Protein AF-0000000074437807 (afdb_homodimer)

pLDDT: mean 91.64, std 16.41, range [32.84, 98.94]

Sequence (456 aa):
MKKAIFLIICGLCFVECKEKPVKHLVYERSKKHDSIIDKYVINGAKRFNYKFQMKEWQDTLDEGLKVDSTIAYLWQQKAMPYFKARKYEVGMEYLDKAVYYNPSRWLSYRAFIKCIFAKRYRDAIIDFEKCIDVYGNGYEMDHTYQFYIAVSKLQLNKFEEAERILKEDIKLQKEKWKEAHLLDLFYLGISKYEQGKWKEAIIEFDNCLIQYPNFSDVQYYKSLCLSRMKKAIFLIICGLCFVECKEKPVKHLVYERSKKHDSIIDKYVINGAKRFNYKFQMKEWQDTLDEGLKVDSTIAYLWQQKAMPYFKARKYEVGMEYLDKAVYYNPSRWLSYRAFIKCIFAKRYRDAIIDFEKCIDVYGNGYEMDHTYQFYIAVSKLQLNKFEEAERILKEDIKLQKEKWKEAHLLDLFYLGISKYEQGKWKEAIIEFDNCLIQYPNFSDVQYYKSLCLSR

Radius of gyration: 32.04 Å; Cα contacts (8 Å, |Δi|>4): 568; chains: 2; bounding box: 60×148×103 Å

Organism: NCBI:txid1349785

Foldseek 3Di:
DPPPPPPPPPPPPPPPPCPVVVVVVVVVVVVVLVVLCCVQPVVFLVVDDCVVPVVRNLVSLVVSCVVPVLNLVSLQSNLVSCLVVLVNVVSVVSLVSSCVSPVLPRLLVSLVSCQPRVLVLVVSLVSLVVNCVPPNWDDDDPDISLQSNLSSCVSVVVLVVSLVSLVVRQVVCCVVPVGGDLVSLQVNLVSCLSVLVLVVSLVSLVVSCVVPVVPPVSVVSNVVSVVD/DPPPPPPPPPPPPPPPPVPVVVVVVVVVVVVVLVVLCCVQPVVFLVVDDCVVPVVRNLVSLVVSCVVPVLNLVSLQSNLVSCLVVLVNVVSVVSLVSSCVNPVLPRLLVSLVSCQPRVLVLVVSLVSLVVNCVPPNWDDDDPDISLLSNLSSCVSVVVLVVSLVSLVVRQVVCCVVPVGGDLVSLQVNLVSCLSVLVLVVSLVSLVVSCVVPVPPPVSVVSNVVSVVD

Nearest PDB structures (foldseek):
  2c0m-assembly4_F  TM=4.742E-01  e=1.357E-04  Homo sapiens
  6c9m-assembly2_C  TM=6.289E-01  e=1.860E-03  Homo sapiens
  1fch-assembly2_B  TM=5.311E-01  e=9.553E-04  Homo sapiens
  4kvm-assembly1_A  TM=6.798E-01  e=1.309E-02  Schizosaccharomyces pombe 972h-
  5dse-assembly1_A  TM=4.930E-01  e=4.381E-03  Homo sapiens

Solvent-accessible surface area (backbone atoms only — not comparable to full-atom values): 23864 Å² total; per-residue (Å²): 136,84,79,77,79,76,76,75,76,76,75,76,72,73,70,73,71,75,58,60,57,57,54,48,50,51,48,50,48,49,50,51,50,49,52,45,42,43,50,21,39,66,71,33,20,65,74,40,55,53,88,83,29,42,66,60,25,46,52,34,37,49,56,38,35,71,75,47,72,66,50,26,66,54,29,38,60,59,11,50,55,28,50,76,68,68,21,47,69,53,15,46,59,30,36,51,50,12,22,71,59,34,42,89,71,33,35,50,51,51,16,47,44,23,43,78,71,54,60,36,32,70,63,14,36,54,35,32,51,48,41,33,74,75,72,41,81,49,68,53,92,93,40,41,43,61,52,52,39,22,54,28,27,45,55,62,70,37,31,68,61,18,33,54,45,36,52,53,52,38,50,53,31,28,74,73,65,73,48,54,60,50,65,54,32,40,49,37,13,49,26,29,43,77,70,68,36,34,70,65,14,39,53,28,32,50,58,24,33,71,78,41,72,80,44,59,70,50,54,50,54,38,50,57,40,72,75,106,135,84,79,77,78,76,79,75,75,74,75,75,72,74,70,74,69,74,57,62,60,57,54,49,51,51,50,50,49,48,51,51,50,49,52,47,42,44,50,22,38,68,70,32,20,65,75,41,53,55,88,84,29,42,66,59,24,47,50,33,36,49,55,39,35,71,74,47,72,64,50,26,67,54,30,38,60,60,11,47,54,29,50,76,68,67,21,46,69,53,15,45,58,30,35,50,50,12,22,72,59,35,43,90,72,34,35,49,52,51,16,48,42,23,42,78,70,54,61,36,32,72,60,14,36,54,35,32,49,49,40,32,72,74,71,42,82,49,67,52,92,92,40,40,42,61,52,54,39,21,54,30,28,45,56,61,69,37,29,69,62,18,32,54,45,37,52,51,53,39,49,52,30,28,72,74,66,73,49,54,60,51,65,54,32,41,50,37,14,49,26,30,44,76,70,67,36,35,70,64,14,39,54,29,32,50,58,24,34,71,79,42,73,81,41,60,71,51,54,49,53,39,51,57,36,71,75,104

Secondary structure (DSSP, 8-state):
-------------------HHHHHHHHHHHHHHHHHHIIIIITTGGGS-TTT-HHHHHHHHHHHHHH-TT-HHHHHHHHHHHHHTT-HHHHHHHHHHHHHH-HHHHHHHHHHHHHHTS--HHHHHHHHHHHHHHH-S-EETTEEHHHHHHHHHHHTT-HHHHHHHHHHHHHHHHHHHSS--HHHHHHHHHHHHHTT-HHHHHHHHHHHHHH-TT-HHHHHHHHHHHT-/-----------------S-HHHHHHHHHHHHHHHHHHIIIIITTGGGS-TTT-HHHHHHHHHHHHHH-TT-HHHHHHHHHHHHHTT-HHHHHHHHHHHHHH-HHHHHHHHHHHHHHTS--HHHHHHHHHHHHHHH-S-EETTEEHHHHHHHHHHHTT-HHHHHHHHHHHHHHHHHHHSS--HHHHHHHHHHHHHTT-HHHHHHHHHHHHHH-TT-HHHHHHHHHHHT-

Structure (mmCIF, N/CA/C/O backbone):
data_AF-0000000074437807-model_v1
#
loop_
_entity.id
_entity.type
_entity.pdbx_description
1 polymer 'Tetratricopeptide repeat protein'
#
loop_
_atom_site.group_PDB
_atom_site.id
_atom_site.type_symbol
_atom_site.label_atom_id
_atom_site.label_alt_id
_atom_site.label_comp_id
_atom_site.label_asym_id
_atom_site.label_entity_id
_atom_site.label_seq_id
_atom_site.pdbx_PDB_ins_code
_atom_site.Cartn_x
_atom_site.Cartn_y
_atom_site.Cartn_z
_atom_site.occupancy
_atom_site.B_iso_or_equiv
_atom_site.auth_seq_id
_atom_site.auth_comp_id
_atom_site.auth_asym_id
_atom_site.auth_atom_id
_atom_site.pdbx_PDB_model_num
ATOM 1 N N . MET A 1 1 ? 18.312 54.094 75.938 1 32.84 1 MET A N 1
ATOM 2 C CA . MET A 1 1 ? 18.969 53 75.25 1 32.84 1 MET A CA 1
ATOM 3 C C . MET A 1 1 ? 18.359 52.781 73.875 1 32.84 1 MET A C 1
ATOM 5 O O . MET A 1 1 ? 17.156 52.5 73.75 1 32.84 1 MET A O 1
ATOM 9 N N . LYS A 1 2 ? 18.812 53.625 72.875 1 38.56 2 LYS A N 1
ATOM 10 C CA . LYS A 1 2 ? 18.516 53.781 71.5 1 38.56 2 LYS A CA 1
ATOM 11 C C . LYS A 1 2 ? 18.766 52.469 70.75 1 38.56 2 LYS A C 1
ATOM 13 O O . LYS A 1 2 ? 19.891 51.969 70.688 1 38.56 2 LYS A O 1
ATOM 18 N N . LYS A 1 3 ? 17.859 51.469 70.812 1 38.38 3 LYS A N 1
ATOM 19 C CA . LYS A 1 3 ? 17.938 50.219 70.062 1 38.38 3 LYS A CA 1
ATOM 20 C C . LYS A 1 3 ? 18.125 50.469 68.562 1 38.38 3 LYS A C 1
ATOM 22 O O . LYS A 1 3 ? 17.297 51.156 67.938 1 38.38 3 LYS A O 1
ATOM 27 N N . ALA A 1 4 ? 19.375 50.562 68.125 1 37.53 4 ALA A N 1
ATOM 28 C CA . ALA A 1 4 ? 19.812 50.594 66.688 1 37.53 4 ALA A CA 1
ATOM 29 C C . ALA A 1 4 ? 19.219 49.406 65.938 1 37.53 4 ALA A C 1
ATOM 31 O O . ALA A 1 4 ? 19.344 48.25 66.375 1 37.53 4 ALA A O 1
ATOM 32 N N . ILE A 1 5 ? 18.078 49.562 65.25 1 38.44 5 ILE A N 1
ATOM 33 C CA . ILE A 1 5 ? 17.453 48.688 64.312 1 38.44 5 ILE A CA 1
ATOM 34 C C . ILE A 1 5 ? 18.469 48.312 63.219 1 38.44 5 ILE A C 1
ATOM 36 O O . ILE A 1 5 ? 18.984 49.156 62.5 1 38.44 5 ILE A O 1
ATOM 40 N N . PHE A 1 6 ? 19.406 47.344 63.5 1 36.62 6 PHE A N 1
ATOM 41 C CA . PHE A 1 6 ? 20.281 46.781 62.469 1 36.62 6 PHE A CA 1
ATOM 42 C C . PHE A 1 6 ? 19.469 46.25 61.312 1 36.62 6 PHE A C 1
ATOM 44 O O . PHE A 1 6 ? 18.641 45.344 61.438 1 36.62 6 PHE A O 1
ATOM 51 N N . LEU A 1 7 ? 19.141 47.125 60.344 1 35.72 7 LEU A N 1
ATOM 52 C CA . LEU A 1 7 ? 18.609 46.75 59.062 1 35.72 7 LEU A CA 1
ATOM 53 C C . LEU A 1 7 ? 19.516 45.719 58.375 1 35.72 7 LEU A C 1
ATOM 55 O O . LEU A 1 7 ? 20.672 46.031 58.031 1 35.72 7 LEU A O 1
ATOM 59 N N . ILE A 1 8 ? 19.469 44.469 58.75 1 39.72 8 ILE A N 1
ATOM 60 C CA . ILE A 1 8 ? 20.109 43.406 58 1 39.72 8 ILE A CA 1
ATOM 61 C C . ILE A 1 8 ? 19.641 43.438 56.562 1 39.72 8 ILE A C 1
ATOM 63 O O . ILE A 1 8 ? 18.453 43.219 56.281 1 39.72 8 ILE A O 1
ATOM 67 N N . ILE A 1 9 ? 20.234 44.312 55.719 1 40.31 9 ILE A N 1
ATOM 68 C CA . ILE A 1 9 ? 20.109 44.219 54.281 1 40.31 9 ILE A CA 1
ATOM 69 C C . ILE A 1 9 ? 20.547 42.812 53.812 1 40.31 9 ILE A C 1
ATOM 71 O O . ILE A 1 9 ? 21.703 42.438 53.938 1 40.31 9 ILE A O 1
ATOM 75 N N . CYS A 1 10 ? 19.75 41.75 54.031 1 36.94 10 CYS A N 1
ATOM 76 C CA . CYS A 1 10 ? 19.969 40.5 53.344 1 36.94 10 CYS A CA 1
ATOM 77 C C . CYS A 1 10 ? 20.156 40.719 51.844 1 36.94 10 CYS A C 1
ATOM 79 O O . CYS A 1 10 ? 19.266 41.25 51.156 1 36.94 10 CYS A O 1
ATOM 81 N N . GLY A 1 11 ? 21.359 41.094 51.438 1 39.72 11 GLY A N 1
ATOM 82 C CA . GLY A 1 11 ? 21.734 41.031 50.031 1 39.72 11 GLY A CA 1
ATOM 83 C C . GLY A 1 11 ? 21.219 39.812 49.312 1 39.72 11 GLY A C 1
ATOM 84 O O . GLY A 1 11 ? 21.594 38.688 49.656 1 39.72 11 GLY A O 1
ATOM 85 N N . LEU A 1 12 ? 19.984 39.781 48.906 1 40.62 12 LEU A N 1
ATOM 86 C CA . LEU A 1 12 ? 19.484 38.812 47.906 1 40.62 12 LEU A CA 1
ATOM 87 C C . LEU A 1 12 ? 20.484 38.656 46.75 1 40.62 12 LEU A C 1
ATOM 89 O O . LEU A 1 12 ? 20.625 39.562 45.938 1 40.62 12 LEU A O 1
ATOM 93 N N . CYS A 1 13 ? 21.656 38.062 47.031 1 39.31 13 CYS A N 1
ATOM 94 C CA . CYS A 1 13 ? 22.438 37.594 45.875 1 39.31 13 CYS A CA 1
ATOM 95 C C . CYS A 1 13 ? 21.562 36.844 44.906 1 39.31 13 CYS A C 1
ATOM 97 O O . CYS A 1 13 ? 21.062 35.75 45.219 1 39.31 13 CYS A O 1
ATOM 99 N N . PHE A 1 14 ? 20.812 37.5 44.125 1 41.25 14 PHE A N 1
ATOM 100 C CA . PHE A 1 14 ? 20.344 36.844 42.906 1 41.25 14 PHE A CA 1
ATOM 101 C C . PHE A 1 14 ? 21.469 36.062 42.25 1 41.25 14 PHE A C 1
ATOM 103 O O . PHE A 1 14 ? 22.406 36.656 41.719 1 41.25 14 PHE A O 1
ATOM 110 N N . VAL A 1 15 ? 21.828 34.969 42.812 1 42.31 15 VAL A N 1
ATOM 111 C CA . VAL A 1 15 ? 22.531 34 41.938 1 42.31 15 VAL A CA 1
ATOM 112 C C . VAL A 1 15 ? 21.922 34.031 40.562 1 42.31 15 VAL A C 1
ATOM 114 O O . VAL A 1 15 ? 20.75 33.656 40.375 1 42.31 15 VAL A O 1
ATOM 117 N N . GLU A 1 16 ? 22.234 34.875 39.719 1 43.88 16 GLU A N 1
ATOM 118 C CA . GLU A 1 16 ? 22.062 34.594 38.312 1 43.88 16 GLU A CA 1
ATOM 119 C C . GLU A 1 16 ? 22.359 33.125 38 1 43.88 16 GLU A C 1
ATOM 121 O O . GLU A 1 16 ? 23.516 32.688 38 1 43.88 16 GLU A O 1
ATOM 126 N N . CYS A 1 17 ? 21.594 32.188 38.375 1 44.19 17 CYS A N 1
ATOM 127 C CA . CYS A 1 17 ? 21.578 30.859 37.781 1 44.19 17 CYS A CA 1
ATOM 128 C C . CYS A 1 17 ? 22.062 30.922 36.344 1 44.19 17 CYS A C 1
ATOM 130 O O . CYS A 1 17 ? 21.516 31.672 35.531 1 44.19 17 CYS A O 1
ATOM 132 N N . LYS A 1 18 ? 23.328 30.594 36 1 46.38 18 LYS A N 1
ATOM 133 C CA . LYS A 1 18 ? 24.047 30.359 34.75 1 46.38 18 LYS A CA 1
ATOM 134 C C . LYS A 1 18 ? 23.141 29.688 33.719 1 46.38 18 LYS A C 1
ATOM 136 O O . LYS A 1 18 ? 23.156 28.469 33.594 1 46.38 18 LYS A O 1
ATOM 141 N N . GLU A 1 19 ? 21.875 29.891 33.5 1 55.62 19 GLU A N 1
ATOM 142 C CA . GLU A 1 19 ? 21.047 29.594 32.344 1 55.62 19 GLU A CA 1
ATOM 143 C C . GLU A 1 19 ? 21.797 29.891 31.031 1 55.62 19 GLU A C 1
ATOM 145 O O . GLU A 1 19 ? 21.453 29.359 29.984 1 55.62 19 GLU A O 1
ATOM 150 N N . LYS A 1 20 ? 22.844 30.672 31.031 1 58.97 20 LYS A N 1
ATOM 151 C CA . LYS A 1 20 ? 23.609 31.094 29.859 1 58.97 20 LYS A CA 1
ATOM 152 C C . LYS A 1 20 ? 24.391 29.922 29.266 1 58.97 20 LYS A C 1
ATOM 154 O O . LYS A 1 20 ? 24.453 29.75 28.047 1 58.97 20 LYS A O 1
ATOM 159 N N . PRO A 1 21 ? 24.734 29 30.188 1 66.88 21 PRO A N 1
ATOM 160 C CA . PRO A 1 21 ? 25.547 27.938 29.594 1 66.88 21 PRO A CA 1
ATOM 161 C C . PRO A 1 21 ? 24.703 26.922 28.828 1 66.88 21 PRO A C 1
ATOM 163 O O . PRO A 1 21 ? 25.125 26.438 27.781 1 66.88 21 PRO A O 1
ATOM 166 N N . VAL A 1 22 ? 23.453 26.656 29.344 1 64.69 22 VAL A N 1
ATOM 167 C CA . VAL A 1 22 ? 22.609 25.672 28.688 1 64.69 22 VAL A CA 1
ATOM 168 C C . VAL A 1 22 ? 22.094 26.234 27.359 1 64.69 22 VAL A C 1
ATOM 170 O O . VAL A 1 22 ? 22.094 25.547 26.344 1 64.69 22 VAL A O 1
ATOM 173 N N . LYS A 1 23 ? 21.641 27.469 27.406 1 72.62 23 LYS A N 1
ATOM 174 C CA . LYS A 1 23 ? 21.172 28.125 26.188 1 72.62 23 LYS A CA 1
ATOM 175 C C . LYS A 1 23 ? 22.297 28.219 25.156 1 72.62 23 LYS A C 1
ATOM 177 O O . LYS A 1 23 ? 22.062 28.031 23.953 1 72.62 23 LYS A O 1
ATOM 182 N N . HIS A 1 24 ? 23.391 28.516 25.688 1 77.81 24 HIS A N 1
ATOM 183 C CA . HIS A 1 24 ? 24.531 28.609 24.797 1 77.81 24 HIS A CA 1
ATOM 184 C C . HIS A 1 24 ? 24.891 27.234 24.219 1 77.81 24 HIS A C 1
ATOM 186 O O . HIS A 1 24 ? 25.188 27.141 23.031 1 77.81 24 HIS A O 1
ATOM 192 N N . LEU A 1 25 ? 24.797 26.125 24.938 1 71.94 25 LEU A N 1
ATOM 193 C CA . LEU A 1 25 ? 25.062 24.766 24.469 1 71.94 25 LEU A CA 1
ATOM 194 C C . LEU A 1 25 ? 24 24.328 23.469 1 71.94 25 LEU A C 1
ATOM 196 O O . LEU A 1 25 ? 24.328 23.672 22.469 1 71.94 25 LEU A O 1
ATOM 200 N N . VAL A 1 26 ? 22.828 24.734 23.781 1 77.75 26 VAL A N 1
ATOM 201 C CA . VAL A 1 26 ? 21.734 24.422 22.859 1 77.75 26 VAL A CA 1
ATOM 202 C C . VAL A 1 26 ? 21.938 25.172 21.547 1 77.75 26 VAL A C 1
ATOM 204 O O . VAL A 1 26 ? 21.75 24.609 20.469 1 77.75 26 VAL A O 1
ATOM 207 N N . TYR A 1 27 ? 22.312 26.375 21.656 1 78.69 27 TYR A N 1
ATOM 208 C CA . TYR A 1 27 ? 22.547 27.188 20.484 1 78.69 27 TYR A CA 1
ATOM 209 C C . TYR A 1 27 ? 23.703 26.641 19.656 1 78.69 27 TYR A C 1
ATOM 211 O O . TYR A 1 27 ? 23.609 26.516 18.438 1 78.69 27 TYR A O 1
ATOM 219 N N . GLU A 1 28 ? 24.75 26.281 20.281 1 77.25 28 GLU A N 1
ATOM 220 C CA . GLU A 1 28 ? 25.906 25.719 19.578 1 77.25 28 GLU A CA 1
ATOM 221 C C . GLU A 1 28 ? 25.547 24.391 18.922 1 77.25 28 GLU A C 1
ATOM 223 O O . GLU A 1 28 ? 25.984 24.109 17.797 1 77.25 28 GLU A O 1
ATOM 228 N N . ARG A 1 29 ? 24.812 23.625 19.578 1 81.56 29 ARG A N 1
ATOM 229 C CA . ARG A 1 29 ? 24.359 22.359 19.016 1 81.56 29 ARG A CA 1
ATOM 230 C C . ARG A 1 29 ? 23.484 22.594 17.781 1 81.56 29 ARG A C 1
ATOM 232 O O . ARG A 1 29 ? 23.625 21.875 16.781 1 81.56 29 ARG A O 1
ATOM 239 N N . SER A 1 30 ? 22.703 23.531 17.953 1 84.31 30 SER A N 1
ATOM 240 C CA . SER A 1 30 ? 21.844 23.859 16.828 1 84.31 30 SER A CA 1
ATOM 241 C C . SER A 1 30 ? 22.641 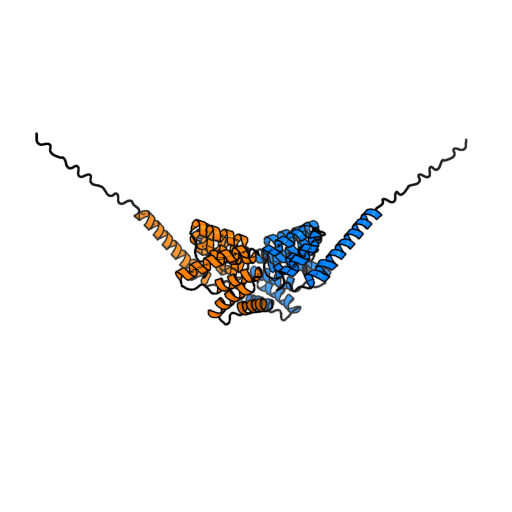24.344 15.625 1 84.31 30 SER A C 1
ATOM 243 O O . SER A 1 30 ? 22.359 23.969 14.484 1 84.31 30 SER A O 1
ATOM 245 N N . LYS A 1 31 ? 23.625 25.125 15.961 1 87 31 LYS A N 1
ATOM 246 C CA . LYS A 1 31 ? 24.484 25.625 14.883 1 87 31 LYS A CA 1
ATOM 247 C C . LYS A 1 31 ? 25.25 24.484 14.227 1 87 31 LYS A C 1
ATOM 249 O O . LYS A 1 31 ? 25.406 24.453 13 1 87 31 LYS A O 1
ATOM 254 N N . LYS A 1 32 ? 25.719 23.609 15.008 1 89.88 32 LYS A N 1
ATOM 255 C CA . LYS A 1 32 ? 26.422 22.438 14.492 1 89.88 32 LYS A CA 1
ATOM 256 C C . LYS A 1 32 ? 25.5 21.578 13.641 1 89.88 32 LYS A C 1
ATOM 258 O O . LYS A 1 32 ? 25.891 21.109 12.562 1 89.88 32 LYS A O 1
ATOM 263 N N . HIS A 1 33 ? 24.328 21.391 14.109 1 92.75 33 HIS A N 1
ATOM 264 C CA . HIS A 1 33 ? 23.344 20.641 13.344 1 92.75 33 HIS A CA 1
ATOM 265 C C . HIS A 1 33 ? 23.062 21.297 12 1 92.75 33 HIS A C 1
ATOM 267 O O . HIS A 1 33 ? 23.016 20.609 10.969 1 92.75 33 HIS A O 1
ATOM 273 N N . ASP A 1 34 ? 22.969 22.594 12.039 1 94.31 34 ASP A N 1
ATOM 274 C CA . ASP A 1 34 ? 22.688 23.344 10.82 1 94.31 34 ASP A CA 1
ATOM 275 C C . ASP A 1 34 ? 23.828 23.203 9.805 1 94.31 34 ASP A C 1
ATOM 277 O O . ASP A 1 34 ? 23.578 23.094 8.602 1 94.31 34 ASP A O 1
ATOM 281 N N . SER A 1 35 ? 24.969 23.234 10.32 1 96.5 35 SER A N 1
ATOM 282 C CA . SER A 1 35 ? 26.125 23.094 9.445 1 96.5 35 SER A CA 1
ATOM 283 C C . SER A 1 35 ? 26.172 21.703 8.797 1 96.5 35 SER A C 1
ATOM 285 O O . SER A 1 35 ? 26.516 21.578 7.625 1 96.5 35 SER A O 1
ATOM 287 N N . ILE A 1 36 ? 25.812 20.688 9.531 1 97.5 36 ILE A N 1
ATOM 288 C CA . ILE A 1 36 ? 25.797 19.328 9.031 1 97.5 36 ILE A CA 1
ATOM 289 C C . ILE A 1 36 ? 24.703 19.172 7.98 1 97.5 36 ILE A C 1
ATOM 291 O O . ILE A 1 36 ? 24.938 18.562 6.926 1 97.5 36 ILE A O 1
ATOM 295 N N . ILE A 1 37 ? 23.594 19.719 8.211 1 98.06 37 ILE A N 1
ATOM 296 C CA . ILE A 1 37 ? 22.469 19.672 7.273 1 98.06 37 ILE A CA 1
ATOM 297 C C . ILE A 1 37 ? 22.844 20.406 5.988 1 98.06 37 ILE A C 1
ATOM 299 O O . ILE A 1 37 ? 22.594 19.906 4.887 1 98.06 37 ILE A O 1
ATOM 303 N N . ASP A 1 38 ? 23.453 21.562 6.195 1 98.12 38 ASP A N 1
ATOM 304 C CA . ASP A 1 38 ? 23.859 22.344 5.031 1 98.12 38 ASP A CA 1
ATOM 305 C C . ASP A 1 38 ? 24.844 21.547 4.168 1 98.12 38 ASP A C 1
ATOM 307 O O . ASP A 1 38 ? 24.688 21.484 2.947 1 98.12 38 ASP A O 1
ATOM 311 N N . LYS A 1 39 ? 25.719 20.906 4.781 1 98.31 39 LYS A N 1
ATOM 312 C CA . LYS A 1 39 ? 26.797 20.203 4.078 1 98.31 39 LYS A CA 1
ATOM 313 C C . LYS A 1 39 ? 26.281 18.922 3.439 1 98.31 39 LYS A C 1
ATOM 315 O O . LYS A 1 39 ? 26.547 18.656 2.264 1 98.31 39 LYS A O 1
ATOM 320 N N . TYR A 1 40 ? 25.531 18.156 4.109 1 98.62 40 TYR A N 1
ATOM 321 C CA . TYR A 1 40 ? 25.266 16.797 3.662 1 98.62 40 TYR A CA 1
ATOM 322 C C . TYR A 1 40 ? 23.891 16.688 3.029 1 98.62 40 TYR A C 1
ATOM 324 O O . TYR A 1 40 ? 23.609 15.742 2.283 1 98.62 40 TYR A O 1
ATOM 332 N N . VAL A 1 41 ? 22.938 17.609 3.328 1 98.5 41 VAL A N 1
ATOM 333 C CA . VAL A 1 41 ? 21.609 17.547 2.715 1 98.5 41 VAL A CA 1
ATOM 334 C C . VAL A 1 41 ? 21.516 18.578 1.593 1 98.5 41 VAL A C 1
ATOM 336 O O . VAL A 1 41 ? 21.453 18.219 0.415 1 98.5 41 VAL A O 1
ATOM 339 N N . ILE A 1 42 ? 21.656 19.906 1.925 1 98.25 42 ILE A N 1
ATOM 340 C CA . ILE A 1 42 ? 21.391 21 0.996 1 98.25 42 ILE A CA 1
ATOM 341 C C . ILE A 1 42 ? 22.469 21.016 -0.096 1 98.25 42 ILE A C 1
ATOM 343 O O . ILE A 1 42 ? 22.141 21.047 -1.286 1 98.25 42 ILE A O 1
ATOM 347 N N . ASN A 1 43 ? 23.719 20.922 0.331 1 98.19 43 ASN A N 1
ATOM 348 C CA . ASN A 1 43 ? 24.812 20.938 -0.622 1 98.19 43 ASN A CA 1
ATOM 349 C C . ASN A 1 43 ? 25.375 19.547 -0.855 1 98.19 43 ASN A C 1
ATOM 351 O O . ASN A 1 43 ? 26.484 19.391 -1.385 1 98.19 43 ASN A O 1
ATOM 355 N N . GLY A 1 44 ? 24.688 18.5 -0.46 1 98.31 44 GLY A N 1
ATOM 356 C CA . GLY A 1 44 ? 25.109 17.109 -0.601 1 98.31 44 GLY A CA 1
ATOM 357 C C . GLY A 1 44 ? 24.094 16.25 -1.317 1 98.31 44 GLY A C 1
ATOM 358 O O . GLY A 1 44 ? 24.031 16.234 -2.549 1 98.31 44 GLY A O 1
ATOM 359 N N . ALA A 1 45 ? 23.234 15.594 -0.523 1 98.62 45 ALA A N 1
ATOM 360 C CA . ALA A 1 45 ? 22.281 14.633 -1.057 1 98.62 45 ALA A CA 1
ATOM 361 C C . ALA A 1 45 ? 21.375 15.273 -2.105 1 98.62 45 ALA A C 1
ATOM 363 O O . ALA A 1 45 ? 21.094 14.672 -3.143 1 98.62 45 ALA A O 1
ATOM 364 N N . LYS A 1 4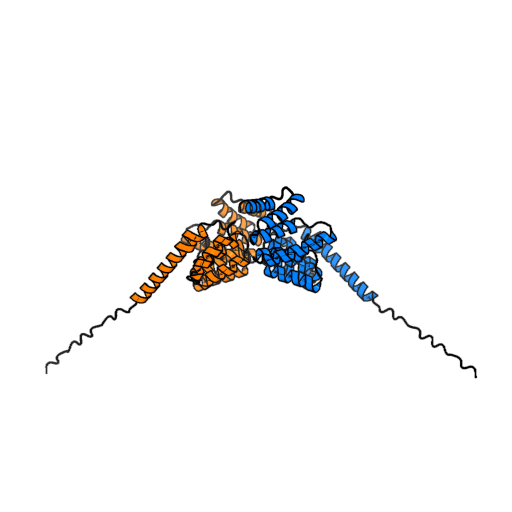6 ? 20.938 16.5 -1.902 1 98 46 LYS A N 1
ATOM 365 C CA . LYS A 1 46 ? 19.969 17.156 -2.768 1 98 46 LYS A CA 1
ATOM 366 C C . LYS A 1 46 ? 20.594 17.516 -4.117 1 98 46 LYS A C 1
ATOM 368 O O . LYS A 1 46 ? 19.875 17.938 -5.039 1 98 46 LYS A O 1
ATOM 373 N N . ARG A 1 47 ? 21.828 17.344 -4.293 1 97.81 47 ARG A N 1
ATOM 374 C CA . ARG A 1 47 ? 22.484 17.547 -5.582 1 97.81 47 ARG A CA 1
ATOM 375 C C . ARG A 1 47 ? 22.312 16.344 -6.484 1 97.81 47 ARG A C 1
ATOM 377 O O . ARG A 1 47 ? 22.594 16.406 -7.684 1 97.81 47 ARG A O 1
ATOM 384 N N . PHE A 1 48 ? 21.844 15.219 -5.91 1 97.06 48 PHE A N 1
ATOM 385 C CA . PHE A 1 48 ? 21.594 13.992 -6.664 1 97.06 48 PHE A CA 1
ATOM 386 C C . PHE A 1 48 ? 20.109 13.789 -6.898 1 97.06 48 PHE A C 1
ATOM 388 O O . PHE A 1 48 ? 19.281 14.242 -6.102 1 97.06 48 PHE A O 1
ATOM 395 N N . ASN A 1 49 ? 19.812 13.203 -8.055 1 95.44 49 ASN A N 1
ATOM 396 C CA . ASN A 1 49 ? 18.453 12.758 -8.297 1 95.44 49 ASN A CA 1
ATOM 397 C C . ASN A 1 49 ? 18.188 11.391 -7.68 1 95.44 49 ASN A C 1
ATOM 399 O O . ASN A 1 49 ? 18.719 10.383 -8.141 1 95.44 49 ASN A O 1
ATOM 403 N N . TYR A 1 50 ? 17.344 11.328 -6.691 1 94.5 50 TYR A N 1
ATOM 404 C CA . TYR A 1 50 ? 17.203 10.102 -5.914 1 94.5 50 TYR A CA 1
ATOM 405 C C . TYR A 1 50 ? 16.531 9.016 -6.742 1 94.5 50 TYR A C 1
ATOM 407 O O . TYR A 1 50 ? 16.531 7.844 -6.355 1 94.5 50 TYR A O 1
ATOM 415 N N . LYS A 1 51 ? 15.953 9.305 -7.91 1 91.5 51 LYS A N 1
ATOM 416 C CA . LYS A 1 51 ? 15.32 8.297 -8.766 1 91.5 51 LYS A CA 1
ATOM 417 C C . LYS A 1 51 ? 16.375 7.445 -9.469 1 91.5 51 LYS A C 1
ATOM 419 O O . LYS A 1 51 ? 16.188 6.234 -9.633 1 91.5 51 LYS A O 1
ATOM 424 N N . PHE A 1 52 ? 17.516 8.094 -9.828 1 90.5 52 PHE A N 1
ATOM 425 C CA . PHE A 1 52 ? 18.469 7.309 -10.586 1 90.5 52 PHE A CA 1
ATOM 426 C C . PHE A 1 52 ? 19.844 7.352 -9.922 1 90.5 52 PHE A C 1
ATOM 428 O O . PHE A 1 52 ? 20.781 6.68 -10.367 1 90.5 52 PHE A O 1
ATOM 435 N N . GLN A 1 53 ? 19.922 8.172 -8.867 1 94.44 53 GLN A N 1
ATOM 436 C CA . GLN A 1 53 ? 21.156 8.242 -8.086 1 94.44 53 GLN A CA 1
ATOM 437 C C . GLN A 1 53 ? 20.875 8.008 -6.605 1 94.44 53 GLN A C 1
ATOM 439 O O . GLN A 1 53 ? 21.359 8.766 -5.754 1 94.44 53 GLN A O 1
ATOM 444 N N . MET A 1 54 ? 20.141 6.965 -6.363 1 96.19 54 MET A N 1
ATOM 445 C CA . MET A 1 54 ? 19.734 6.609 -5.008 1 96.19 54 MET A CA 1
ATOM 446 C C . MET A 1 54 ? 20.953 6.312 -4.137 1 96.19 54 MET A C 1
ATOM 448 O O . MET A 1 54 ? 21.016 6.746 -2.986 1 96.19 54 MET A O 1
ATOM 452 N N . LYS A 1 55 ? 21.875 5.621 -4.66 1 95.38 55 LYS A N 1
ATOM 453 C CA . LYS A 1 55 ? 23.062 5.246 -3.889 1 95.38 55 LYS A CA 1
ATOM 454 C C . LYS A 1 55 ? 23.828 6.484 -3.434 1 95.38 55 LYS A C 1
ATOM 456 O O . LYS A 1 55 ? 24.25 6.574 -2.273 1 95.38 55 LYS A O 1
ATOM 461 N N . GLU A 1 56 ? 24 7.406 -4.344 1 96.75 56 GLU A N 1
ATOM 462 C CA . GLU A 1 56 ? 24.734 8.633 -4.027 1 96.75 56 GLU A CA 1
ATOM 463 C C . GLU A 1 56 ? 23.984 9.461 -2.979 1 96.75 56 GLU A C 1
ATOM 465 O O . GLU A 1 56 ? 24.609 9.992 -2.055 1 96.75 56 GLU A O 1
ATOM 470 N N . TRP A 1 57 ? 22.672 9.531 -3.145 1 98.44 57 TRP A N 1
ATOM 471 C CA . TRP A 1 57 ? 21.828 10.219 -2.178 1 98.44 57 TRP A CA 1
ATOM 472 C C . TRP A 1 57 ? 22 9.633 -0.782 1 98.44 57 TRP A C 1
ATOM 474 O O . TRP A 1 57 ? 22.297 10.359 0.171 1 98.44 57 TRP A O 1
ATOM 484 N N . GLN A 1 58 ? 21.938 8.344 -0.704 1 98.62 58 GLN A N 1
ATOM 485 C CA . GLN A 1 58 ? 21.984 7.641 0.575 1 98.62 58 GLN A CA 1
ATOM 486 C C . GLN A 1 58 ? 23.391 7.699 1.182 1 98.62 58 GLN A C 1
ATOM 488 O O . GLN A 1 58 ? 23.531 7.922 2.385 1 98.62 58 GLN A O 1
ATOM 493 N N . ASP A 1 59 ? 24.391 7.531 0.386 1 98.44 59 ASP A N 1
ATOM 494 C CA . ASP A 1 59 ? 25.766 7.547 0.869 1 98.44 59 ASP A CA 1
ATOM 495 C C . ASP A 1 59 ? 26.125 8.906 1.474 1 98.44 59 ASP A C 1
ATOM 497 O O . ASP A 1 59 ? 26.812 8.977 2.492 1 98.44 59 ASP A O 1
ATOM 501 N N . THR A 1 60 ? 25.672 9.922 0.778 1 98.81 60 THR A N 1
ATOM 502 C CA . THR A 1 60 ? 25.938 11.273 1.265 1 98.81 60 THR A CA 1
ATOM 503 C C . THR A 1 60 ? 25.312 11.484 2.641 1 98.81 60 THR A C 1
ATOM 505 O O . THR A 1 60 ? 25.953 12.031 3.541 1 98.81 60 THR A O 1
ATOM 508 N N . LEU A 1 61 ? 24.125 11.039 2.811 1 98.88 61 LEU A N 1
ATOM 509 C CA . LEU A 1 61 ? 23.453 11.18 4.09 1 98.88 61 LEU A CA 1
ATOM 510 C C . LEU A 1 61 ? 24.109 10.312 5.156 1 98.88 61 LEU A C 1
ATOM 512 O O . LEU A 1 61 ? 24.188 10.703 6.324 1 98.88 61 LEU A O 1
ATOM 516 N N . ASP A 1 62 ? 24.609 9.148 4.766 1 98.81 62 ASP A N 1
ATOM 517 C CA . ASP A 1 62 ? 25.344 8.289 5.699 1 98.81 62 ASP A CA 1
ATOM 518 C C . ASP A 1 62 ? 26.578 8.992 6.238 1 98.81 62 ASP A C 1
ATOM 520 O O . ASP A 1 62 ? 26.922 8.836 7.41 1 98.81 62 ASP A O 1
ATOM 524 N N . GLU A 1 63 ? 27.234 9.734 5.402 1 98.75 63 GLU A N 1
ATOM 525 C CA . GLU A 1 63 ? 28.391 10.5 5.848 1 98.75 63 GLU A CA 1
ATOM 526 C C . GLU A 1 63 ? 28 11.516 6.918 1 98.75 63 GLU A C 1
ATOM 528 O O . GLU A 1 63 ? 28.734 11.703 7.898 1 98.75 63 GLU A O 1
ATOM 533 N N . GLY A 1 64 ? 26.875 12.18 6.68 1 98.69 64 GLY A N 1
ATOM 534 C CA . GLY A 1 64 ? 26.391 13.109 7.691 1 98.69 64 GLY A CA 1
ATOM 535 C C . GLY A 1 64 ? 26.047 12.43 9 1 98.69 64 GLY A C 1
ATOM 536 O O . GLY A 1 64 ? 26.328 12.961 10.078 1 98.69 64 GLY A O 1
ATOM 537 N N . LEU A 1 65 ? 25.484 11.258 8.914 1 98.75 65 LEU A N 1
ATOM 538 C CA . LEU A 1 65 ? 25.047 10.516 10.094 1 98.75 65 LEU A CA 1
ATOM 539 C C . LEU A 1 65 ? 26.25 9.961 10.859 1 98.75 65 LEU A C 1
ATOM 541 O O . LEU A 1 65 ? 26.156 9.695 12.062 1 98.75 65 LEU A O 1
ATOM 545 N N . LYS A 1 66 ? 27.344 9.773 10.203 1 98.56 66 LYS A N 1
ATOM 546 C CA . LYS A 1 66 ? 28.562 9.375 10.883 1 98.56 66 LYS A CA 1
ATOM 547 C C . LYS A 1 66 ? 29.078 10.484 11.797 1 98.56 66 LYS A C 1
ATOM 549 O O . LYS A 1 66 ? 29.672 10.219 12.844 1 98.56 66 LYS A O 1
ATOM 554 N N . VAL A 1 67 ? 28.844 11.703 11.328 1 98.19 67 VAL A N 1
ATOM 555 C CA . VAL A 1 67 ? 29.266 12.859 12.117 1 98.19 67 VAL A CA 1
ATOM 556 C C . VAL A 1 67 ? 28.344 13.008 13.336 1 98.19 67 VAL A C 1
ATOM 558 O O . VAL A 1 67 ? 28.828 13.164 14.461 1 98.19 67 VAL A O 1
ATOM 561 N N . ASP A 1 68 ? 27.031 12.945 13.156 1 98.12 68 ASP A N 1
ATOM 562 C CA . ASP A 1 68 ? 26.047 13.008 14.234 1 98.12 68 ASP A CA 1
ATOM 563 C C . ASP A 1 68 ? 24.797 12.211 13.875 1 98.12 68 ASP A C 1
ATOM 565 O O . ASP A 1 68 ? 23.953 12.68 13.117 1 98.12 68 ASP A O 1
ATOM 569 N N . SER A 1 69 ? 24.594 11.086 14.438 1 98.12 69 SER A N 1
ATOM 570 C CA . SER A 1 69 ? 23.531 10.156 14.086 1 98.12 69 SER A CA 1
ATOM 571 C C . SER A 1 69 ? 22.203 10.578 14.719 1 98.12 69 SER A C 1
ATOM 573 O O . SER A 1 69 ? 21.156 9.992 14.422 1 98.12 69 SER A O 1
ATOM 575 N N . THR A 1 70 ? 22.219 11.641 15.5 1 97.94 70 THR A N 1
ATOM 576 C CA . THR A 1 70 ? 21.016 12 16.234 1 97.94 70 THR A CA 1
ATOM 577 C C . THR A 1 70 ? 20.219 13.047 15.469 1 97.94 70 THR A C 1
ATOM 579 O O . THR A 1 70 ? 19.156 13.484 15.93 1 97.94 70 THR A O 1
ATOM 582 N N . ILE A 1 71 ? 20.734 13.5 14.312 1 98.25 71 ILE A N 1
ATOM 583 C CA . ILE A 1 71 ? 20.016 14.492 13.516 1 98.25 71 ILE A CA 1
ATOM 584 C C . ILE A 1 71 ? 18.859 13.836 12.789 1 98.25 71 ILE A C 1
ATOM 586 O O . ILE A 1 71 ? 19.031 13.25 11.719 1 98.25 71 ILE A O 1
ATOM 590 N N . ALA A 1 72 ? 17.656 13.984 13.289 1 98.56 72 ALA A N 1
ATOM 591 C CA . ALA A 1 72 ? 16.438 13.32 12.812 1 98.56 72 ALA A CA 1
ATOM 592 C C . ALA A 1 72 ? 16.172 13.641 11.344 1 98.56 72 ALA A C 1
ATOM 594 O O . ALA A 1 72 ? 15.719 12.789 10.586 1 98.56 72 ALA A O 1
ATOM 595 N N . TYR A 1 73 ? 16.484 14.844 11 1 98.69 73 TYR A N 1
ATOM 596 C CA . TYR A 1 73 ? 16.203 15.289 9.648 1 98.69 73 TYR A CA 1
ATOM 597 C C . TYR A 1 73 ? 16.969 14.461 8.617 1 98.69 73 TYR A C 1
ATOM 599 O O . TYR A 1 73 ? 16.453 14.172 7.535 1 98.69 73 TYR A O 1
ATOM 607 N N . LEU A 1 74 ? 18.141 14.047 8.914 1 98.88 74 LEU A N 1
ATOM 608 C CA . LEU A 1 74 ? 18.922 13.211 8 1 98.88 74 LEU A CA 1
ATOM 609 C C . LEU A 1 74 ? 18.25 11.852 7.805 1 98.88 74 LEU A C 1
ATOM 611 O O . LEU A 1 74 ? 18.203 11.336 6.688 1 98.88 74 LEU A O 1
ATOM 615 N N . TRP A 1 75 ? 17.719 11.297 8.859 1 98.88 75 TRP A N 1
ATOM 616 C CA . TRP A 1 75 ? 17 10.023 8.781 1 98.88 75 TRP A CA 1
ATOM 617 C C . TRP A 1 75 ? 15.742 10.156 7.934 1 98.88 75 TRP A C 1
ATOM 619 O O . TRP A 1 75 ? 15.438 9.281 7.121 1 98.88 75 TRP A O 1
ATOM 629 N N . GLN A 1 76 ? 15.062 11.266 8.188 1 98.88 76 GLN A N 1
ATOM 630 C CA . GLN A 1 76 ? 13.875 11.508 7.379 1 98.88 76 GLN A CA 1
ATOM 631 C C . GLN A 1 76 ? 14.234 11.672 5.906 1 98.88 76 GLN A C 1
ATOM 633 O O . GLN A 1 76 ? 13.508 11.188 5.031 1 98.88 76 GLN A O 1
ATOM 638 N N . GLN A 1 77 ? 15.359 12.328 5.617 1 98.88 77 GLN A N 1
ATOM 639 C CA . GLN A 1 77 ? 15.797 12.508 4.234 1 98.88 77 GLN A CA 1
ATOM 640 C C . GLN A 1 77 ? 16.188 11.172 3.602 1 98.88 77 GLN A C 1
ATOM 642 O O . GLN A 1 77 ? 16.031 10.984 2.395 1 98.88 77 GLN A O 1
ATOM 647 N N . LYS A 1 78 ? 16.641 10.219 4.387 1 98.88 78 LYS A N 1
ATOM 648 C CA . LYS A 1 78 ? 16.922 8.875 3.887 1 98.88 78 LYS A CA 1
ATOM 649 C C . LYS A 1 78 ? 15.633 8.141 3.543 1 98.88 78 LYS A C 1
ATOM 651 O O . LYS A 1 78 ? 15.586 7.375 2.576 1 98.88 78 LYS A O 1
ATOM 656 N N . ALA A 1 79 ? 14.617 8.398 4.277 1 98.88 79 ALA A N 1
ATOM 657 C CA . ALA A 1 79 ? 13.344 7.688 4.137 1 98.88 79 ALA A CA 1
ATOM 658 C C . ALA A 1 79 ? 12.594 8.156 2.898 1 98.88 79 ALA A C 1
ATOM 660 O O . ALA A 1 79 ? 12.008 7.344 2.178 1 98.88 79 ALA A O 1
ATOM 661 N N . MET A 1 80 ? 12.664 9.422 2.588 1 98.56 80 MET A N 1
ATOM 662 C CA . MET A 1 80 ? 11.781 10.102 1.641 1 98.56 80 MET A CA 1
ATOM 663 C C . MET A 1 80 ? 11.898 9.477 0.253 1 98.56 80 MET A C 1
ATOM 665 O O . MET A 1 80 ? 10.891 9.109 -0.354 1 98.56 80 MET A O 1
ATOM 669 N N . PRO A 1 81 ? 13.086 9.203 -0.237 1 98.5 81 PRO A N 1
ATOM 670 C CA . PRO A 1 81 ? 13.164 8.633 -1.583 1 98.5 81 PRO A CA 1
ATOM 671 C C . PRO A 1 81 ? 12.539 7.238 -1.67 1 98.5 81 PRO A C 1
ATOM 673 O O . PRO A 1 81 ? 12 6.863 -2.715 1 98.5 81 PRO A O 1
ATOM 676 N N . TYR A 1 82 ? 12.617 6.531 -0.607 1 98.62 82 TYR A N 1
ATOM 677 C CA . TYR A 1 82 ? 12.055 5.184 -0.616 1 98.62 82 TYR A CA 1
ATOM 678 C C . TYR A 1 82 ? 10.531 5.227 -0.639 1 98.62 82 TYR A C 1
ATOM 680 O O . TYR A 1 82 ? 9.891 4.359 -1.239 1 98.62 82 TYR A O 1
ATOM 688 N N . PHE A 1 83 ? 9.93 6.223 0.026 1 98.44 83 PHE A N 1
ATOM 689 C CA . PHE A 1 83 ? 8.484 6.387 -0.065 1 98.44 83 PHE A CA 1
ATOM 690 C C . PHE A 1 83 ? 8.07 6.754 -1.484 1 98.44 83 PHE A C 1
ATOM 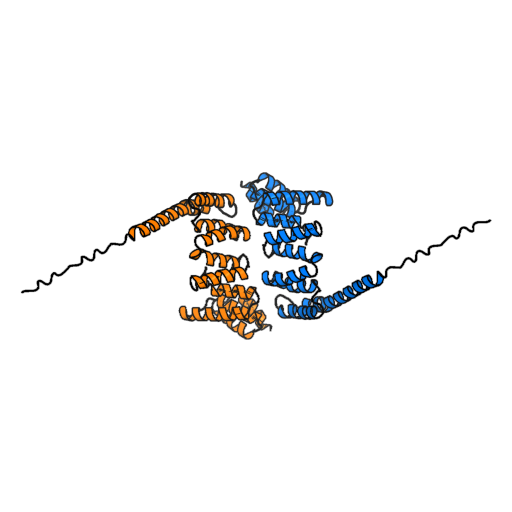692 O O . PHE A 1 83 ? 7.059 6.258 -1.989 1 98.44 83 PHE A O 1
ATOM 699 N N . LYS A 1 84 ? 8.891 7.582 -2.137 1 97.12 84 LYS A N 1
ATOM 700 C CA . LYS A 1 84 ? 8.617 7.957 -3.521 1 97.12 84 LYS A CA 1
ATOM 701 C C . LYS A 1 84 ? 8.727 6.754 -4.453 1 97.12 84 LYS A C 1
ATOM 703 O O . LYS A 1 84 ? 8.031 6.676 -5.465 1 97.12 84 LYS A O 1
ATOM 708 N N . ALA A 1 85 ? 9.523 5.844 -4.098 1 96.06 85 ALA A N 1
ATOM 709 C CA . ALA A 1 85 ? 9.719 4.629 -4.883 1 96.06 85 ALA A CA 1
ATOM 710 C C . ALA A 1 85 ? 8.75 3.531 -4.438 1 96.06 85 ALA A C 1
ATOM 712 O O . ALA A 1 85 ? 8.852 2.389 -4.891 1 96.06 85 ALA A O 1
ATOM 713 N N . ARG A 1 86 ? 7.918 3.738 -3.494 1 96.81 86 ARG A N 1
ATOM 714 C CA . ARG A 1 86 ? 6.895 2.84 -2.969 1 96.81 86 ARG A CA 1
ATOM 715 C C . ARG A 1 86 ? 7.523 1.674 -2.215 1 96.81 86 ARG A C 1
ATOM 717 O O . ARG A 1 86 ? 6.93 0.599 -2.115 1 96.81 86 ARG A O 1
ATOM 724 N N . LYS A 1 87 ? 8.766 1.894 -1.771 1 98 87 LYS A N 1
ATOM 725 C CA . LYS A 1 87 ? 9.43 0.958 -0.871 1 98 87 LYS A CA 1
ATOM 726 C C . LYS A 1 87 ? 9.172 1.318 0.589 1 98 87 LYS A C 1
ATOM 728 O O . LYS A 1 87 ? 10.094 1.668 1.322 1 98 87 LYS A O 1
ATOM 733 N N . TYR A 1 88 ? 7.98 1.081 1.029 1 98.56 88 TYR A N 1
ATOM 734 C CA . TYR A 1 88 ? 7.492 1.612 2.297 1 98.56 88 TYR A CA 1
ATOM 735 C C . TYR A 1 88 ? 8.203 0.959 3.475 1 98.56 88 TYR A C 1
ATOM 737 O O . TYR A 1 88 ? 8.555 1.633 4.445 1 98.56 88 TYR A O 1
ATOM 745 N N . GLU A 1 89 ? 8.484 -0.337 3.377 1 98.69 89 GLU A N 1
ATOM 746 C CA . GLU A 1 89 ? 9.109 -1.029 4.5 1 98.69 89 GLU A CA 1
ATOM 747 C C . GLU A 1 89 ? 10.531 -0.526 4.738 1 98.69 89 GLU A C 1
ATOM 749 O O . GLU A 1 89 ? 10.945 -0.332 5.883 1 98.69 89 GLU A O 1
ATOM 754 N N . VAL A 1 90 ? 11.234 -0.251 3.684 1 98.75 90 VAL A N 1
ATOM 755 C CA . VAL A 1 90 ? 12.594 0.268 3.809 1 98.75 90 VAL A CA 1
ATOM 756 C C . VAL A 1 90 ? 12.555 1.688 4.367 1 98.75 90 VAL A C 1
ATOM 758 O O . VAL A 1 90 ? 13.273 2.008 5.316 1 98.75 90 VAL A O 1
ATOM 761 N N . GLY A 1 91 ? 11.68 2.49 3.768 1 98.81 91 GLY A N 1
ATOM 762 C CA . GLY A 1 91 ? 11.555 3.867 4.219 1 98.81 91 GLY A CA 1
ATOM 763 C C . GLY A 1 91 ? 11.164 3.98 5.684 1 98.81 91 GLY A C 1
ATOM 764 O O . GLY A 1 91 ? 11.656 4.863 6.395 1 98.81 91 GLY A O 1
ATOM 765 N N . MET A 1 92 ? 10.312 3.078 6.113 1 98.88 92 MET A N 1
ATOM 766 C CA . MET A 1 92 ? 9.789 3.148 7.473 1 98.88 92 MET A CA 1
ATOM 767 C C . MET A 1 92 ? 10.906 2.943 8.492 1 98.88 92 MET A C 1
ATOM 769 O O . MET A 1 92 ? 10.891 3.547 9.57 1 98.88 92 MET A O 1
ATOM 773 N N . GLU A 1 93 ? 11.883 2.127 8.172 1 98.69 93 GLU A N 1
ATOM 774 C CA . GLU A 1 93 ? 13.008 1.898 9.086 1 98.69 93 GLU A CA 1
ATOM 775 C C . GLU A 1 93 ? 13.766 3.193 9.359 1 98.69 93 GLU A C 1
ATOM 777 O O . GLU A 1 93 ? 14.148 3.463 10.508 1 98.69 93 GLU A O 1
ATOM 782 N N . TYR A 1 94 ? 13.953 3.951 8.312 1 98.88 94 TYR A N 1
ATOM 783 C CA . TYR A 1 94 ? 14.641 5.23 8.469 1 98.88 94 TYR A CA 1
ATOM 784 C C . TYR A 1 94 ? 13.742 6.246 9.172 1 98.88 94 TYR A C 1
ATOM 786 O O . TYR A 1 94 ? 14.195 6.988 10.039 1 98.88 94 TYR A O 1
ATOM 794 N N . LEU A 1 95 ? 12.469 6.246 8.852 1 98.94 95 LEU A N 1
ATOM 795 C CA . LEU A 1 95 ? 11.555 7.199 9.469 1 98.94 95 LEU A CA 1
ATOM 796 C C . LEU A 1 95 ? 11.383 6.902 10.953 1 98.94 95 LEU A C 1
ATOM 798 O O . LEU A 1 95 ? 11.242 7.82 11.766 1 98.94 95 LEU A O 1
ATOM 802 N N . ASP A 1 96 ? 11.414 5.641 11.328 1 98.94 96 ASP A N 1
ATOM 803 C CA . ASP A 1 96 ? 11.352 5.262 12.734 1 98.94 96 ASP A CA 1
ATOM 804 C C . ASP A 1 96 ? 12.508 5.879 13.523 1 98.94 96 ASP A C 1
ATOM 806 O O . ASP A 1 96 ? 12.336 6.297 14.664 1 98.94 96 ASP A O 1
ATOM 810 N N . LYS A 1 97 ? 13.648 5.926 12.891 1 98.88 97 LYS A N 1
ATOM 811 C CA . LYS A 1 97 ? 14.797 6.562 13.531 1 98.88 97 LYS A CA 1
ATOM 812 C C . LYS A 1 97 ? 14.578 8.062 13.688 1 98.88 97 LYS A C 1
ATOM 814 O O . LYS A 1 97 ? 14.93 8.648 14.711 1 98.88 97 LYS A O 1
ATOM 819 N N . ALA A 1 98 ? 14.016 8.664 12.625 1 98.88 98 ALA A N 1
ATOM 820 C CA . ALA A 1 98 ? 13.703 10.086 12.719 1 98.88 98 ALA A CA 1
ATOM 821 C C . ALA A 1 98 ? 12.758 10.359 13.891 1 98.88 98 ALA A C 1
ATOM 823 O O . ALA A 1 98 ? 12.969 11.305 14.656 1 98.88 98 ALA A O 1
ATOM 824 N N . VAL A 1 99 ? 11.766 9.523 14.047 1 98.88 99 VAL A N 1
ATOM 825 C CA . VAL A 1 99 ? 10.805 9.68 15.133 1 98.88 99 VAL A CA 1
ATOM 826 C C . VAL A 1 99 ? 11.492 9.469 16.469 1 98.88 99 VAL A C 1
ATOM 828 O O . VAL A 1 99 ? 11.227 10.188 17.438 1 98.88 99 VAL A O 1
ATOM 831 N N . TYR A 1 100 ? 12.359 8.492 16.547 1 98.81 100 TYR A N 1
ATOM 832 C CA . TYR A 1 100 ? 13.078 8.203 17.781 1 98.81 100 TYR A CA 1
ATOM 833 C C . TYR A 1 100 ? 13.836 9.43 18.266 1 98.81 100 TYR A C 1
ATOM 835 O O . TYR A 1 100 ? 13.789 9.758 19.453 1 98.81 100 TYR A O 1
ATOM 843 N N . TYR A 1 101 ? 14.445 10.172 17.391 1 98.62 101 TYR A N 1
ATOM 844 C CA . TYR A 1 101 ? 15.312 11.281 17.781 1 98.62 101 TYR A CA 1
ATOM 845 C C . TYR A 1 101 ? 14.516 12.578 17.922 1 98.62 101 TYR A C 1
ATOM 847 O O . TYR A 1 101 ? 14.914 13.477 18.656 1 98.62 101 TYR A O 1
ATOM 855 N N . ASN A 1 102 ? 13.43 12.672 17.234 1 98.31 102 ASN A N 1
ATOM 856 C CA . ASN A 1 102 ? 12.586 13.867 17.312 1 98.31 102 ASN A CA 1
ATOM 857 C C . ASN A 1 102 ? 11.117 13.531 17.094 1 98.31 102 ASN A C 1
ATOM 859 O O . ASN A 1 102 ? 10.539 13.867 16.062 1 98.31 102 ASN A O 1
ATOM 863 N N . PRO A 1 103 ? 10.5 12.922 18.047 1 98.31 103 PRO A N 1
ATOM 864 C CA . PRO A 1 103 ? 9.109 12.492 17.891 1 98.31 103 PRO A CA 1
ATOM 865 C C . PRO A 1 103 ? 8.141 13.656 17.703 1 98.31 103 PRO A C 1
ATOM 867 O O . PRO A 1 103 ? 7.141 13.531 17 1 98.31 103 PRO A O 1
ATOM 870 N N . SER A 1 104 ? 8.398 14.789 18.266 1 97.38 104 SER A N 1
ATOM 871 C CA . SER A 1 104 ? 7.496 15.93 18.141 1 97.38 104 SER A CA 1
ATOM 872 C C . SER A 1 104 ? 7.34 16.375 16.703 1 97.38 104 SER A C 1
ATOM 874 O O . SER A 1 104 ? 6.254 16.766 16.281 1 97.38 104 SER A O 1
ATOM 876 N N . ARG A 1 105 ? 8.391 16.172 15.945 1 97.56 105 ARG A N 1
ATOM 877 C CA . ARG A 1 105 ? 8.344 16.625 14.562 1 97.56 105 ARG A CA 1
ATOM 878 C C . ARG A 1 105 ? 7.898 15.508 13.633 1 97.56 105 ARG A C 1
ATOM 880 O O . ARG A 1 105 ? 7.168 15.742 12.664 1 97.56 105 ARG A O 1
ATOM 887 N N . TRP A 1 106 ? 8.289 14.281 13.914 1 98.75 106 TRP A N 1
ATOM 888 C CA . TRP A 1 106 ? 8.25 13.305 12.828 1 98.75 106 TRP A CA 1
ATOM 889 C C . TRP A 1 106 ? 7.191 12.242 13.102 1 98.75 106 TRP A C 1
ATOM 891 O O . TRP A 1 106 ? 6.867 11.438 12.219 1 98.75 106 TRP A O 1
ATOM 901 N N . LEU A 1 107 ? 6.609 12.203 14.297 1 98.88 107 LEU A N 1
ATOM 902 C CA . LEU A 1 107 ? 5.594 11.203 14.602 1 98.88 107 LEU A CA 1
ATOM 903 C C . LEU A 1 107 ? 4.355 11.406 13.734 1 98.88 107 LEU A C 1
ATOM 905 O O . LEU A 1 107 ? 3.814 10.445 13.18 1 98.88 107 LEU A O 1
ATOM 909 N N . SER A 1 108 ? 3.918 12.656 13.602 1 98.81 108 SER A N 1
ATOM 910 C CA . SER A 1 108 ? 2.752 12.93 12.773 1 98.81 108 SER A CA 1
ATOM 911 C C . SER A 1 108 ? 3.047 12.656 11.297 1 98.81 108 SER A C 1
ATOM 913 O O . SER A 1 108 ? 2.166 12.219 10.555 1 98.81 108 SER A O 1
ATOM 915 N N . TYR A 1 109 ? 4.27 12.914 10.914 1 98.88 109 TYR A N 1
ATOM 916 C CA . TYR A 1 109 ? 4.652 12.633 9.539 1 98.88 109 TYR A CA 1
ATOM 917 C C . TYR A 1 109 ? 4.637 11.133 9.266 1 98.88 109 TYR A C 1
ATOM 919 O O . TYR A 1 109 ? 4.191 10.695 8.195 1 98.88 109 TYR A O 1
ATOM 927 N N . ARG A 1 110 ? 5.109 10.336 10.219 1 98.94 110 ARG A N 1
ATOM 928 C CA . ARG A 1 110 ? 5.043 8.883 10.062 1 98.94 110 ARG A CA 1
ATOM 929 C C . ARG A 1 110 ? 3.596 8.414 9.969 1 98.94 110 ARG A C 1
ATOM 931 O O . ARG A 1 110 ? 3.273 7.535 9.164 1 98.94 110 ARG A O 1
ATOM 938 N N . ALA A 1 111 ? 2.773 9.016 10.766 1 98.94 111 ALA A N 1
ATOM 939 C CA . ALA A 1 111 ? 1.352 8.68 10.727 1 98.94 111 ALA A CA 1
ATOM 940 C C . ALA A 1 111 ? 0.753 8.992 9.359 1 98.94 111 ALA A C 1
ATOM 942 O O . ALA A 1 111 ? -0.003 8.188 8.805 1 98.94 111 ALA A O 1
ATOM 943 N N . PHE A 1 112 ? 1.181 10.133 8.852 1 98.88 112 PHE A N 1
ATOM 944 C CA . PHE A 1 112 ? 0.728 10.586 7.543 1 98.88 112 PHE A CA 1
ATOM 945 C C . PHE A 1 112 ? 1.161 9.602 6.457 1 98.88 112 PHE A C 1
ATOM 947 O O . PHE A 1 112 ? 0.355 9.211 5.609 1 98.88 112 PHE A O 1
ATOM 954 N N . ILE A 1 113 ? 2.373 9.141 6.48 1 98.88 113 ILE A N 1
ATOM 955 C CA . ILE A 1 113 ? 2.896 8.188 5.504 1 98.88 113 ILE A CA 1
ATOM 956 C C . ILE A 1 113 ? 2.143 6.867 5.613 1 98.88 113 ILE A C 1
ATOM 958 O O . ILE A 1 113 ? 1.797 6.254 4.602 1 98.88 113 ILE A O 1
ATOM 962 N N . LYS A 1 114 ? 1.888 6.402 6.832 1 98.81 114 LYS A N 1
ATOM 963 C CA . LYS A 1 114 ? 1.152 5.164 7.059 1 98.81 114 LYS A CA 1
ATOM 964 C C . LYS A 1 114 ? -0.262 5.25 6.492 1 98.81 114 LYS A C 1
ATOM 966 O O . LYS A 1 114 ? -0.768 4.285 5.918 1 98.81 114 LYS A O 1
ATOM 971 N N . CYS A 1 115 ? -0.857 6.391 6.609 1 98.69 115 CYS A N 1
ATOM 972 C CA . CYS A 1 115 ? -2.246 6.586 6.207 1 98.69 115 CYS A CA 1
ATOM 973 C C . CYS A 1 115 ? -2.363 6.715 4.691 1 98.69 115 CYS A C 1
ATOM 975 O O . CYS A 1 115 ? -3.07 5.938 4.051 1 98.69 115 CYS A O 1
ATOM 977 N N . ILE A 1 116 ? -1.609 7.633 4.113 1 97.88 116 ILE A N 1
ATOM 978 C CA . ILE A 1 116 ? -1.86 8.078 2.748 1 97.88 116 ILE A CA 1
ATOM 979 C C . ILE A 1 116 ? -1.118 7.18 1.765 1 97.88 116 ILE A C 1
ATOM 981 O O . ILE A 1 116 ? -1.623 6.887 0.678 1 97.88 116 ILE A O 1
ATOM 985 N N . PHE A 1 117 ? 0.051 6.648 2.156 1 97.44 117 PHE A N 1
ATOM 986 C CA . PHE A 1 117 ? 0.889 5.977 1.171 1 97.44 117 PHE A CA 1
ATOM 987 C C . PHE A 1 117 ? 0.972 4.484 1.461 1 97.44 117 PHE A C 1
ATOM 989 O O . PHE A 1 117 ? 0.673 3.658 0.593 1 97.44 117 PHE A O 1
ATOM 996 N N . ALA A 1 118 ? 1.22 4.141 2.693 1 97.5 118 ALA A N 1
ATOM 997 C CA . ALA A 1 118 ? 1.44 2.738 3.035 1 97.5 118 ALA A CA 1
ATOM 998 C C . ALA A 1 118 ? 0.118 2.02 3.289 1 97.5 118 ALA A C 1
ATOM 1000 O O . ALA A 1 118 ? 0.072 0.789 3.338 1 97.5 118 ALA A O 1
ATOM 1001 N N . LYS A 1 119 ? -0.976 2.701 3.48 1 97.88 119 LYS A N 1
ATOM 1002 C CA . LYS A 1 119 ? -2.311 2.172 3.742 1 97.88 119 LYS A CA 1
ATOM 1003 C C . LYS A 1 119 ? -2.305 1.235 4.949 1 97.88 119 LYS A C 1
ATOM 1005 O O . LYS A 1 119 ? -2.871 0.142 4.895 1 97.88 119 LYS A O 1
ATOM 1010 N N . ARG A 1 120 ? -1.528 1.618 5.898 1 98.19 120 ARG A N 1
ATOM 1011 C CA . ARG A 1 120 ? -1.524 0.996 7.219 1 98.19 120 ARG A CA 1
ATOM 1012 C C . ARG A 1 120 ? -2.342 1.814 8.211 1 98.19 120 ARG A C 1
ATOM 1014 O O . ARG A 1 120 ? -1.781 2.533 9.039 1 98.19 120 ARG A O 1
ATOM 1021 N N . TYR A 1 121 ? -3.598 1.666 8.172 1 98.88 121 TYR A N 1
ATOM 1022 C CA . TYR A 1 121 ? -4.543 2.592 8.789 1 98.88 121 TYR A CA 1
ATOM 1023 C C . TYR A 1 121 ? -4.578 2.41 10.297 1 98.88 121 TYR A C 1
ATOM 1025 O O . TYR A 1 121 ? -4.66 3.389 11.047 1 98.88 121 TYR A O 1
ATOM 1033 N N . ARG A 1 122 ? -4.547 1.21 10.75 1 98.81 122 ARG A N 1
ATOM 1034 C CA . ARG A 1 122 ? -4.547 0.983 12.195 1 98.81 122 ARG A CA 1
ATOM 1035 C C . ARG A 1 122 ? -3.32 1.61 12.844 1 98.81 122 ARG A C 1
ATOM 1037 O O . ARG A 1 122 ? -3.434 2.283 13.875 1 98.81 122 ARG A O 1
ATOM 1044 N N . ASP A 1 123 ? -2.174 1.424 12.188 1 98.81 123 ASP A N 1
ATOM 1045 C CA . ASP A 1 123 ? -0.935 2 12.703 1 98.81 123 ASP A CA 1
ATOM 1046 C C . ASP A 1 123 ? -0.964 3.525 12.617 1 98.81 123 ASP A C 1
ATOM 1048 O O . ASP A 1 123 ? -0.42 4.207 13.492 1 98.81 123 ASP A O 1
ATOM 1052 N N . ALA A 1 124 ? -1.557 4.047 11.539 1 98.94 124 ALA A N 1
ATOM 1053 C CA . ALA A 1 124 ? -1.693 5.492 11.391 1 98.94 124 ALA A CA 1
ATOM 1054 C C . ALA A 1 124 ? -2.514 6.082 12.539 1 98.94 124 ALA A C 1
ATOM 1056 O O . ALA A 1 124 ? -2.129 7.098 13.125 1 98.94 124 ALA A O 1
ATOM 1057 N N . ILE A 1 125 ? -3.59 5.406 12.875 1 98.94 125 ILE A N 1
ATOM 1058 C CA . ILE A 1 125 ? -4.461 5.867 13.945 1 98.94 125 ILE A CA 1
ATOM 1059 C C . ILE A 1 125 ? -3.689 5.891 15.266 1 98.94 125 ILE A C 1
ATOM 1061 O O . ILE A 1 125 ? -3.746 6.875 16 1 98.94 125 ILE A O 1
ATOM 1065 N N . ILE A 1 126 ? -2.924 4.844 15.516 1 98.94 126 ILE A N 1
ATOM 1066 C CA . ILE A 1 126 ? -2.146 4.75 16.75 1 98.94 126 ILE A CA 1
ATOM 1067 C C . ILE A 1 126 ? -1.181 5.934 16.844 1 98.94 126 ILE A C 1
ATOM 1069 O O . ILE A 1 126 ? -1.084 6.586 17.875 1 98.94 126 ILE A O 1
ATOM 1073 N N . ASP A 1 127 ? -0.478 6.254 15.727 1 98.94 127 ASP A N 1
ATOM 1074 C CA . ASP A 1 127 ? 0.49 7.344 15.711 1 98.94 127 ASP A CA 1
ATOM 1075 C C . ASP A 1 127 ? -0.2 8.695 15.898 1 98.94 127 ASP A C 1
ATOM 1077 O O . ASP A 1 127 ? 0.262 9.531 16.672 1 98.94 127 ASP A O 1
ATOM 1081 N N . PHE A 1 128 ? -1.329 8.938 15.203 1 98.88 128 PHE A N 1
ATOM 1082 C CA . PHE A 1 128 ? -2.025 10.211 15.32 1 98.88 128 PHE A CA 1
ATOM 1083 C C . PHE A 1 128 ? -2.609 10.391 16.719 1 98.88 128 PHE A C 1
ATOM 1085 O O . PHE A 1 128 ? -2.588 11.492 17.266 1 98.88 128 PHE A O 1
ATOM 1092 N N . GLU A 1 129 ? -3.166 9.336 17.234 1 98.88 129 GLU A N 1
ATOM 1093 C CA . GLU A 1 129 ? -3.693 9.414 18.594 1 98.88 129 GLU A CA 1
ATOM 1094 C C . GLU A 1 129 ? -2.586 9.719 19.594 1 98.88 129 GLU A C 1
ATOM 1096 O O . GLU A 1 129 ? -2.791 10.484 20.531 1 98.88 129 GLU A O 1
ATOM 1101 N N . LYS A 1 130 ? -1.455 9.133 19.422 1 98.81 130 LYS A N 1
ATOM 1102 C CA . LYS A 1 130 ? -0.315 9.438 20.281 1 98.81 130 LYS A CA 1
ATOM 1103 C C . LYS A 1 130 ? 0.087 10.906 20.156 1 98.81 130 LYS A C 1
ATOM 1105 O O . LYS A 1 130 ? 0.407 11.562 21.141 1 98.81 130 LYS A O 1
ATOM 1110 N N . CYS A 1 131 ? 0.096 11.445 18.922 1 98.75 131 CYS A N 1
ATOM 1111 C CA . CYS A 1 131 ? 0.374 12.859 18.703 1 98.75 131 CYS A CA 1
ATOM 1112 C C . CYS A 1 131 ? -0.59 13.734 19.5 1 98.75 131 CYS A C 1
ATOM 1114 O O . CYS A 1 131 ? -0.168 14.664 20.188 1 98.75 131 CYS A O 1
ATOM 1116 N N . ILE A 1 132 ? -1.834 13.375 19.406 1 98.19 132 ILE A N 1
ATOM 1117 C CA . ILE A 1 132 ? -2.869 14.156 20.078 1 98.19 132 ILE A CA 1
ATOM 1118 C C . ILE A 1 132 ? -2.682 14.086 21.594 1 98.19 132 ILE A C 1
ATOM 1120 O O . ILE A 1 132 ? -2.781 15.102 22.281 1 98.19 132 ILE A O 1
ATOM 1124 N N . ASP A 1 133 ? -2.373 12.953 22.078 1 98.31 133 ASP A N 1
ATOM 1125 C CA . ASP A 1 133 ? -2.227 12.727 23.516 1 98.31 133 ASP A CA 1
ATOM 1126 C C . ASP A 1 133 ? -1.046 13.516 24.078 1 98.31 133 ASP A C 1
ATOM 1128 O O . ASP A 1 133 ? -1.128 14.07 25.188 1 98.31 133 ASP A O 1
ATOM 1132 N N . VAL A 1 134 ? -0.013 13.578 23.328 1 98.06 134 VAL A N 1
ATOM 1133 C CA . VAL A 1 134 ? 1.235 14.133 23.844 1 98.06 134 VAL A CA 1
ATOM 1134 C C . VAL A 1 134 ? 1.322 15.617 23.516 1 98.06 134 VAL A C 1
ATOM 1136 O O . VAL A 1 134 ? 1.79 16.422 24.328 1 98.06 134 VAL A O 1
ATOM 1139 N N . TYR A 1 135 ? 0.848 15.992 22.328 1 96.94 135 TYR A N 1
ATOM 1140 C CA . TYR A 1 135 ? 1.138 17.344 21.844 1 96.94 135 TYR A CA 1
ATOM 1141 C C . TYR A 1 135 ? -0.149 18.125 21.594 1 96.94 135 TYR A C 1
ATOM 1143 O O . TYR A 1 135 ? -0.109 19.312 21.281 1 96.94 135 TYR A O 1
ATOM 1151 N N . GLY A 1 136 ? -1.299 17.484 21.734 1 95.5 136 GLY A N 1
ATOM 1152 C CA . GLY A 1 136 ? -2.559 18.094 21.359 1 95.5 136 GLY A CA 1
ATOM 1153 C C . GLY A 1 136 ? -2.863 17.953 19.875 1 95.5 136 GLY A C 1
ATOM 1154 O O . GLY A 1 136 ? -2 17.547 19.094 1 95.5 136 GLY A O 1
ATOM 1155 N N . ASN A 1 137 ? -4.059 18.25 19.516 1 92.62 137 ASN A N 1
ATOM 1156 C CA . ASN A 1 137 ? -4.438 18.141 18.109 1 92.62 137 ASN A CA 1
ATOM 1157 C C . ASN A 1 137 ? -3.637 19.109 17.25 1 92.62 137 ASN A C 1
ATOM 1159 O O . ASN A 1 137 ? -3.25 20.188 17.703 1 92.62 137 ASN A O 1
ATOM 1163 N N . GLY A 1 138 ? -3.326 18.656 16.109 1 95.25 138 GLY A N 1
ATOM 1164 C CA . GLY A 1 138 ? -2.535 19.453 15.188 1 95.25 138 GLY A CA 1
ATOM 1165 C C . GLY A 1 138 ? -2.766 19.094 13.734 1 95.25 138 GLY A C 1
ATOM 1166 O O . GLY A 1 138 ? -3.814 18.547 13.391 1 95.25 138 GLY A O 1
ATOM 1167 N N . TYR A 1 139 ? -1.85 19.625 12.898 1 96.75 139 TYR A N 1
ATOM 1168 C CA . TYR A 1 139 ? -1.958 19.438 11.453 1 96.75 139 TYR A CA 1
ATOM 1169 C C . TYR A 1 139 ? -0.746 18.703 10.906 1 96.75 139 TYR A C 1
ATOM 1171 O O . TYR A 1 139 ? 0.364 18.844 11.422 1 96.75 139 TYR A O 1
ATOM 1179 N N . GLU A 1 140 ? -0.898 17.922 10.023 1 97.75 140 GLU A N 1
ATOM 1180 C CA . GLU A 1 140 ? 0.122 17.422 9.102 1 97.75 140 GLU A CA 1
ATOM 1181 C C . GLU A 1 140 ? -0.248 17.734 7.652 1 97.75 140 GLU A C 1
ATOM 1183 O O . GLU A 1 140 ? -1.359 17.422 7.211 1 97.75 140 GLU A O 1
ATOM 1188 N N . MET A 1 141 ? 0.677 18.328 6.945 1 95.56 141 MET A N 1
ATOM 1189 C CA . MET A 1 141 ? 0.354 18.844 5.617 1 95.56 141 MET A CA 1
ATOM 1190 C C . MET A 1 141 ? -0.857 19.781 5.68 1 95.56 141 MET A C 1
ATOM 1192 O O . MET A 1 141 ? -0.868 20.734 6.445 1 95.56 141 MET A O 1
ATOM 1196 N N . ASP A 1 142 ? -1.966 19.438 5.105 1 93.81 142 ASP A N 1
ATOM 1197 C CA . ASP A 1 142 ? -3.059 20.406 4.992 1 93.81 142 ASP A CA 1
ATOM 1198 C C . ASP A 1 142 ? -4.285 19.938 5.773 1 93.81 142 ASP A C 1
ATOM 1200 O O . ASP A 1 142 ? -5.363 20.516 5.656 1 93.81 142 ASP A O 1
ATOM 1204 N N . HIS A 1 143 ? -4.117 18.969 6.633 1 97.44 143 HIS A N 1
ATOM 1205 C CA . HIS A 1 143 ? -5.293 18.453 7.332 1 97.44 143 HIS A CA 1
ATOM 1206 C C . HIS A 1 143 ? -4.977 18.156 8.797 1 97.44 143 HIS A C 1
ATOM 1208 O O . HIS A 1 143 ? -3.811 17.969 9.156 1 97.44 143 HIS A O 1
ATOM 1214 N N . THR A 1 144 ? -5.973 18.109 9.578 1 97.81 144 THR A N 1
ATOM 1215 C CA . THR A 1 144 ? -5.828 17.828 11.008 1 97.81 144 THR A CA 1
ATOM 1216 C C . THR A 1 144 ? -5.523 16.359 11.242 1 97.81 144 THR A C 1
ATOM 1218 O O . THR A 1 144 ? -5.809 15.516 10.383 1 97.81 144 THR A O 1
ATOM 1221 N N . TYR A 1 145 ? -4.945 16.062 12.422 1 98.69 145 TYR A N 1
ATOM 1222 C CA . TYR A 1 145 ? -4.773 14.68 12.836 1 98.69 145 TYR A CA 1
ATOM 1223 C C . TYR A 1 145 ? -6.109 13.938 12.844 1 98.69 145 TYR A C 1
ATOM 1225 O O . TYR A 1 145 ? -6.188 12.781 12.438 1 98.69 145 TYR A O 1
ATOM 1233 N N . GLN A 1 146 ? -7.137 14.648 13.25 1 98.44 146 GLN A N 1
ATOM 1234 C CA . GLN A 1 146 ? -8.477 14.062 13.32 1 98.44 146 GLN A CA 1
ATOM 1235 C C . GLN A 1 146 ? -8.984 13.695 11.93 1 98.44 146 GLN A C 1
ATOM 1237 O O . GLN A 1 146 ? -9.633 12.672 11.75 1 98.44 146 GLN A O 1
ATOM 1242 N N . PHE A 1 147 ? -8.695 14.531 10.953 1 98.69 147 PHE A N 1
ATOM 1243 C CA . PHE A 1 147 ? -9.07 14.227 9.578 1 98.69 147 PHE A CA 1
ATOM 1244 C C . PHE A 1 147 ? -8.469 12.898 9.133 1 98.69 147 PHE A C 1
ATOM 1246 O O . PHE A 1 147 ? -9.172 12.039 8.609 1 98.69 147 PHE A O 1
ATOM 1253 N N . TYR A 1 148 ? -7.203 12.695 9.375 1 98.88 148 TYR A N 1
ATOM 1254 C CA . TYR A 1 148 ? -6.52 11.484 8.953 1 98.88 148 TYR A CA 1
ATOM 1255 C C . TYR A 1 148 ? -7.047 10.266 9.711 1 98.88 148 TYR A C 1
ATOM 1257 O O . TYR A 1 148 ? -7.145 9.172 9.148 1 98.88 148 TYR A O 1
ATOM 1265 N N . ILE A 1 149 ? -7.34 10.461 10.969 1 98.94 149 ILE A N 1
ATOM 1266 C CA . ILE A 1 149 ? -7.938 9.383 11.742 1 98.94 149 ILE A CA 1
ATOM 1267 C C . ILE A 1 149 ? -9.273 8.984 11.133 1 98.94 149 ILE A C 1
ATOM 1269 O O . ILE A 1 149 ? -9.562 7.797 10.969 1 98.94 149 ILE A O 1
ATOM 1273 N N . ALA A 1 150 ? -10.062 9.969 10.758 1 98.94 150 ALA A N 1
ATOM 1274 C CA . ALA A 1 150 ? -11.367 9.688 10.141 1 98.94 150 ALA A CA 1
ATOM 1275 C C . ALA A 1 150 ? -11.203 8.953 8.82 1 98.94 150 ALA A C 1
ATOM 1277 O O . ALA A 1 150 ? -11.922 7.992 8.539 1 98.94 150 ALA A O 1
ATOM 1278 N N . VAL A 1 151 ? -10.289 9.391 7.977 1 98.88 151 VAL A N 1
ATOM 1279 C CA . VAL A 1 151 ? -10.016 8.734 6.703 1 98.88 151 VAL A CA 1
ATOM 1280 C C . VAL A 1 151 ? -9.594 7.285 6.945 1 98.88 151 VAL A C 1
ATOM 1282 O O . VAL A 1 151 ? -10.047 6.375 6.25 1 98.88 151 VAL A O 1
ATOM 1285 N N . SER A 1 152 ? -8.727 7.098 7.938 1 98.94 152 SER A N 1
ATOM 1286 C CA . SER A 1 152 ? -8.297 5.75 8.297 1 98.94 152 SER A CA 1
ATOM 1287 C C . SER A 1 152 ? -9.477 4.891 8.742 1 98.94 152 SER A C 1
ATOM 1289 O O . SER A 1 152 ? -9.586 3.729 8.352 1 98.94 152 SER A O 1
ATOM 1291 N N . LYS A 1 153 ? -10.352 5.504 9.562 1 98.94 153 LYS A N 1
ATOM 1292 C CA . LYS A 1 153 ? -11.539 4.781 10.023 1 98.94 153 LYS A CA 1
ATOM 1293 C C . LYS A 1 153 ? -12.445 4.41 8.859 1 98.94 153 LYS A C 1
ATOM 1295 O O . LYS A 1 153 ? -13.023 3.32 8.836 1 98.94 153 LYS A O 1
ATOM 1300 N N . LEU A 1 154 ? -12.602 5.285 7.887 1 98.81 154 LEU A N 1
ATOM 1301 C CA . LEU A 1 154 ? -13.367 4.977 6.688 1 98.81 154 LEU A CA 1
ATOM 1302 C C . LEU A 1 154 ? -12.797 3.754 5.973 1 98.81 154 LEU A C 1
ATOM 1304 O O . LEU A 1 154 ? -13.547 2.861 5.57 1 98.81 154 LEU A O 1
ATOM 1308 N N . GLN A 1 155 ? -11.445 3.709 5.867 1 98.69 155 GLN A N 1
ATOM 1309 C CA . GLN A 1 155 ? -10.766 2.631 5.156 1 98.69 155 GLN A CA 1
ATOM 1310 C C . GLN A 1 155 ? -10.859 1.317 5.926 1 98.69 155 GLN A C 1
ATOM 1312 O O . GLN A 1 155 ? -10.656 0.242 5.359 1 98.69 155 GLN A O 1
ATOM 1317 N N . LEU A 1 156 ? -11.234 1.423 7.195 1 98.75 156 LEU A N 1
ATOM 1318 C CA . LEU A 1 156 ? -11.422 0.249 8.039 1 98.75 156 LEU A CA 1
ATOM 1319 C C . LEU A 1 156 ? -12.906 -0.076 8.195 1 98.75 156 LEU A C 1
ATOM 1321 O O . LEU A 1 156 ? -13.273 -0.906 9.031 1 98.75 156 LEU A O 1
ATOM 1325 N N . ASN A 1 157 ? -13.758 0.58 7.48 1 98.31 157 ASN A N 1
ATOM 1326 C CA . ASN A 1 157 ? -15.203 0.396 7.449 1 98.31 157 ASN A CA 1
ATOM 1327 C C . ASN A 1 157 ? -15.852 0.806 8.773 1 98.31 157 ASN A C 1
ATOM 1329 O O . ASN A 1 157 ? -16.891 0.268 9.148 1 98.31 157 ASN A O 1
ATOM 1333 N N . LYS A 1 158 ? -15.203 1.61 9.539 1 98.75 158 LYS A N 1
ATOM 1334 C CA . LYS A 1 158 ? -15.773 2.223 10.734 1 98.75 158 LYS A CA 1
ATOM 1335 C C . LYS A 1 158 ? -16.438 3.559 10.398 1 98.75 158 LYS A C 1
ATOM 1337 O O . LYS A 1 158 ? -16 4.605 10.891 1 98.75 158 LYS A O 1
ATOM 1342 N N . PHE A 1 159 ? -17.531 3.529 9.727 1 98.75 159 PHE A N 1
ATOM 1343 C CA . PHE A 1 159 ? -18.125 4.664 9.031 1 98.75 159 PHE A CA 1
ATOM 1344 C C . PHE A 1 159 ? -18.766 5.621 10.023 1 98.75 159 PHE A C 1
ATOM 1346 O O . PHE A 1 159 ? -18.641 6.84 9.891 1 98.75 159 PHE A O 1
ATOM 1353 N N . GLU A 1 160 ? -19.406 5.094 11.023 1 98.81 160 GLU A N 1
ATOM 1354 C CA . GLU A 1 160 ? -20.078 5.941 12.008 1 98.81 160 GLU A CA 1
ATOM 1355 C C . GLU A 1 160 ? -19.062 6.742 12.82 1 98.81 160 GLU A C 1
ATOM 1357 O O . GLU A 1 160 ? -19.281 7.918 13.117 1 98.81 160 GLU A O 1
ATOM 1362 N N . GLU A 1 161 ? -18.016 6.055 13.18 1 98.88 161 GLU A N 1
ATOM 1363 C CA . GLU A 1 161 ? -16.969 6.742 13.914 1 98.88 161 GLU A CA 1
ATOM 1364 C C . GLU A 1 161 ? -16.328 7.844 13.07 1 98.88 161 GLU A C 1
ATOM 1366 O O . GLU A 1 161 ? -16.078 8.945 13.562 1 98.88 161 GLU A O 1
ATOM 1371 N N . ALA A 1 162 ? -16.078 7.523 11.797 1 98.94 162 ALA A N 1
ATOM 1372 C CA . ALA A 1 162 ? -15.523 8.516 10.883 1 98.94 162 ALA A CA 1
ATOM 1373 C C . ALA A 1 162 ? -16.438 9.727 10.75 1 98.94 162 ALA A C 1
ATOM 1375 O O . ALA A 1 162 ? -15.977 10.867 10.789 1 98.94 162 ALA A O 1
ATOM 1376 N N . GLU A 1 163 ? -17.719 9.445 10.641 1 98.94 163 GLU A N 1
ATOM 1377 C CA . GLU A 1 163 ? -18.703 10.523 10.523 1 98.94 163 GLU A CA 1
ATOM 1378 C C . GLU A 1 163 ? -18.641 11.445 11.742 1 98.94 163 GLU A C 1
ATOM 1380 O O . GLU A 1 163 ? -18.625 12.672 11.594 1 98.94 163 GLU A O 1
ATOM 1385 N N . ARG A 1 164 ? -18.625 10.852 12.891 1 98.81 164 ARG A N 1
ATOM 1386 C CA . ARG A 1 164 ? -18.594 11.633 14.125 1 98.81 164 ARG A CA 1
ATOM 1387 C C . ARG A 1 164 ? -17.359 12.516 14.195 1 98.81 164 ARG A C 1
ATOM 1389 O O . ARG A 1 164 ? -17.438 13.695 14.531 1 98.81 164 ARG A O 1
ATOM 1396 N N . ILE A 1 165 ? -16.266 11.977 13.836 1 98.81 165 ILE A N 1
ATOM 1397 C CA . ILE A 1 165 ? -14.992 12.695 13.906 1 98.81 165 ILE A CA 1
ATOM 1398 C C . ILE A 1 165 ? -15 13.844 12.898 1 98.81 165 ILE A C 1
ATOM 1400 O O . ILE A 1 165 ? -14.602 14.969 13.227 1 98.81 165 ILE A O 1
ATOM 1404 N N . LEU A 1 166 ? -15.477 13.586 11.656 1 98.81 166 LEU A N 1
ATOM 1405 C CA . LEU A 1 166 ? -15.477 14.594 10.594 1 98.81 166 LEU A CA 1
ATOM 1406 C C . LEU A 1 166 ? -16.438 15.734 10.93 1 98.81 166 LEU A C 1
ATOM 1408 O O . LEU A 1 166 ? -16.125 16.906 10.672 1 98.81 166 LEU A O 1
ATOM 1412 N N . LYS A 1 167 ? -17.531 15.367 11.539 1 98.69 167 LYS A N 1
ATOM 1413 C CA . LYS A 1 167 ? -18.484 16.391 11.945 1 98.69 167 LYS A CA 1
ATOM 1414 C C . LYS A 1 167 ? -17.859 17.359 12.953 1 98.69 167 LYS A C 1
ATOM 1416 O O . LYS A 1 167 ? -18 18.578 12.82 1 98.69 167 LYS A O 1
ATOM 1421 N N . GLU A 1 168 ? -17.234 16.781 13.891 1 98.38 168 GLU A N 1
ATOM 1422 C CA . GLU A 1 168 ? -16.578 17.625 14.898 1 98.38 168 GLU A CA 1
ATOM 1423 C C . GLU A 1 168 ? -15.461 18.453 14.289 1 98.38 168 GLU A C 1
ATOM 1425 O O . GLU A 1 168 ? -15.312 19.641 14.609 1 98.38 168 GLU A O 1
ATOM 1430 N N . ASP A 1 169 ? -14.656 17.875 13.445 1 97.69 169 ASP A N 1
ATOM 1431 C CA . ASP A 1 169 ? -13.547 18.578 12.805 1 97.69 169 ASP A CA 1
ATOM 1432 C C . ASP A 1 169 ? -14.055 19.734 11.945 1 97.69 169 ASP A C 1
ATOM 1434 O O . ASP A 1 169 ? -13.469 20.812 11.961 1 97.69 169 ASP A O 1
ATOM 1438 N N . ILE A 1 170 ? -15.125 19.484 11.219 1 97.81 170 ILE A N 1
ATOM 1439 C CA . ILE A 1 170 ? -15.742 20.5 10.359 1 97.81 170 ILE A CA 1
ATOM 1440 C C . ILE A 1 170 ? -16.281 21.641 11.211 1 97.81 170 ILE A C 1
ATOM 1442 O O . ILE A 1 170 ? -16.094 22.812 10.883 1 97.81 170 ILE A O 1
ATOM 1446 N N . LYS A 1 171 ? -16.906 21.297 12.305 1 97.75 171 LYS A N 1
ATOM 1447 C CA . LYS A 1 171 ? -17.422 22.312 13.227 1 97.75 171 LYS A CA 1
ATOM 1448 C C . LYS A 1 171 ? -16.312 23.219 13.727 1 97.75 171 LYS A C 1
ATOM 1450 O O . LYS A 1 171 ? -16.453 24.438 13.719 1 97.75 171 LYS A O 1
ATOM 1455 N N . LEU A 1 172 ? -15.273 22.625 14.141 1 96.56 172 LEU A N 1
ATOM 1456 C CA . LEU A 1 172 ? -14.141 23.375 14.664 1 96.56 172 LEU A CA 1
ATOM 1457 C C . LEU A 1 172 ? -13.539 24.281 13.586 1 96.56 172 LEU A C 1
ATOM 1459 O O . LEU A 1 172 ? -13.164 25.422 13.859 1 96.56 172 LEU A O 1
ATOM 1463 N N . GLN A 1 173 ? -13.469 23.766 12.398 1 95.69 173 GLN A N 1
ATOM 1464 C CA . GLN A 1 173 ? -12.945 24.562 11.281 1 95.69 173 GLN A CA 1
ATOM 1465 C C . GLN A 1 173 ? -13.852 25.75 10.992 1 95.69 173 GLN A C 1
ATOM 1467 O O . GLN A 1 173 ? -13.359 26.859 10.773 1 95.69 173 GLN A O 1
ATOM 1472 N N . LYS A 1 174 ? -15.062 25.516 11.031 1 95.75 174 LYS A N 1
ATOM 1473 C CA . LYS A 1 174 ? -16.016 26.578 10.75 1 95.75 174 LYS A CA 1
ATOM 1474 C C . LYS A 1 174 ? -15.969 27.656 11.836 1 95.75 174 LYS A C 1
ATOM 1476 O O . LYS A 1 174 ? -16.125 28.844 11.547 1 95.75 174 LYS A O 1
ATOM 1481 N N . GLU A 1 175 ? -15.852 27.219 13.008 1 96.31 175 GLU A N 1
ATOM 1482 C CA . GLU A 1 175 ? -15.734 28.156 14.117 1 96.31 175 GLU A CA 1
ATOM 1483 C C . GLU A 1 175 ? -14.484 29.031 13.969 1 96.31 175 GLU A C 1
ATOM 1485 O O . GLU A 1 175 ? -14.516 30.219 14.273 1 96.31 175 GLU A O 1
ATOM 1490 N N . LYS A 1 176 ? -13.492 28.438 13.477 1 93.56 176 LYS A N 1
ATOM 1491 C CA . LYS A 1 176 ? -12.211 29.125 13.391 1 93.56 176 LYS A CA 1
ATOM 1492 C C . LYS A 1 176 ? -12.086 29.891 12.078 1 93.56 176 LYS A C 1
ATOM 1494 O O . LYS A 1 176 ? -11.594 31.031 12.062 1 93.56 176 LYS A O 1
ATOM 1499 N N . TRP A 1 177 ? -12.531 29.328 10.984 1 92.88 177 TRP A N 1
ATOM 1500 C CA . TRP A 1 177 ? -12.234 29.891 9.672 1 92.88 177 TRP A CA 1
ATOM 1501 C C . TRP A 1 177 ? -13.516 30.172 8.898 1 92.88 177 TRP A C 1
ATOM 1503 O O . TRP A 1 177 ? -13.469 30.547 7.723 1 92.88 177 TRP A O 1
ATOM 1513 N N . LYS A 1 178 ? -14.688 29.859 9.383 1 93.12 178 LYS A N 1
ATOM 1514 C CA . LYS A 1 178 ? -16.016 30.094 8.805 1 93.12 178 LYS A CA 1
ATOM 1515 C C . LYS A 1 178 ? -16.328 29.078 7.715 1 93.12 178 LYS A C 1
ATOM 1517 O O . LYS A 1 178 ? -17.453 29.016 7.223 1 93.12 178 LYS A O 1
ATOM 1522 N N . GLU A 1 179 ? -15.25 28.328 7.34 1 93.12 179 GLU A N 1
ATOM 1523 C CA . GLU A 1 179 ? -15.43 27.312 6.312 1 93.12 179 GLU A CA 1
ATOM 1524 C C . GLU A 1 179 ? -14.625 26.047 6.633 1 93.12 179 GLU A C 1
ATOM 1526 O O . GLU A 1 179 ? -13.594 26.125 7.305 1 93.12 179 GLU A O 1
ATOM 1531 N N . ALA A 1 180 ? -15.164 24.953 6.148 1 94.62 180 ALA A N 1
ATOM 1532 C CA . ALA A 1 180 ? -14.422 23.703 6.293 1 94.62 180 ALA A CA 1
ATOM 1533 C C . ALA A 1 180 ? -13.711 23.328 4.996 1 94.62 180 ALA A C 1
ATOM 1535 O O . ALA A 1 180 ? -14.156 23.703 3.906 1 94.62 180 ALA A O 1
ATOM 1536 N N . HIS A 1 181 ? -12.57 22.656 5.121 1 95.44 181 HIS A N 1
ATOM 1537 C CA . HIS A 1 181 ? -11.852 22.188 3.943 1 95.44 181 HIS A CA 1
ATOM 1538 C C . HIS A 1 181 ? -12.703 21.234 3.115 1 95.44 181 HIS A C 1
ATOM 1540 O O . HIS A 1 181 ? -13.414 20.391 3.67 1 95.44 181 HIS A O 1
ATOM 1546 N N . LEU A 1 182 ? -12.633 21.359 1.825 1 96.25 182 LEU A N 1
ATOM 1547 C CA . LEU A 1 182 ? -13.516 20.625 0.919 1 96.25 182 LEU A CA 1
ATOM 1548 C C . LEU A 1 182 ? -13.352 19.125 1.112 1 96.25 182 LEU A C 1
ATOM 1550 O O . LEU A 1 182 ? -14.328 18.375 0.988 1 96.25 182 LEU A O 1
ATOM 1554 N N . LEU A 1 183 ? -12.164 18.703 1.416 1 97.62 183 LEU A N 1
ATOM 1555 C CA . LEU A 1 183 ? -11.945 17.266 1.563 1 97.62 183 LEU A CA 1
ATOM 1556 C C . LEU A 1 183 ? -12.641 16.734 2.811 1 97.62 183 LEU A C 1
ATOM 1558 O O . LEU A 1 183 ? -13.062 15.578 2.844 1 97.62 183 LEU A O 1
ATOM 1562 N N . ASP A 1 184 ? -12.719 17.562 3.838 1 98.06 184 ASP A N 1
ATOM 1563 C CA . ASP A 1 184 ? -13.5 17.172 5 1 98.06 184 ASP A CA 1
ATOM 1564 C C . ASP A 1 184 ? -14.969 16.938 4.625 1 98.06 184 ASP A C 1
ATOM 1566 O O . ASP A 1 184 ? -15.578 15.961 5.055 1 98.06 184 ASP A O 1
ATOM 1570 N N . LEU A 1 185 ? -15.453 17.859 3.859 1 98 185 LEU A N 1
ATOM 1571 C CA . LEU A 1 185 ? -16.828 17.734 3.404 1 98 185 LEU A CA 1
ATOM 1572 C C . LEU A 1 185 ? -17.016 16.5 2.531 1 98 185 LEU A C 1
ATOM 1574 O O . LEU A 1 185 ? -17.984 15.758 2.689 1 98 185 LEU A O 1
ATOM 1578 N N . PHE A 1 186 ? -16.094 16.297 1.626 1 98.69 186 PHE A N 1
ATOM 1579 C CA . PHE A 1 186 ? -16.125 15.148 0.729 1 98.69 186 PHE A CA 1
ATOM 1580 C C . PHE A 1 186 ? -16.156 13.852 1.521 1 98.69 186 PHE A C 1
ATOM 1582 O O . PHE A 1 186 ? -17.031 13.008 1.304 1 98.69 186 PHE A O 1
ATOM 1589 N N . TYR A 1 187 ? -15.281 13.727 2.471 1 98.75 187 TYR A N 1
ATOM 1590 C CA . TYR A 1 187 ? -15.18 12.461 3.197 1 98.75 187 TYR A CA 1
ATOM 1591 C C . TYR A 1 187 ? -16.328 12.312 4.188 1 98.75 187 TYR A C 1
ATOM 1593 O O . TYR A 1 187 ? -16.719 11.195 4.523 1 98.75 187 TYR A O 1
ATOM 1601 N N . LEU A 1 188 ? -16.844 13.422 4.688 1 98.81 188 LEU A N 1
ATOM 1602 C CA . LEU A 1 188 ? -18.094 13.32 5.438 1 98.81 188 LEU A CA 1
ATOM 1603 C C . LEU A 1 188 ? -19.203 12.742 4.574 1 98.81 188 LEU A C 1
ATOM 1605 O O . LEU A 1 188 ? -19.953 11.867 5.016 1 98.81 188 LEU A O 1
ATOM 1609 N N . GLY A 1 189 ? -19.297 13.227 3.354 1 98.75 189 GLY A N 1
ATOM 1610 C CA . GLY A 1 189 ? -20.234 12.641 2.404 1 98.75 189 GLY A CA 1
ATOM 1611 C C . GLY A 1 189 ? -20.016 11.156 2.186 1 98.75 189 GLY A C 1
ATOM 1612 O O . GLY A 1 189 ? -20.969 10.375 2.172 1 98.75 189 GLY A O 1
ATOM 1613 N N . ILE A 1 190 ? -18.781 10.75 1.993 1 98.44 190 ILE A N 1
ATOM 1614 C CA . ILE A 1 190 ? -18.438 9.352 1.789 1 98.44 190 ILE A CA 1
ATOM 1615 C C . ILE A 1 190 ? -18.875 8.523 2.996 1 98.44 190 ILE A C 1
ATOM 1617 O O . ILE A 1 190 ? -19.391 7.418 2.844 1 98.44 190 ILE A O 1
ATOM 1621 N N . SER A 1 191 ? -18.578 9.055 4.215 1 98.69 191 SER A N 1
ATOM 1622 C CA . SER A 1 191 ? -18.969 8.328 5.418 1 98.69 191 SER A CA 1
ATOM 1623 C C . SER A 1 191 ? -20.469 8.078 5.441 1 98.69 191 SER A C 1
ATOM 1625 O O . SER A 1 191 ? -20.922 6.984 5.805 1 98.69 191 SER A O 1
ATOM 1627 N N . LYS A 1 192 ? -21.25 9.031 5.059 1 98.69 192 LYS A N 1
ATOM 1628 C CA . LYS A 1 192 ? -22.703 8.898 5 1 98.69 192 LYS A CA 1
ATOM 1629 C C . LYS A 1 192 ? -23.125 7.973 3.867 1 98.69 192 LYS A C 1
ATOM 1631 O O . LYS A 1 192 ? -24 7.133 4.043 1 98.69 192 LYS A O 1
ATOM 1636 N N . TYR A 1 193 ? -22.5 8.109 2.75 1 97.94 193 TYR A N 1
ATOM 1637 C CA . TYR A 1 193 ? -22.734 7.254 1.595 1 97.94 193 TYR A CA 1
ATOM 1638 C C . TYR A 1 193 ? -22.562 5.785 1.961 1 97.94 193 TYR A C 1
ATOM 1640 O O . TYR A 1 193 ? -23.422 4.957 1.657 1 97.94 193 TYR A O 1
ATOM 1648 N N . GLU A 1 194 ? -21.469 5.48 2.684 1 97 194 GLU A N 1
ATOM 1649 C CA . GLU A 1 194 ? -21.156 4.102 3.047 1 97 194 GLU A CA 1
ATOM 1650 C C . GLU A 1 194 ? -22.188 3.537 4.016 1 97 194 GLU A C 1
ATOM 1652 O O . GLU A 1 194 ? -22.328 2.318 4.152 1 97 194 GLU A O 1
ATOM 1657 N N . GLN A 1 195 ? -22.938 4.387 4.637 1 97.44 195 GLN A N 1
ATOM 1658 C CA . GLN A 1 195 ? -23.953 3.982 5.602 1 97.44 195 GLN A CA 1
ATOM 1659 C C . GLN A 1 195 ? -25.344 3.932 4.957 1 97.44 195 GLN A C 1
ATOM 1661 O O . GLN A 1 195 ? -26.328 3.66 5.629 1 97.44 195 GLN A O 1
ATOM 1666 N N . GLY A 1 196 ? -25.406 4.316 3.688 1 95.75 196 GLY A N 1
ATOM 1667 C CA . GLY A 1 196 ? -26.688 4.293 2.977 1 95.75 196 GLY A CA 1
ATOM 1668 C C . GLY A 1 196 ? -27.531 5.531 3.217 1 95.75 196 GLY A C 1
ATOM 1669 O O . GLY A 1 196 ? -28.734 5.527 2.961 1 95.75 196 GLY A O 1
ATOM 1670 N N . LYS A 1 197 ? -26.906 6.496 3.809 1 97.75 197 LYS A N 1
ATOM 1671 C CA . LYS A 1 197 ? -27.578 7.773 4.02 1 97.75 197 LYS A CA 1
ATOM 1672 C C . LYS A 1 197 ? -27.469 8.664 2.785 1 97.75 197 LYS A C 1
ATOM 1674 O O . LYS A 1 197 ? -26.875 9.742 2.844 1 97.75 197 LYS A O 1
ATOM 1679 N N . TRP A 1 198 ? -28.172 8.367 1.731 1 97.44 198 TRP A N 1
ATOM 1680 C CA . TRP A 1 198 ? -27.984 8.93 0.398 1 97.44 198 TRP A CA 1
ATOM 1681 C C . TRP A 1 198 ? -28.312 10.414 0.376 1 97.44 198 TRP A C 1
ATOM 1683 O O . TRP A 1 198 ? -27.531 11.227 -0.125 1 97.44 198 TRP A O 1
ATOM 1693 N N . LYS A 1 199 ? -29.391 10.773 0.921 1 98.12 199 LYS A N 1
ATOM 1694 C CA . LYS A 1 199 ? -29.812 12.172 0.89 1 98.12 199 LYS A CA 1
ATOM 1695 C C . LYS A 1 199 ? -28.859 13.055 1.692 1 98.12 199 LYS A C 1
ATOM 1697 O O . LYS A 1 199 ? -28.531 14.156 1.262 1 98.12 199 LYS A O 1
ATOM 1702 N N . GLU A 1 200 ? -28.484 12.516 2.832 1 98.5 200 GLU A N 1
ATOM 1703 C CA . GLU A 1 200 ? -27.562 13.273 3.662 1 98.5 200 GLU A CA 1
ATOM 1704 C C . GLU A 1 200 ? -26.203 13.406 2.984 1 98.5 200 GLU A C 1
ATOM 1706 O O . GLU A 1 200 ? -25.547 14.445 3.09 1 98.5 200 GLU A O 1
ATOM 1711 N N . ALA A 1 201 ? -25.75 12.352 2.33 1 98.69 201 ALA A N 1
ATOM 1712 C CA . ALA A 1 201 ? -24.484 12.375 1.605 1 98.69 201 ALA A CA 1
ATOM 1713 C C . ALA A 1 201 ? -24.5 13.43 0.5 1 98.69 201 ALA A C 1
ATOM 1715 O O . ALA A 1 201 ? -23.531 14.172 0.33 1 98.69 201 ALA A O 1
ATOM 1716 N N . ILE A 1 202 ? -25.656 13.508 -0.205 1 98.56 202 ILE A N 1
ATOM 1717 C CA . ILE A 1 202 ? -25.797 14.445 -1.31 1 98.56 202 ILE A CA 1
ATOM 1718 C C . ILE A 1 202 ? -25.641 15.875 -0.795 1 98.56 202 ILE A C 1
ATOM 1720 O O . ILE A 1 202 ? -25.016 16.719 -1.455 1 98.56 202 ILE A O 1
ATOM 1724 N N . ILE A 1 203 ? -26.156 16.141 0.393 1 98 203 ILE A N 1
ATOM 1725 C CA . ILE A 1 203 ? -26.047 17.469 0.978 1 98 203 ILE A CA 1
ATOM 1726 C C . ILE A 1 203 ? -24.562 17.844 1.152 1 98 203 ILE A C 1
ATOM 1728 O O . ILE A 1 203 ? -24.141 18.938 0.789 1 98 203 ILE A O 1
ATOM 1732 N N . GLU A 1 204 ? -23.766 16.938 1.683 1 98.25 204 GLU A N 1
ATOM 1733 C CA . GLU A 1 204 ? -22.328 17.188 1.884 1 98.25 204 GLU A CA 1
ATOM 1734 C C . GLU A 1 204 ? -21.609 17.328 0.55 1 98.25 204 GLU A C 1
ATOM 1736 O O . GLU A 1 204 ? -20.719 18.172 0.408 1 98.25 204 GLU A O 1
ATOM 1741 N N . PHE A 1 205 ? -21.953 16.5 -0.429 1 98.56 205 PHE A N 1
ATOM 1742 C CA . PHE A 1 205 ? -21.344 16.562 -1.752 1 98.56 205 PHE A CA 1
ATOM 1743 C C . PHE A 1 205 ? -21.656 17.906 -2.422 1 98.56 205 PHE A C 1
ATOM 1745 O O . PHE A 1 205 ? -20.781 18.516 -3.047 1 98.56 205 PHE A O 1
ATOM 1752 N N . ASP A 1 206 ? -22.891 18.328 -2.225 1 97.88 206 ASP A N 1
ATOM 1753 C CA . ASP A 1 206 ? -23.266 19.625 -2.773 1 97.88 206 ASP A CA 1
ATOM 1754 C C . ASP A 1 206 ? -22.453 20.75 -2.131 1 97.88 206 ASP A C 1
ATOM 1756 O O . ASP A 1 206 ? -22 21.656 -2.82 1 97.88 206 ASP A O 1
ATOM 1760 N N . ASN A 1 207 ? -22.297 20.688 -0.829 1 96.38 207 ASN A N 1
ATOM 1761 C CA . ASN A 1 207 ? -21.484 21.688 -0.138 1 96.38 207 ASN A CA 1
ATOM 1762 C C . ASN A 1 207 ? -20.047 21.688 -0.661 1 96.38 207 ASN A C 1
ATOM 1764 O O . ASN A 1 207 ? -19.453 22.75 -0.807 1 96.38 207 ASN A O 1
ATOM 1768 N N . CYS A 1 208 ? -19.5 20.516 -0.897 1 97.19 208 CYS A N 1
ATOM 1769 C CA . CYS A 1 208 ? -18.156 20.375 -1.446 1 97.19 208 CYS A CA 1
ATOM 1770 C C . CYS A 1 208 ? -18.078 21 -2.834 1 97.19 208 CYS A C 1
ATOM 1772 O O . CYS A 1 208 ? -17.109 21.719 -3.137 1 97.19 208 CYS A O 1
ATOM 1774 N N . LEU A 1 209 ? -19.094 20.797 -3.678 1 97.38 209 LEU A N 1
ATOM 1775 C CA . LEU A 1 209 ? -19.109 21.25 -5.066 1 97.38 209 LEU A CA 1
ATOM 1776 C C . LEU A 1 209 ? -19.297 22.766 -5.145 1 97.38 209 LEU A C 1
ATOM 1778 O O . LEU A 1 209 ? -18.969 23.375 -6.16 1 97.38 209 LEU A O 1
ATOM 1782 N N . ILE A 1 210 ? -19.844 23.344 -4.109 1 96 210 ILE A N 1
ATOM 1783 C CA . ILE A 1 210 ? -19.906 24.797 -4.035 1 96 210 ILE A CA 1
ATOM 1784 C C . ILE A 1 210 ? -18.5 25.375 -4.023 1 96 210 ILE A C 1
ATOM 1786 O O . ILE A 1 210 ? -18.219 26.375 -4.699 1 96 210 ILE A O 1
ATOM 1790 N N . GLN A 1 211 ? -17.641 24.703 -3.281 1 95.12 211 GLN A N 1
ATOM 1791 C CA . GLN A 1 211 ? -16.266 25.156 -3.16 1 95.12 211 GLN A CA 1
ATOM 1792 C C . GLN A 1 211 ? -15.445 24.781 -4.398 1 95.12 211 GLN A C 1
ATOM 1794 O O . GLN A 1 211 ? -14.578 25.547 -4.828 1 95.12 211 GLN A O 1
ATOM 1799 N N . TYR A 1 212 ? -15.703 23.594 -4.941 1 96.44 212 TYR A N 1
ATOM 1800 C CA . TYR A 1 212 ? -14.969 23.109 -6.102 1 96.44 212 TYR A CA 1
ATOM 1801 C C . TYR A 1 212 ? -15.898 22.359 -7.059 1 96.44 212 TYR A C 1
ATOM 1803 O O . TYR A 1 212 ? -15.938 21.125 -7.059 1 96.44 212 TYR A O 1
ATOM 1811 N N . PRO A 1 213 ? -16.438 22.984 -8.008 1 96.38 213 PRO A N 1
ATOM 1812 C CA . PRO A 1 213 ? -17.5 22.453 -8.859 1 96.38 213 PRO A CA 1
ATOM 1813 C C . PRO A 1 213 ? -17.016 21.312 -9.766 1 96.38 213 PRO A C 1
ATOM 1815 O O . PRO A 1 213 ? -17.797 20.453 -10.164 1 96.38 213 PRO A O 1
ATOM 1818 N N . ASN A 1 214 ? -15.727 21.297 -10.062 1 96.56 214 ASN A N 1
ATOM 1819 C CA . ASN A 1 214 ? -15.234 20.312 -11.023 1 96.56 214 ASN A CA 1
ATOM 1820 C C . ASN A 1 214 ? -14.578 19.125 -10.32 1 96.56 214 ASN A C 1
ATOM 1822 O O . ASN A 1 214 ? -13.734 18.438 -10.906 1 96.56 214 ASN A O 1
ATOM 1826 N N . PHE A 1 215 ? -14.977 18.906 -9.133 1 97.06 215 PHE A N 1
ATOM 1827 C CA . PHE A 1 215 ? -14.445 17.781 -8.375 1 97.06 215 PHE A CA 1
ATOM 1828 C C . PHE A 1 215 ? -15.062 16.469 -8.852 1 97.06 215 PHE A C 1
ATOM 1830 O O . PHE A 1 215 ? -16.109 16.047 -8.352 1 97.06 215 PHE A O 1
ATOM 1837 N N . SER A 1 216 ? -14.352 15.781 -9.68 1 97 216 SER A N 1
ATOM 1838 C CA . SER A 1 216 ? -14.906 14.633 -10.398 1 97 216 SER A CA 1
ATOM 1839 C C . SER A 1 216 ? -15.305 13.523 -9.438 1 97 216 SER A C 1
ATOM 1841 O O . SER A 1 216 ? -16.359 12.898 -9.609 1 97 216 SER A O 1
ATOM 1843 N N . ASP A 1 217 ? -14.438 13.297 -8.461 1 96.25 217 ASP A N 1
ATOM 1844 C CA . ASP A 1 217 ? -14.75 12.242 -7.508 1 96.25 217 ASP A CA 1
ATOM 1845 C C . ASP A 1 217 ? -16.078 12.516 -6.797 1 96.25 217 ASP A C 1
ATOM 1847 O O . ASP A 1 217 ? -16.875 11.602 -6.59 1 96.25 217 ASP A O 1
ATOM 1851 N N . VAL A 1 218 ? -16.281 13.688 -6.422 1 97.69 218 VAL A N 1
ATOM 1852 C CA . VAL A 1 218 ? -17.484 14.07 -5.711 1 97.69 218 VAL A CA 1
ATOM 1853 C C . VAL A 1 218 ? -18.703 13.906 -6.621 1 97.69 218 VAL A C 1
ATOM 1855 O O . VAL A 1 218 ? -19.75 13.398 -6.199 1 97.69 218 VAL A O 1
ATOM 1858 N N . GLN A 1 219 ? -18.562 14.352 -7.84 1 97.75 219 GLN A N 1
ATOM 1859 C CA . GLN A 1 219 ? -19.656 14.188 -8.805 1 97.75 219 GLN A CA 1
ATOM 1860 C C . GLN A 1 219 ? -20.016 12.719 -8.992 1 97.75 219 GLN A C 1
ATOM 1862 O O . GLN A 1 219 ? -21.188 12.367 -9.102 1 97.75 219 GLN A O 1
ATOM 1867 N N . TYR A 1 220 ? -19.062 11.945 -9.008 1 96.88 220 TYR A N 1
ATOM 1868 C CA . TYR A 1 220 ? -19.266 10.508 -9.164 1 96.88 220 TYR A CA 1
ATOM 1869 C C . TYR A 1 220 ? -20.094 9.945 -8.016 1 96.88 220 TYR A C 1
ATOM 1871 O O . TYR A 1 220 ? -21.125 9.297 -8.242 1 96.88 220 TYR A O 1
ATOM 1879 N N . TYR A 1 221 ? -19.688 10.203 -6.84 1 96.81 221 TYR A N 1
ATOM 1880 C CA . TYR A 1 221 ? -20.375 9.641 -5.688 1 96.81 221 TYR A CA 1
ATOM 1881 C C . TYR A 1 221 ? -21.766 10.25 -5.539 1 96.81 221 TYR A C 1
ATOM 1883 O O . TYR A 1 221 ? -22.703 9.57 -5.121 1 96.81 221 TYR A O 1
ATOM 1891 N N . LYS A 1 222 ? -21.859 11.492 -5.809 1 97.62 222 LYS A N 1
ATOM 1892 C CA . LYS A 1 222 ? -23.188 12.102 -5.797 1 97.62 222 LYS A CA 1
ATOM 1893 C C . LYS A 1 222 ? -24.125 11.398 -6.773 1 97.62 222 LYS A C 1
ATOM 1895 O O . LYS A 1 222 ? -25.281 11.148 -6.449 1 97.62 222 LYS A O 1
ATOM 1900 N N . SER A 1 223 ? -23.609 11.109 -7.941 1 97.06 223 SER A N 1
ATOM 1901 C CA . SER A 1 223 ? -24.422 10.43 -8.945 1 97.06 223 SER A CA 1
ATOM 1902 C C . SER A 1 223 ? -24.875 9.062 -8.453 1 97.06 223 SER A C 1
ATOM 1904 O O . SER A 1 223 ? -26 8.633 -8.734 1 97.06 223 SER A O 1
ATOM 1906 N N . LEU A 1 224 ? -23.938 8.383 -7.828 1 94.81 224 LEU A N 1
ATOM 1907 C CA . LEU A 1 224 ? -24.297 7.09 -7.266 1 94.81 224 LEU A CA 1
ATOM 1908 C C . LEU A 1 224 ? -25.438 7.238 -6.262 1 94.81 224 LEU A C 1
ATOM 1910 O O . LEU A 1 224 ? -26.359 6.418 -6.23 1 94.81 224 LEU A O 1
ATOM 1914 N N . CYS A 1 225 ? -25.406 8.242 -5.445 1 96.38 225 CYS A N 1
ATOM 1915 C CA . CYS A 1 225 ? -26.453 8.5 -4.461 1 96.38 225 CYS A CA 1
ATOM 1916 C C . CYS A 1 225 ? -27.766 8.82 -5.145 1 96.38 225 CYS A C 1
ATOM 1918 O O . CYS A 1 225 ? -28.828 8.344 -4.711 1 96.38 225 CYS A O 1
ATOM 1920 N N . LEU A 1 226 ? -27.734 9.57 -6.199 1 95.81 226 LEU A N 1
ATOM 1921 C CA . LEU A 1 226 ? -28.938 9.992 -6.914 1 95.81 226 LEU A CA 1
ATOM 1922 C C . LEU A 1 226 ? -29.625 8.797 -7.57 1 95.81 226 LEU A C 1
ATOM 1924 O O . LEU A 1 226 ? -30.844 8.797 -7.746 1 95.81 226 LEU A O 1
ATOM 1928 N N . SER A 1 227 ? -28.859 7.781 -7.852 1 91.5 227 SER A N 1
ATOM 1929 C CA . SER A 1 227 ? -29.391 6.594 -8.508 1 91.5 227 SER A CA 1
ATOM 1930 C C . SER A 1 227 ? -30.062 5.664 -7.504 1 91.5 227 SER A C 1
ATOM 1932 O O . SER A 1 227 ? -30.688 4.668 -7.891 1 91.5 227 SER A O 1
ATOM 1934 N N . ARG A 1 228 ? -29.984 6 -6.277 1 88.5 228 ARG A N 1
ATOM 1935 C CA . ARG A 1 228 ? -30.562 5.16 -5.234 1 88.5 228 ARG A CA 1
ATOM 1936 C C . ARG A 1 228 ? -31.891 5.734 -4.746 1 88.5 228 ARG A C 1
ATOM 1938 O O . ARG A 1 228 ? -32.844 4.988 -4.484 1 88.5 228 ARG A O 1
ATOM 1945 N N . MET B 1 1 ? -0.368 -94.938 8.828 1 33.03 1 MET B N 1
ATOM 1946 C CA . MET B 1 1 ? -1.099 -93.812 9.43 1 33.03 1 MET B CA 1
ATOM 1947 C C . MET B 1 1 ? -0.991 -92.562 8.57 1 33.03 1 MET B C 1
ATOM 1949 O O . MET B 1 1 ? 0.099 -92 8.398 1 33.03 1 MET B O 1
ATOM 1953 N N . LYS B 1 2 ? -1.749 -92.562 7.449 1 39.47 2 LYS B N 1
ATOM 1954 C CA . LYS B 1 2 ? -1.905 -91.562 6.402 1 39.47 2 LYS B CA 1
ATOM 1955 C C . LYS B 1 2 ? -2.297 -90.188 6.988 1 39.47 2 LYS B C 1
ATOM 1957 O O . LYS B 1 2 ? -3.328 -90.062 7.656 1 39.47 2 LYS B O 1
ATOM 1962 N N . LYS B 1 3 ? -1.33 -89.312 7.336 1 38.97 3 LYS B N 1
ATOM 1963 C CA . LYS B 1 3 ? -1.463 -87.938 7.809 1 38.97 3 LYS B CA 1
ATOM 1964 C C . LYS B 1 3 ? -2.287 -87.125 6.832 1 38.97 3 LYS B C 1
ATOM 1966 O O . LYS B 1 3 ? -1.925 -87 5.664 1 38.97 3 LYS B O 1
ATOM 1971 N N . ALA B 1 4 ? -3.643 -87.062 6.945 1 39.97 4 ALA B N 1
ATOM 1972 C CA . ALA B 1 4 ? -4.574 -86.188 6.27 1 39.97 4 ALA B CA 1
ATOM 1973 C C . ALA B 1 4 ? -4.16 -84.75 6.453 1 39.97 4 ALA B C 1
ATOM 1975 O O . ALA B 1 4 ? -4.008 -84.25 7.582 1 39.97 4 ALA B O 1
ATOM 1976 N N . ILE B 1 5 ? -3.367 -84.125 5.566 1 37.94 5 ILE B N 1
ATOM 1977 C CA . ILE B 1 5 ? -3.031 -82.75 5.438 1 37.94 5 ILE B CA 1
ATOM 1978 C C . ILE B 1 5 ? -4.312 -81.875 5.398 1 37.94 5 ILE B C 1
ATOM 1980 O O . ILE B 1 5 ? -5.129 -82.062 4.484 1 37.94 5 ILE B O 1
ATOM 1984 N N . PHE B 1 6 ? -4.988 -81.625 6.562 1 37 6 PHE B N 1
ATOM 1985 C CA . PHE B 1 6 ? -6.074 -80.688 6.664 1 37 6 PHE B CA 1
ATOM 1986 C C . PHE B 1 6 ? -5.66 -79.312 6.086 1 37 6 PHE B C 1
ATOM 1988 O O . PHE B 1 6 ? -4.734 -78.688 6.59 1 37 6 PHE B O 1
ATOM 1995 N N . LEU B 1 7 ? -5.828 -79.125 4.773 1 36.16 7 LEU B N 1
ATOM 1996 C CA . LEU B 1 7 ? -5.723 -77.812 4.113 1 36.16 7 LEU B CA 1
ATOM 1997 C C . LEU B 1 7 ? -6.633 -76.812 4.773 1 36.16 7 LEU B C 1
ATOM 1999 O O . LEU B 1 7 ? -7.855 -76.938 4.758 1 36.16 7 LEU B O 1
ATOM 2003 N N . ILE B 1 8 ? -6.258 -76.25 5.91 1 40.12 8 ILE B N 1
ATOM 2004 C CA . ILE B 1 8 ? -6.922 -75.062 6.5 1 40.12 8 ILE B CA 1
ATOM 2005 C C . ILE B 1 8 ? -6.996 -73.938 5.477 1 40.12 8 ILE B C 1
ATOM 2007 O O . ILE B 1 8 ? -5.965 -73.438 5.059 1 40.12 8 ILE B O 1
ATOM 2011 N N . ILE B 1 9 ? -7.988 -74 4.543 1 41.09 9 ILE B N 1
ATOM 2012 C CA . ILE B 1 9 ? -8.336 -72.875 3.73 1 41.09 9 ILE B CA 1
ATOM 2013 C C . ILE B 1 9 ? -8.672 -71.688 4.637 1 41.09 9 ILE B C 1
ATOM 2015 O O . ILE B 1 9 ? -9.656 -71.688 5.371 1 41.09 9 ILE B O 1
ATOM 2019 N N . CYS B 1 10 ? -7.699 -71 5.293 1 37.41 10 CYS B N 1
ATOM 2020 C CA . CYS B 1 10 ? -7.922 -69.688 5.906 1 37.41 10 CYS B CA 1
ATOM 2021 C C . CYS B 1 10 ? -8.609 -68.75 4.934 1 37.41 10 CYS B C 1
ATOM 2023 O O . CYS B 1 10 ? -8.07 -68.438 3.869 1 37.41 10 CYS B O 1
ATOM 2025 N N . GLY B 1 11 ? -9.93 -68.875 4.832 1 40.78 11 GLY B N 1
ATOM 2026 C CA . GLY B 1 11 ? -10.711 -67.812 4.172 1 40.78 11 GLY B CA 1
ATOM 2027 C C . GLY B 1 11 ? -10.266 -66.438 4.52 1 40.78 11 GLY B C 1
ATOM 2028 O O . GLY B 1 11 ? -10.32 -66 5.68 1 40.78 11 GLY B O 1
ATOM 2029 N N . LEU B 1 12 ? -9.242 -65.938 3.871 1 41.16 12 LEU B N 1
ATOM 2030 C CA . LEU B 1 12 ? -8.945 -64.5 3.885 1 41.16 12 LEU B CA 1
ATOM 2031 C C . LEU B 1 12 ? -10.203 -63.656 3.66 1 41.16 12 LEU B C 1
ATOM 2033 O O . LEU B 1 12 ? -10.734 -63.625 2.547 1 41.16 12 LEU B O 1
ATOM 2037 N N . CYS B 1 13 ? -11.117 -63.625 4.625 1 40.25 13 CYS B N 1
ATOM 2038 C CA . CYS B 1 13 ? -12.133 -62.562 4.574 1 40.25 13 CYS B CA 1
ATOM 2039 C C . CYS B 1 13 ? -11.5 -61.219 4.328 1 40.25 13 CYS B C 1
ATOM 2041 O O . CYS B 1 13 ? -10.742 -60.719 5.164 1 40.25 13 CYS B O 1
ATOM 2043 N N . PHE B 1 14 ? -11.219 -60.906 3.104 1 42 14 PHE B N 1
ATOM 2044 C CA . PHE B 1 14 ? -11.047 -59.5 2.756 1 42 14 PHE B CA 1
ATOM 2045 C C . PHE B 1 14 ? -12.125 -58.656 3.416 1 42 14 PHE B C 1
ATOM 2047 O O . PHE B 1 14 ? -13.297 -58.719 3.047 1 42 14 PHE B O 1
ATOM 2054 N N . VAL B 1 15 ? -12 -58.375 4.656 1 42.5 15 VAL B N 1
ATOM 2055 C CA . VAL B 1 15 ? -12.719 -57.219 5.172 1 42.5 15 VAL B CA 1
ATOM 2056 C C . VAL B 1 15 ? -12.633 -56.062 4.164 1 42.5 15 VAL B C 1
ATOM 2058 O O . VAL B 1 15 ? -11.547 -55.562 3.889 1 42.5 15 VAL B O 1
ATOM 2061 N N . GLU B 1 16 ? -13.453 -56.031 3.205 1 44.47 16 GLU B N 1
ATOM 2062 C CA . GLU B 1 16 ? -13.703 -54.75 2.562 1 44.47 16 GLU B CA 1
ATOM 2063 C C . GLU B 1 16 ? -13.742 -53.625 3.586 1 44.47 16 GLU B C 1
ATOM 2065 O O . GLU B 1 16 ? -14.672 -53.531 4.391 1 44.47 16 GLU B O 1
ATOM 2070 N N . CYS B 1 17 ? -12.695 -53.188 4.145 1 43.25 17 CYS B N 1
ATOM 2071 C CA . CYS B 1 17 ? -12.578 -51.875 4.828 1 43.25 17 CYS B CA 1
ATOM 2072 C C . CYS B 1 17 ? -13.562 -50.875 4.266 1 43.25 17 CYS B C 1
ATOM 2074 O O . CYS B 1 17 ? -13.641 -50.688 3.049 1 43.25 17 CYS B O 1
ATOM 2076 N N . LYS B 1 18 ? -14.633 -50.5 5.004 1 45.22 18 LYS B N 1
ATOM 2077 C CA . LYS B 1 18 ? -15.641 -49.438 4.91 1 45.22 18 LYS B CA 1
ATOM 2078 C C . LYS B 1 18 ? -15.016 -48.156 4.438 1 45.22 18 LYS B C 1
ATOM 2080 O O . LYS B 1 18 ? -14.789 -47.219 5.238 1 45.22 18 LYS B O 1
ATOM 2085 N N . GLU B 1 19 ? -13.953 -48.031 3.74 1 55.84 19 GLU B N 1
ATOM 2086 C CA . GLU B 1 19 ? -13.508 -46.875 2.998 1 55.84 19 GLU B CA 1
ATOM 2087 C C . GLU B 1 19 ? -14.656 -46.219 2.225 1 55.84 19 GLU B C 1
ATOM 2089 O O . GLU B 1 19 ? -14.609 -45.031 1.894 1 55.84 19 GLU B O 1
ATOM 2094 N N . LYS B 1 20 ? -15.758 -46.844 1.968 1 58.34 20 LYS B N 1
ATOM 2095 C CA . LYS B 1 20 ? -16.906 -46.375 1.197 1 58.34 20 LYS B CA 1
ATOM 2096 C C . LYS B 1 20 ? -17.688 -45.312 1.963 1 58.34 20 LYS B C 1
ATOM 2098 O O . LYS B 1 20 ? -18.094 -44.281 1.387 1 58.34 20 LYS B O 1
ATOM 2103 N N . PRO B 1 21 ? -17.562 -45.438 3.281 1 66.25 21 PRO B N 1
ATOM 2104 C CA . PRO B 1 21 ? -18.359 -44.438 3.992 1 66.25 21 PRO B CA 1
ATOM 2105 C C . PRO B 1 21 ? -17.688 -43.062 4.066 1 66.25 21 PRO B C 1
ATOM 2107 O O . PRO B 1 21 ? -18.344 -42.031 3.938 1 66.25 21 PRO B O 1
ATOM 2110 N N . VAL B 1 22 ? -16.328 -43.031 4.137 1 66.38 22 VAL B N 1
ATOM 2111 C CA . VAL B 1 22 ? -15.609 -41.781 4.23 1 66.38 22 VAL B CA 1
ATOM 2112 C C . VAL B 1 22 ? -15.648 -41.062 2.879 1 66.38 22 VAL B C 1
ATOM 2114 O O . VAL B 1 22 ? -15.891 -39.844 2.814 1 66.38 22 VAL B O 1
ATOM 2117 N N . LYS B 1 23 ? -15.398 -41.812 1.829 1 73.31 23 LYS B N 1
ATOM 2118 C CA . LYS B 1 23 ? -15.453 -41.219 0.489 1 73.31 23 LYS B CA 1
ATOM 2119 C C . LYS B 1 23 ? -16.844 -40.688 0.175 1 73.31 23 LYS B C 1
ATOM 2121 O O . LYS B 1 23 ? -16.984 -39.625 -0.445 1 73.31 23 LYS B O 1
ATOM 2126 N N . HIS B 1 24 ? -17.719 -41.438 0.62 1 78.5 24 HIS B N 1
ATOM 2127 C CA . HIS B 1 24 ? -19.094 -41 0.411 1 78.5 24 HIS B CA 1
ATOM 2128 C C . HIS B 1 24 ? -19.406 -39.75 1.211 1 78.5 24 HIS B C 1
ATOM 2130 O O . HIS B 1 24 ? -20.062 -38.844 0.707 1 78.5 24 HIS B O 1
ATOM 2136 N N . LEU B 1 25 ? -18.906 -39.562 2.428 1 72.38 25 LEU B N 1
ATOM 2137 C CA . LEU B 1 25 ? -19.094 -38.375 3.268 1 72.38 25 LEU B CA 1
ATOM 2138 C C . LEU B 1 25 ? -18.375 -37.156 2.68 1 72.38 25 LEU B C 1
ATOM 2140 O O . LEU B 1 25 ? -18.891 -36.062 2.713 1 72.38 25 LEU B O 1
ATOM 2144 N N . VAL B 1 26 ? -17.234 -37.5 2.164 1 78.06 26 VAL B N 1
ATOM 2145 C CA . VAL B 1 26 ? -16.469 -36.406 1.522 1 78.06 26 VAL B CA 1
ATOM 2146 C C . VAL B 1 26 ? -17.203 -35.938 0.268 1 78.06 26 VAL B C 1
ATOM 2148 O O . VAL B 1 26 ? -17.281 -34.75 0.011 1 78.06 26 VAL B O 1
ATOM 2151 N N . TYR B 1 27 ? -17.703 -36.844 -0.453 1 79.19 27 TYR B N 1
ATOM 2152 C CA . TYR B 1 27 ? -18.438 -36.531 -1.67 1 79.19 27 TYR B CA 1
ATOM 2153 C C . TYR B 1 27 ? -19.703 -35.719 -1.348 1 79.19 27 TYR B C 1
ATOM 2155 O O . TYR B 1 27 ? -19.984 -34.719 -1.992 1 79.19 27 TYR B O 1
ATOM 2163 N N . GLU B 1 28 ? -20.422 -36.125 -0.387 1 77.75 28 GLU B N 1
ATOM 2164 C CA . GLU B 1 28 ? -21.625 -35.406 0.013 1 77.75 28 GLU B CA 1
ATOM 2165 C C . GLU B 1 28 ? -21.312 -34 0.511 1 77.75 28 GLU B C 1
ATOM 2167 O O . GLU B 1 28 ? -22.047 -33.062 0.225 1 77.75 28 GLU B O 1
ATOM 2172 N N . ARG B 1 29 ? -20.281 -33.906 1.221 1 81.94 29 ARG B N 1
ATOM 2173 C CA . ARG B 1 29 ? -19.844 -32.594 1.702 1 81.94 29 ARG B CA 1
ATOM 2174 C C . ARG B 1 29 ? -19.469 -31.688 0.542 1 81.94 29 ARG B C 1
ATOM 2176 O O . ARG B 1 29 ? -19.797 -30.5 0.541 1 81.94 29 ARG B O 1
ATOM 2183 N N . SER B 1 30 ? -18.828 -32.281 -0.333 1 84.38 30 SER B N 1
ATOM 2184 C CA . SER B 1 30 ? -18.422 -31.516 -1.507 1 84.38 30 SER B CA 1
ATOM 2185 C C . SER 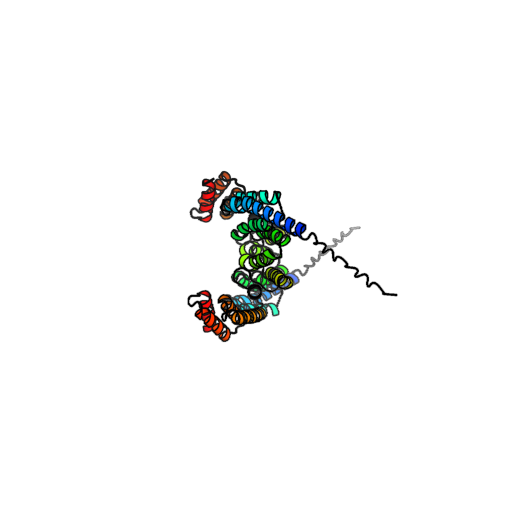B 1 30 ? -19.641 -31.047 -2.303 1 84.38 30 SER B C 1
ATOM 2187 O O . SER B 1 30 ? -19.688 -29.891 -2.75 1 84.38 30 SER B O 1
ATOM 2189 N N . LYS B 1 31 ? -20.578 -31.953 -2.385 1 87 31 LYS B N 1
ATOM 2190 C CA . LYS B 1 31 ? -21.797 -31.594 -3.1 1 87 31 LYS B CA 1
ATOM 2191 C C . LYS B 1 31 ? -22.547 -30.484 -2.373 1 87 31 LYS B C 1
ATOM 2193 O O . LYS B 1 31 ? -23.078 -29.562 -3.006 1 87 31 LYS B O 1
ATOM 2198 N N . LYS B 1 32 ? -22.594 -30.578 -1.121 1 89.88 32 LYS B N 1
ATOM 2199 C CA . LYS B 1 32 ? -23.25 -29.547 -0.314 1 89.88 32 LYS B CA 1
ATOM 2200 C C . LYS B 1 32 ? -22.516 -28.219 -0.447 1 89.88 32 LYS B C 1
ATOM 2202 O O . LYS B 1 32 ? -23.156 -27.172 -0.594 1 89.88 32 LYS B O 1
ATOM 2207 N N . HIS B 1 33 ? -21.25 -28.266 -0.417 1 92.5 33 HIS B N 1
ATOM 2208 C CA . HIS B 1 33 ? -20.453 -27.062 -0.599 1 92.5 33 HIS B CA 1
ATOM 2209 C C . HIS B 1 33 ? -20.719 -26.422 -1.959 1 92.5 33 HIS B C 1
ATOM 2211 O O . HIS B 1 33 ? -20.906 -25.203 -2.059 1 92.5 33 HIS B O 1
ATOM 2217 N N . ASP B 1 34 ? -20.828 -27.281 -2.941 1 94.31 34 ASP B N 1
ATOM 2218 C CA . ASP B 1 34 ? -21.062 -26.797 -4.297 1 94.31 34 ASP B CA 1
ATOM 2219 C C . ASP B 1 34 ? -22.438 -26.109 -4.402 1 94.31 34 ASP B C 1
ATOM 2221 O O . ASP B 1 34 ? -22.578 -25.094 -5.09 1 94.31 34 ASP B O 1
ATOM 2225 N N . SER B 1 35 ? -23.344 -26.688 -3.758 1 96.44 35 SER B N 1
ATOM 2226 C CA . SER B 1 35 ? -24.688 -26.125 -3.787 1 96.44 35 SER B CA 1
ATOM 2227 C C . SER B 1 35 ? -24.719 -24.766 -3.102 1 96.44 35 SER B C 1
ATOM 2229 O O . SER B 1 35 ? -25.391 -23.844 -3.566 1 96.44 35 SER B O 1
ATOM 2231 N N . ILE B 1 36 ? -24 -24.609 -2.029 1 97.5 36 ILE B N 1
ATOM 2232 C CA . ILE B 1 36 ? -23.938 -23.359 -1.289 1 97.5 36 ILE B CA 1
ATOM 2233 C C . ILE B 1 36 ? -23.219 -22.297 -2.127 1 97.5 36 ILE B C 1
ATOM 2235 O O . ILE B 1 36 ? -23.672 -21.156 -2.209 1 97.5 36 ILE B O 1
ATOM 2239 N N . ILE B 1 37 ? -22.188 -22.656 -2.777 1 98.06 37 ILE B N 1
ATOM 2240 C CA . ILE B 1 37 ? -21.438 -21.75 -3.637 1 98.06 37 ILE B CA 1
ATOM 2241 C C . ILE B 1 37 ? -22.312 -21.297 -4.812 1 98.06 37 ILE B C 1
ATOM 2243 O O . ILE B 1 37 ? -22.344 -20.125 -5.148 1 98.06 37 ILE B O 1
ATOM 2247 N N . ASP B 1 38 ? -22.984 -22.281 -5.367 1 98.12 38 ASP B N 1
ATOM 2248 C CA . ASP B 1 38 ? -23.859 -21.969 -6.484 1 98.12 38 ASP B CA 1
ATOM 2249 C C . ASP B 1 38 ? -24.938 -20.969 -6.07 1 98.12 38 ASP B C 1
ATOM 2251 O O . ASP B 1 38 ? -25.172 -19.984 -6.766 1 98.12 38 ASP B O 1
ATOM 2255 N N . LYS B 1 39 ? -25.469 -21.156 -4.945 1 98.31 39 LYS B N 1
ATOM 2256 C CA . LYS B 1 39 ? -26.594 -20.344 -4.48 1 98.31 39 LYS B CA 1
ATOM 2257 C C . LYS B 1 39 ? -26.125 -18.953 -4.039 1 98.31 39 LYS B C 1
ATOM 2259 O O . LYS B 1 39 ? -26.703 -17.938 -4.426 1 98.31 39 LYS B O 1
ATOM 2264 N N . TYR B 1 40 ? -25.078 -18.859 -3.314 1 98.62 40 TYR B N 1
ATOM 2265 C CA . TYR B 1 40 ? -24.766 -17.609 -2.629 1 98.62 40 TYR B CA 1
ATOM 2266 C C . TYR B 1 40 ? -23.656 -16.859 -3.352 1 98.62 40 TYR B C 1
ATOM 2268 O O . TYR B 1 40 ? -23.5 -15.648 -3.156 1 98.62 40 TYR B O 1
ATOM 2276 N N . VAL B 1 41 ? -22.812 -17.531 -4.188 1 98.5 41 VAL B N 1
ATOM 2277 C CA . VAL B 1 41 ? -21.766 -16.828 -4.922 1 98.5 41 VAL B CA 1
ATOM 2278 C C . VAL B 1 41 ? -22.203 -16.625 -6.371 1 98.5 41 VAL B C 1
ATOM 2280 O O . VAL B 1 41 ? -22.469 -15.5 -6.793 1 98.5 41 VAL B O 1
ATOM 2283 N N . ILE B 1 42 ? -22.422 -17.734 -7.137 1 98.19 42 ILE B N 1
ATOM 2284 C CA . ILE B 1 42 ? -22.656 -17.688 -8.578 1 98.19 42 ILE B CA 1
ATOM 2285 C C . ILE B 1 42 ? -24 -17.047 -8.867 1 98.19 42 ILE B C 1
ATOM 2287 O O . ILE B 1 42 ? -24.094 -16.109 -9.672 1 98.19 42 ILE B O 1
ATOM 2291 N N . ASN B 1 43 ? -25.031 -17.5 -8.156 1 98.12 43 ASN B N 1
ATOM 2292 C CA . ASN B 1 43 ? -26.359 -16.969 -8.359 1 98.12 43 ASN B CA 1
ATOM 2293 C C . ASN B 1 43 ? -26.75 -15.977 -7.262 1 98.12 43 ASN B C 1
ATOM 2295 O O . ASN B 1 43 ? -27.922 -15.656 -7.098 1 98.12 43 ASN B O 1
ATOM 2299 N N . GLY B 1 44 ? -25.812 -15.508 -6.48 1 98.31 44 GLY B N 1
ATOM 2300 C CA . GLY B 1 44 ? -26.047 -14.586 -5.383 1 98.31 44 GLY B CA 1
ATOM 2301 C C . GLY B 1 44 ? -25.188 -13.336 -5.465 1 98.31 44 GLY B C 1
ATOM 2302 O O . GLY B 1 44 ? -25.531 -12.391 -6.18 1 98.31 44 GLY B O 1
ATOM 2303 N N . ALA B 1 45 ? -24.031 -13.383 -4.789 1 98.62 45 ALA B N 1
ATOM 2304 C CA . ALA B 1 45 ? -23.156 -12.219 -4.672 1 98.62 45 ALA B CA 1
ATOM 2305 C C . ALA B 1 45 ? -22.75 -11.703 -6.051 1 98.62 45 ALA B C 1
ATOM 2307 O O . ALA B 1 45 ? -22.719 -10.492 -6.281 1 98.62 45 ALA B O 1
ATOM 2308 N N . LYS B 1 46 ? -22.469 -12.57 -7 1 98 46 LYS B N 1
ATOM 2309 C CA . LYS B 1 46 ? -21.938 -12.188 -8.305 1 98 46 LYS B CA 1
ATOM 2310 C C . LYS B 1 46 ? -23 -11.5 -9.156 1 98 46 LYS B C 1
ATOM 2312 O O . LYS B 1 46 ? -22.703 -10.961 -10.219 1 98 46 LYS B O 1
ATOM 2317 N N . ARG B 1 47 ? -24.188 -11.453 -8.727 1 97.75 47 ARG B N 1
ATOM 2318 C CA . ARG B 1 47 ? -25.25 -10.711 -9.414 1 97.75 47 ARG B CA 1
ATOM 2319 C C . ARG B 1 47 ? -25.188 -9.227 -9.07 1 97.75 47 ARG B C 1
ATOM 2321 O O . ARG B 1 47 ? -25.859 -8.414 -9.711 1 97.75 47 ARG B O 1
ATOM 2328 N N . PHE B 1 48 ? -24.406 -8.867 -8.039 1 97.12 48 PHE B N 1
ATOM 2329 C CA . PHE B 1 48 ? -24.234 -7.484 -7.625 1 97.12 48 PHE B CA 1
ATOM 2330 C C . PHE B 1 48 ? -22.875 -6.945 -8.086 1 97.12 48 PHE B C 1
ATOM 2332 O O . PHE B 1 48 ? -21.922 -7.707 -8.227 1 97.12 48 PHE B O 1
ATOM 2339 N N . ASN B 1 49 ? -22.891 -5.66 -8.398 1 95.44 49 ASN B N 1
ATOM 2340 C CA . ASN B 1 49 ? -21.625 -4.98 -8.633 1 95.44 49 ASN B CA 1
ATOM 2341 C C . ASN B 1 49 ? -20.969 -4.539 -7.328 1 95.44 49 ASN B C 1
ATOM 2343 O O . ASN B 1 49 ? -21.469 -3.635 -6.656 1 95.44 49 ASN B O 1
ATOM 2347 N N . TYR B 1 50 ? -19.875 -5.117 -6.988 1 94.44 50 TYR B N 1
ATOM 2348 C CA . TYR B 1 50 ? -19.281 -4.91 -5.664 1 94.44 50 TYR B CA 1
ATOM 2349 C C . TYR B 1 50 ? -18.766 -3.486 -5.52 1 94.44 50 TYR B C 1
ATOM 2351 O O . TYR B 1 50 ? -18.453 -3.043 -4.41 1 94.44 50 TYR B O 1
ATOM 2359 N N . LYS B 1 51 ? -18.641 -2.705 -6.586 1 91.38 51 LYS B N 1
ATOM 2360 C CA . LYS B 1 51 ? -18.172 -1.324 -6.512 1 91.38 51 LYS B CA 1
ATOM 2361 C C . LYS B 1 51 ? -19.25 -0.409 -5.938 1 91.38 51 LYS B C 1
ATOM 2363 O O . LYS B 1 51 ? -18.953 0.509 -5.172 1 91.38 51 LYS B O 1
ATOM 2368 N N . PHE B 1 52 ? -20.516 -0.716 -6.285 1 90.31 52 PHE B N 1
ATOM 2369 C CA . PHE B 1 52 ? -21.547 0.206 -5.828 1 90.31 52 PHE B CA 1
ATOM 2370 C C . PHE B 1 52 ? -22.625 -0.531 -5.031 1 90.31 52 PHE B C 1
ATOM 2372 O O . PHE B 1 52 ? -23.531 0.092 -4.469 1 90.31 52 PHE B O 1
ATOM 2379 N N . GLN B 1 53 ? -22.484 -1.854 -5.035 1 94.31 53 GLN B N 1
ATOM 2380 C CA . GLN B 1 53 ? -23.391 -2.676 -4.246 1 94.31 53 GLN B CA 1
ATOM 2381 C C . GLN B 1 53 ? -22.625 -3.6 -3.305 1 94.31 53 GLN B C 1
ATOM 2383 O O . GLN B 1 53 ? -22.906 -4.797 -3.236 1 94.31 53 GLN B O 1
ATOM 2388 N N . MET B 1 54 ? -21.703 -3 -2.625 1 96 54 MET B N 1
ATOM 2389 C CA . MET B 1 54 ? -20.828 -3.732 -1.707 1 96 54 MET B CA 1
ATOM 2390 C C . MET B 1 54 ? -21.641 -4.387 -0.595 1 96 54 MET B C 1
ATOM 2392 O O . MET B 1 54 ? -21.406 -5.539 -0.238 1 96 54 MET B O 1
ATOM 2396 N N . LYS B 1 55 ? -22.562 -3.689 -0.072 1 95.25 55 LYS B N 1
ATOM 2397 C CA . LYS B 1 55 ? -23.375 -4.215 1.028 1 95.25 55 LYS B CA 1
ATOM 2398 C C . LYS B 1 55 ? -24.141 -5.465 0.604 1 95.25 55 LYS B C 1
ATOM 2400 O O . LYS B 1 55 ? -24.156 -6.461 1.33 1 95.25 55 LYS B O 1
ATOM 2405 N N . GLU B 1 56 ? -24.719 -5.391 -0.564 1 96.69 56 GLU B N 1
ATOM 2406 C CA . GLU B 1 56 ? -25.484 -6.523 -1.074 1 96.69 56 GLU B CA 1
ATOM 2407 C C . GLU B 1 56 ? -24.578 -7.73 -1.329 1 96.69 56 GLU B C 1
ATOM 2409 O O . GLU B 1 56 ? -24.938 -8.859 -1.005 1 96.69 56 GLU B O 1
ATOM 2414 N N . TRP B 1 57 ? -23.422 -7.453 -1.895 1 98.44 57 TRP B N 1
ATOM 2415 C CA . TRP B 1 57 ? -22.422 -8.492 -2.131 1 98.44 57 TRP B CA 1
ATOM 2416 C C . TRP B 1 57 ? -22.047 -9.195 -0.83 1 98.44 57 TRP B C 1
ATOM 2418 O O . TRP B 1 57 ? -22.141 -10.422 -0.73 1 98.44 57 TRP B O 1
ATOM 2428 N N . GLN B 1 58 ? -21.75 -8.422 0.157 1 98.62 58 GLN B N 1
ATOM 2429 C CA . GLN B 1 58 ? -21.281 -8.945 1.436 1 98.62 58 GLN B CA 1
ATOM 2430 C C . GLN B 1 58 ? -22.406 -9.656 2.186 1 98.62 58 GLN B C 1
ATOM 2432 O O . GLN B 1 58 ? -22.203 -10.734 2.754 1 98.62 58 GLN B O 1
ATOM 2437 N N . ASP B 1 59 ? -23.578 -9.094 2.178 1 98.38 59 ASP B N 1
ATOM 2438 C CA . ASP B 1 59 ? -24.719 -9.68 2.885 1 98.38 59 ASP B CA 1
ATOM 2439 C C . ASP B 1 59 ? -25.062 -11.055 2.32 1 98.38 59 ASP B C 1
ATOM 2441 O O . ASP B 1 59 ? -25.391 -11.977 3.072 1 98.38 59 ASP B O 1
ATOM 2445 N N . THR B 1 60 ? -25.031 -11.117 1.012 1 98.81 60 THR B N 1
ATOM 2446 C CA . THR B 1 60 ? -25.328 -12.383 0.359 1 98.81 60 THR B CA 1
ATOM 2447 C C . THR B 1 60 ? -24.328 -13.461 0.789 1 98.81 60 THR B C 1
ATOM 2449 O O . THR B 1 60 ? -24.719 -14.586 1.092 1 98.81 60 THR B O 1
ATOM 2452 N N . LEU B 1 61 ? -23.094 -13.125 0.841 1 98.88 61 LEU B N 1
ATOM 2453 C CA . LEU B 1 61 ? -22.062 -14.07 1.25 1 98.88 61 LEU B CA 1
ATOM 2454 C C . LEU B 1 61 ? -22.219 -14.43 2.727 1 98.88 61 LEU B C 1
ATOM 2456 O O . LEU B 1 61 ? -21.984 -15.57 3.121 1 98.88 61 LEU B O 1
ATOM 2460 N N . ASP B 1 62 ? -22.625 -13.461 3.543 1 98.81 62 ASP B N 1
ATOM 2461 C CA . ASP B 1 62 ? -22.875 -13.727 4.957 1 98.81 62 ASP B CA 1
ATOM 2462 C C . ASP B 1 62 ? -23.969 -14.773 5.133 1 98.81 62 ASP B C 1
ATOM 2464 O O . ASP B 1 62 ? -23.906 -15.617 6.031 1 98.81 62 ASP B O 1
ATOM 2468 N N . GLU B 1 63 ? -24.969 -14.711 4.305 1 98.75 63 GLU B N 1
ATOM 2469 C CA . GLU B 1 63 ? -26.031 -15.711 4.355 1 98.75 63 GLU B CA 1
ATOM 2470 C C . GLU B 1 63 ? -25.469 -17.109 4.078 1 98.75 63 GLU B C 1
ATOM 2472 O O . GLU B 1 63 ? -25.859 -18.078 4.734 1 98.75 63 GLU B O 1
ATOM 2477 N N . GLY B 1 64 ? -24.609 -17.188 3.08 1 98.69 64 GLY B N 1
ATOM 2478 C CA . GLY B 1 64 ? -23.969 -18.469 2.807 1 98.69 64 GLY B CA 1
ATOM 2479 C C . GLY B 1 64 ? -23.125 -18.969 3.957 1 98.69 64 GLY B C 1
ATOM 2480 O O . GLY B 1 64 ? -23.125 -20.156 4.273 1 98.69 64 GLY B O 1
ATOM 2481 N N . LEU B 1 65 ? -22.438 -18.062 4.617 1 98.75 65 LEU B N 1
ATOM 2482 C CA . LEU B 1 65 ? -21.547 -18.422 5.711 1 98.75 65 LEU B CA 1
ATOM 2483 C C . LEU B 1 65 ? -22.328 -18.828 6.949 1 98.75 65 LEU B C 1
ATOM 2485 O O . LEU B 1 65 ? -21.812 -19.547 7.809 1 98.75 65 LEU B O 1
ATOM 2489 N N . LYS B 1 66 ? -23.531 -18.375 7.066 1 98.56 66 LYS B N 1
ATOM 2490 C CA . LYS B 1 66 ? -24.406 -18.828 8.156 1 98.56 66 LYS B CA 1
ATOM 2491 C C . LYS B 1 66 ? -24.766 -20.297 7.996 1 98.56 66 LYS B C 1
ATOM 2493 O O . LYS B 1 66 ? -24.938 -21.016 8.992 1 98.56 66 LYS B O 1
ATOM 2498 N N . VAL B 1 67 ? -24.891 -20.688 6.734 1 98.19 67 VAL B N 1
ATOM 2499 C CA . VAL B 1 67 ? -25.188 -22.094 6.453 1 98.19 67 VAL B CA 1
ATOM 2500 C C . VAL B 1 67 ? -23.969 -22.969 6.742 1 98.19 67 VAL B C 1
ATOM 2502 O O . VAL B 1 67 ? -24.078 -23.984 7.426 1 98.19 67 VAL B O 1
ATOM 2505 N N . ASP B 1 68 ? -22.781 -22.578 6.273 1 98.12 68 ASP B N 1
ATOM 2506 C CA . ASP B 1 68 ? -21.531 -23.281 6.516 1 98.12 68 ASP B CA 1
ATOM 2507 C C . ASP B 1 68 ? -20.344 -22.312 6.52 1 98.12 68 ASP B C 1
ATOM 2509 O O . ASP B 1 68 ? -19.875 -21.906 5.457 1 98.12 68 ASP B O 1
ATOM 2513 N N . SER B 1 69 ? -19.812 -21.98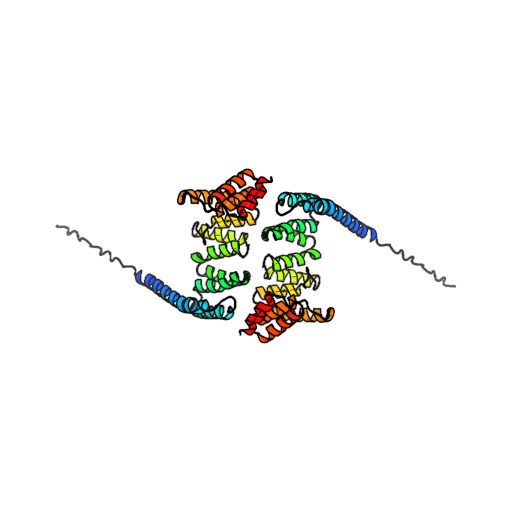4 7.633 1 98.12 69 SER B N 1
ATOM 2514 C CA . SER B 1 69 ? -18.781 -20.969 7.793 1 98.12 69 SER B CA 1
ATOM 2515 C C . SER B 1 69 ? -17.406 -21.516 7.41 1 98.12 69 SER B C 1
ATOM 2517 O O . SER B 1 69 ? -16.438 -20.75 7.344 1 98.12 69 SER B O 1
ATOM 2519 N N . THR B 1 70 ? -17.344 -22.781 7.055 1 97.88 70 THR B N 1
ATOM 2520 C CA . THR B 1 70 ? -16.031 -23.375 6.812 1 97.88 70 THR B CA 1
ATOM 2521 C C . THR B 1 70 ? -15.68 -23.344 5.324 1 97.88 70 THR B C 1
ATOM 2523 O O . THR B 1 70 ? -14.609 -23.797 4.922 1 97.88 70 THR B O 1
ATOM 2526 N N . ILE B 1 71 ? -16.609 -22.844 4.492 1 98.25 71 ILE B N 1
ATOM 2527 C CA . ILE B 1 71 ? -16.359 -22.766 3.057 1 98.25 71 ILE B CA 1
ATOM 2528 C C . ILE B 1 71 ? -15.406 -21.609 2.762 1 98.25 71 ILE B C 1
ATOM 2530 O O . ILE B 1 71 ? -15.82 -20.453 2.641 1 98.25 71 ILE B O 1
ATOM 2534 N N . ALA B 1 72 ? -14.148 -21.906 2.549 1 98.56 72 ALA B N 1
ATOM 2535 C CA . ALA B 1 72 ? -13.062 -20.938 2.389 1 98.56 72 ALA B CA 1
ATOM 2536 C C . ALA B 1 72 ? -13.328 -20 1.216 1 98.56 72 ALA B C 1
ATOM 2538 O O . ALA B 1 72 ? -13.016 -18.812 1.28 1 98.56 72 ALA B O 1
ATOM 2539 N N . TYR B 1 73 ? -13.922 -20.547 0.223 1 98.69 73 TYR B N 1
ATOM 2540 C CA . TYR B 1 73 ? -14.148 -19.766 -0.987 1 98.69 73 TYR B CA 1
ATOM 2541 C C . TYR B 1 73 ? -15.062 -18.578 -0.705 1 98.69 73 TYR B C 1
ATOM 2543 O O . TYR B 1 73 ? -14.883 -17.5 -1.277 1 98.69 73 TYR B O 1
ATOM 2551 N N . LEU B 1 74 ? -16.016 -18.703 0.153 1 98.88 74 LEU B N 1
ATOM 2552 C CA . LEU B 1 74 ? -16.891 -17.609 0.503 1 98.88 74 LEU B CA 1
ATOM 2553 C C . LEU B 1 74 ? -16.125 -16.484 1.203 1 98.88 74 LEU B C 1
ATOM 2555 O O . LEU B 1 74 ? -16.359 -15.312 0.931 1 98.88 74 LEU B O 1
ATOM 2559 N N . TRP B 1 75 ? -15.211 -16.844 2.061 1 98.88 75 TRP B N 1
ATOM 2560 C CA . TRP B 1 75 ? -14.375 -15.867 2.744 1 98.88 75 TRP B CA 1
ATOM 2561 C C . TRP B 1 75 ? -13.484 -15.125 1.752 1 98.88 75 TRP B C 1
ATOM 2563 O O . TRP B 1 75 ? -13.32 -13.906 1.846 1 98.88 75 TRP B O 1
ATOM 2573 N N . GLN B 1 76 ? -12.93 -15.922 0.853 1 98.88 76 GLN B N 1
ATOM 2574 C CA . GLN B 1 76 ? -12.109 -15.289 -0.177 1 98.88 76 GLN B CA 1
ATOM 2575 C C . GLN B 1 76 ? -12.938 -14.336 -1.032 1 98.88 76 GLN B C 1
ATOM 2577 O O . GLN B 1 76 ? -12.469 -13.258 -1.401 1 98.88 76 GLN B O 1
ATOM 2582 N N . GLN B 1 77 ? -14.195 -14.703 -1.323 1 98.88 77 GLN B N 1
ATOM 2583 C CA . GLN B 1 77 ? -15.07 -13.844 -2.113 1 98.88 77 GLN B CA 1
ATOM 2584 C C . GLN B 1 77 ? -15.438 -12.57 -1.347 1 98.88 77 GLN B C 1
ATOM 2586 O O . GLN B 1 77 ? -15.641 -11.516 -1.948 1 98.88 77 GLN B O 1
ATOM 2591 N N . LYS B 1 78 ? -15.469 -12.625 -0.033 1 98.88 78 LYS B N 1
ATOM 2592 C CA . LYS B 1 78 ? -15.68 -11.438 0.784 1 98.88 78 LYS B CA 1
ATOM 2593 C C . LYS B 1 78 ? -14.469 -10.508 0.731 1 98.88 78 LYS B C 1
ATOM 2595 O O . LYS B 1 78 ? -14.625 -9.289 0.742 1 98.88 78 LYS B O 1
ATOM 2600 N N . ALA B 1 79 ? -13.32 -11.078 0.625 1 98.88 79 ALA B N 1
ATOM 2601 C CA . ALA B 1 79 ? -12.07 -10.328 0.675 1 98.88 79 ALA B CA 1
ATOM 2602 C C . ALA B 1 79 ? -11.836 -9.57 -0.629 1 98.88 79 ALA B C 1
ATOM 2604 O O . ALA B 1 79 ? -11.391 -8.422 -0.615 1 98.88 79 ALA B O 1
ATOM 2605 N N . MET B 1 80 ? -12.203 -10.156 -1.737 1 98.56 80 MET B N 1
ATOM 2606 C CA . MET B 1 80 ? -11.789 -9.727 -3.07 1 98.56 80 MET B CA 1
ATOM 2607 C C . MET B 1 80 ? -12.242 -8.305 -3.355 1 98.56 80 MET B C 1
ATOM 2609 O O . MET B 1 80 ? -11.445 -7.457 -3.752 1 98.56 80 MET B O 1
ATOM 2613 N N . PRO B 1 81 ? -13.469 -7.93 -3.041 1 98.44 81 PRO B N 1
ATOM 2614 C CA . PRO B 1 81 ? -13.883 -6.562 -3.35 1 98.44 81 PRO B CA 1
ATOM 2615 C C . PRO B 1 81 ? -13.117 -5.516 -2.551 1 98.44 81 PRO B C 1
ATOM 2617 O O . PRO B 1 81 ? -12.891 -4.402 -3.037 1 98.44 81 PRO B O 1
ATOM 2620 N N . TYR B 1 82 ? -12.734 -5.887 -1.39 1 98.62 82 TYR B N 1
ATOM 2621 C CA . TYR B 1 82 ? -12 -4.934 -0.556 1 98.62 82 TYR B CA 1
ATOM 2622 C C . TYR B 1 82 ? -10.594 -4.711 -1.088 1 98.62 82 TYR B C 1
ATOM 2624 O O . TYR B 1 82 ? -10.047 -3.611 -0.98 1 98.62 82 TYR B O 1
ATOM 2632 N N . PHE B 1 83 ? -9.969 -5.762 -1.655 1 98.44 83 PHE B N 1
ATOM 2633 C CA . PHE B 1 83 ? -8.672 -5.578 -2.297 1 98.44 83 PHE B CA 1
ATOM 2634 C C . PHE B 1 83 ? -8.797 -4.676 -3.52 1 98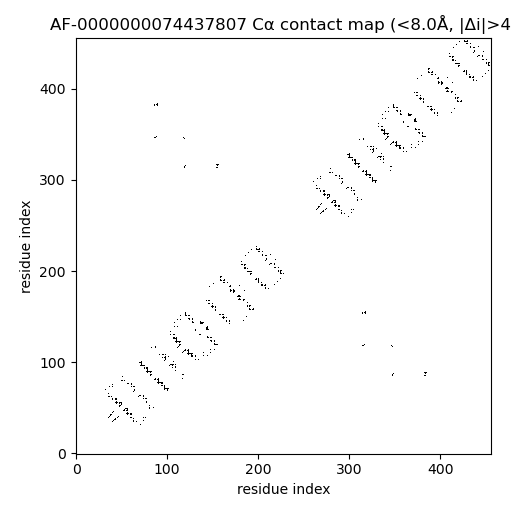.44 83 PHE B C 1
ATOM 2636 O O . PHE B 1 83 ? -7.938 -3.828 -3.76 1 98.44 83 PHE B O 1
ATOM 2643 N N . LYS B 1 84 ? -9.906 -4.84 -4.25 1 97.19 84 LYS B N 1
ATOM 2644 C CA . LYS B 1 84 ? -10.148 -3.996 -5.418 1 97.19 84 LYS B CA 1
ATOM 2645 C C . LYS B 1 84 ? -10.367 -2.543 -5.008 1 97.19 84 LYS B C 1
ATOM 2647 O O . LYS B 1 84 ? -10.031 -1.623 -5.754 1 97.19 84 LYS B O 1
ATOM 2652 N N . ALA B 1 85 ? -10.852 -2.336 -3.863 1 96 85 ALA B N 1
ATOM 2653 C CA . ALA B 1 85 ? -11.086 -0.996 -3.332 1 96 85 ALA B CA 1
ATOM 2654 C C . ALA B 1 85 ? -9.875 -0.488 -2.557 1 96 85 ALA B C 1
ATOM 2656 O O . ALA B 1 85 ? -9.938 0.567 -1.922 1 96 85 ALA B O 1
ATOM 2657 N N . ARG B 1 86 ? -8.836 -1.213 -2.439 1 96.81 86 ARG B N 1
ATOM 2658 C CA . ARG B 1 86 ? -7.57 -0.884 -1.787 1 96.81 86 ARG B CA 1
ATOM 2659 C C . ARG B 1 86 ? -7.738 -0.803 -0.274 1 96.81 86 ARG B C 1
ATOM 2661 O O . ARG B 1 86 ? -6.977 -0.108 0.405 1 96.81 86 ARG B O 1
ATOM 2668 N N . LYS B 1 87 ? -8.797 -1.459 0.207 1 98 87 LYS B N 1
ATOM 2669 C CA . LYS B 1 87 ? -8.984 -1.64 1.644 1 98 87 LYS B CA 1
ATOM 2670 C C . LYS B 1 87 ? -8.336 -2.932 2.127 1 98 87 LYS B C 1
ATOM 2672 O O . LYS B 1 87 ? -9.023 -3.848 2.582 1 98 87 LYS B O 1
ATOM 2677 N N . TYR B 1 88 ? -7.047 -2.932 2.172 1 98.56 88 TYR B N 1
ATOM 2678 C CA . TYR B 1 88 ? -6.266 -4.152 2.34 1 98.56 88 TYR B CA 1
ATOM 2679 C C . TYR B 1 88 ? -6.457 -4.734 3.734 1 98.56 88 TYR B C 1
ATOM 2681 O O . TYR B 1 88 ? -6.578 -5.953 3.896 1 98.56 88 TYR B O 1
ATOM 2689 N N . GLU B 1 89 ? -6.543 -3.881 4.758 1 98.69 89 GLU B N 1
ATOM 2690 C CA . GLU B 1 89 ? -6.664 -4.387 6.121 1 98.69 89 GLU B CA 1
ATOM 2691 C C . GLU B 1 89 ? -7.996 -5.102 6.328 1 98.69 89 GLU B C 1
ATOM 2693 O O . GLU B 1 89 ? -8.047 -6.152 6.973 1 98.69 89 GLU B O 1
ATOM 2698 N N . VAL B 1 90 ? -9.031 -4.582 5.738 1 98.75 90 VAL B N 1
ATOM 2699 C CA . VAL B 1 90 ? -10.344 -5.219 5.848 1 98.75 90 VAL B CA 1
ATOM 2700 C C . VAL B 1 90 ? -10.336 -6.539 5.086 1 98.75 90 VAL B C 1
ATOM 2702 O O . VAL B 1 90 ? -10.758 -7.574 5.621 1 98.75 90 VAL B O 1
ATOM 2705 N N . GLY B 1 91 ? -9.844 -6.469 3.859 1 98.81 91 GLY B N 1
ATOM 2706 C CA . GLY B 1 91 ? -9.789 -7.668 3.041 1 98.81 91 GLY B CA 1
ATOM 2707 C C . GLY B 1 91 ? -8.977 -8.781 3.67 1 98.81 91 GLY B C 1
ATOM 2708 O O . GLY B 1 91 ? -9.344 -9.961 3.568 1 98.81 91 GLY B O 1
ATOM 2709 N N . MET B 1 92 ? -7.898 -8.406 4.316 1 98.88 92 MET B N 1
ATOM 2710 C CA . MET B 1 92 ? -6.988 -9.398 4.879 1 98.88 92 MET B CA 1
ATOM 2711 C C . MET B 1 92 ? -7.672 -10.203 5.973 1 98.88 92 MET B C 1
ATOM 2713 O O . MET B 1 92 ? -7.406 -11.398 6.129 1 98.88 92 MET B O 1
ATOM 2717 N N . GLU B 1 93 ? -8.57 -9.586 6.727 1 98.69 93 GLU B N 1
ATOM 2718 C CA . GLU B 1 93 ? -9.289 -10.297 7.777 1 98.69 93 GLU B CA 1
ATOM 2719 C C . GLU B 1 93 ? -10.102 -11.453 7.203 1 98.69 93 GLU B C 1
ATOM 2721 O O . GLU B 1 93 ? -10.141 -12.547 7.773 1 98.69 93 GLU B O 1
ATOM 2726 N N . TYR B 1 94 ? -10.734 -11.172 6.086 1 98.88 94 TYR B N 1
ATOM 2727 C CA . TYR B 1 94 ? -11.523 -12.211 5.434 1 98.88 94 TYR B CA 1
ATOM 2728 C C . TYR B 1 94 ? -10.617 -13.25 4.781 1 98.88 94 TYR B C 1
ATOM 2730 O O . TYR B 1 94 ? -10.875 -14.453 4.875 1 98.88 94 TYR B O 1
ATOM 2738 N N . LEU B 1 95 ? -9.531 -12.828 4.184 1 98.94 95 LEU B N 1
ATOM 2739 C CA . LEU B 1 95 ? -8.625 -13.766 3.525 1 98.94 95 LEU B CA 1
ATOM 2740 C C . LEU B 1 95 ? -7.941 -14.664 4.547 1 98.94 95 LEU B C 1
ATOM 2742 O O . LEU B 1 95 ? -7.695 -15.844 4.273 1 98.94 95 LEU B O 1
ATOM 2746 N N . ASP B 1 96 ? -7.656 -14.141 5.727 1 98.94 96 ASP B N 1
ATOM 2747 C CA . ASP B 1 96 ? -7.09 -14.953 6.801 1 98.94 96 ASP B CA 1
ATOM 2748 C C . ASP B 1 96 ? -8.016 -16.109 7.156 1 98.94 96 ASP B C 1
ATOM 2750 O O . ASP B 1 96 ? -7.551 -17.219 7.441 1 98.94 96 ASP B O 1
ATOM 2754 N N . LYS B 1 97 ? -9.289 -15.844 7.129 1 98.88 97 LYS B N 1
ATOM 2755 C CA . LYS B 1 97 ? -10.25 -16.922 7.387 1 98.88 97 LYS B CA 1
ATOM 2756 C C . LYS B 1 97 ? -10.234 -17.953 6.27 1 98.88 97 LYS B C 1
ATOM 2758 O O . LYS B 1 97 ? -10.32 -19.156 6.531 1 98.88 97 LYS B O 1
ATOM 2763 N N . ALA B 1 98 ? -10.141 -17.453 5.023 1 98.88 98 ALA B N 1
ATOM 2764 C CA . ALA B 1 98 ? -10.031 -18.391 3.904 1 98.88 98 ALA B CA 1
ATOM 2765 C C . ALA B 1 98 ? -8.82 -19.297 4.062 1 98.88 98 ALA B C 1
ATOM 2767 O O . ALA B 1 98 ? -8.914 -20.516 3.863 1 98.88 98 ALA B O 1
ATOM 2768 N N . VAL B 1 99 ? -7.711 -18.734 4.473 1 98.88 99 VAL B N 1
ATOM 2769 C CA . VAL B 1 99 ? -6.484 -19.5 4.664 1 98.88 99 VAL B CA 1
ATOM 2770 C C . VAL B 1 99 ? -6.668 -20.484 5.82 1 98.88 99 VAL B C 1
ATOM 2772 O O . VAL B 1 99 ? -6.215 -21.625 5.746 1 98.88 99 VAL B O 1
ATOM 2775 N N . TYR B 1 100 ? -7.309 -20.031 6.867 1 98.81 100 TYR B N 1
ATOM 2776 C CA . TYR B 1 100 ? -7.539 -20.891 8.023 1 98.81 100 TYR B CA 1
ATOM 2777 C C . TYR B 1 100 ? -8.273 -22.172 7.621 1 98.81 100 TYR B C 1
ATOM 2779 O O . TYR B 1 100 ? -7.906 -23.266 8.039 1 98.81 100 TYR B O 1
ATOM 2787 N N . TYR B 1 101 ? -9.242 -22.078 6.746 1 98.62 101 TYR B N 1
ATOM 2788 C CA . TYR B 1 101 ? -10.094 -23.203 6.406 1 98.62 101 TYR B CA 1
ATOM 2789 C C . TYR B 1 101 ? -9.5 -24.016 5.258 1 98.62 101 TYR B C 1
ATOM 2791 O O . TYR B 1 101 ? -9.773 -25.219 5.125 1 98.62 101 TYR B O 1
ATOM 2799 N N . ASN B 1 102 ? -8.727 -23.406 4.445 1 98.25 102 ASN B N 1
ATOM 2800 C CA . ASN B 1 102 ? -8.102 -24.078 3.316 1 98.25 102 ASN B CA 1
ATOM 2801 C C . ASN B 1 102 ? -6.742 -23.484 2.979 1 98.25 102 ASN B C 1
ATOM 2803 O O . ASN B 1 102 ? -6.59 -22.828 1.948 1 98.25 102 ASN B O 1
ATOM 2807 N N . PRO B 1 103 ? -5.766 -23.703 3.775 1 98.31 103 PRO B N 1
ATOM 2808 C CA . PRO B 1 103 ? -4.449 -23.094 3.566 1 98.31 103 PRO B CA 1
ATOM 2809 C C . PRO B 1 103 ? -3.785 -23.562 2.27 1 98.31 103 PRO B C 1
ATOM 2811 O O . PRO B 1 103 ? -3.059 -22.781 1.639 1 98.31 103 PRO B O 1
ATOM 2814 N N . SER B 1 104 ? -4.023 -24.734 1.817 1 97.38 104 SER B N 1
ATOM 2815 C CA . SER B 1 104 ? -3.389 -25.25 0.604 1 97.38 104 SER B CA 1
ATOM 2816 C C . SER B 1 104 ? -3.777 -24.406 -0.612 1 97.38 104 SER B C 1
ATOM 2818 O O . SER B 1 104 ? -2.959 -24.188 -1.505 1 97.38 104 SER B O 1
ATOM 2820 N N . ARG B 1 105 ? -4.973 -23.875 -0.553 1 97.62 105 ARG B N 1
ATOM 2821 C CA . ARG B 1 105 ? -5.441 -23.125 -1.707 1 97.62 105 ARG B CA 1
ATOM 2822 C C . ARG B 1 105 ? -5.156 -21.625 -1.534 1 97.62 105 ARG B C 1
ATOM 2824 O O . ARG B 1 105 ? -4.82 -20.938 -2.498 1 97.62 105 ARG B O 1
ATOM 2831 N N . TRP B 1 106 ? -5.242 -21.125 -0.326 1 98.75 106 TRP B N 1
ATOM 2832 C CA . TRP B 1 106 ? -5.398 -19.672 -0.226 1 98.75 106 TRP B CA 1
ATOM 2833 C C . TRP B 1 106 ? -4.16 -19.031 0.395 1 98.75 106 TRP B C 1
ATOM 2835 O O . TRP B 1 106 ? -4.02 -17.812 0.392 1 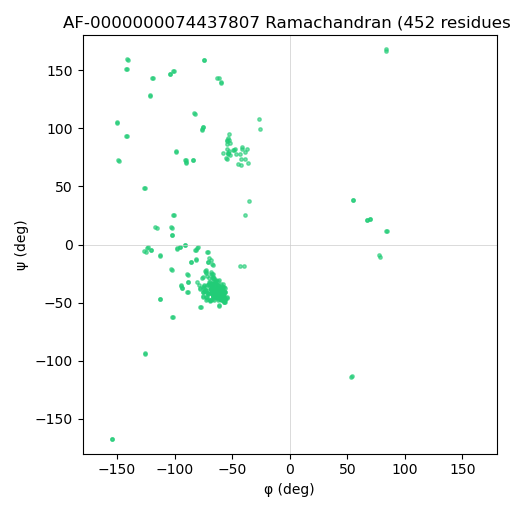98.75 106 TRP B O 1
ATOM 2845 N N . LEU B 1 107 ? -3.227 -19.828 0.921 1 98.88 107 LEU B N 1
ATOM 2846 C CA . LEU B 1 107 ? -2.025 -19.266 1.522 1 98.88 107 LEU B CA 1
ATOM 2847 C C . LEU B 1 107 ? -1.176 -18.562 0.474 1 98.88 107 LEU B C 1
ATOM 2849 O O . LEU B 1 107 ? -0.698 -17.438 0.706 1 98.88 107 LEU B O 1
ATOM 2853 N N . SER B 1 108 ? -1.001 -19.188 -0.683 1 98.81 108 SER B N 1
ATOM 2854 C CA . SER B 1 108 ? -0.22 -18.547 -1.742 1 98.81 108 SER B CA 1
ATOM 2855 C C . SER B 1 108 ? -0.924 -17.312 -2.287 1 98.81 108 SER B C 1
ATOM 2857 O O . SER B 1 108 ? -0.272 -16.344 -2.664 1 98.81 108 SER B O 1
ATOM 2859 N N . TYR B 1 109 ? -2.234 -17.375 -2.303 1 98.88 109 TYR B N 1
ATOM 2860 C CA . TYR B 1 109 ? -2.99 -16.219 -2.756 1 98.88 109 TYR B CA 1
ATOM 2861 C C . TYR B 1 109 ? -2.834 -15.047 -1.786 1 98.88 109 TYR B C 1
ATOM 2863 O O . TYR B 1 109 ? -2.691 -13.898 -2.207 1 98.88 109 TYR B O 1
ATOM 2871 N N . ARG B 1 110 ? -2.854 -15.336 -0.488 1 98.94 110 ARG B N 1
ATOM 2872 C CA . ARG B 1 110 ? -2.617 -14.281 0.496 1 98.94 110 ARG B CA 1
ATOM 2873 C C . ARG B 1 110 ? -1.221 -13.688 0.34 1 98.94 110 ARG B C 1
ATOM 2875 O O . ARG B 1 110 ? -1.043 -12.477 0.436 1 98.94 110 ARG B O 1
ATOM 2882 N N . ALA B 1 111 ? -0.286 -14.547 0.072 1 98.94 111 ALA B N 1
ATOM 2883 C CA . ALA B 1 111 ? 1.082 -14.086 -0.155 1 98.94 111 ALA B CA 1
ATOM 2884 C C . ALA B 1 111 ? 1.156 -13.156 -1.365 1 98.94 111 ALA B C 1
ATOM 2886 O O . ALA B 1 111 ? 1.812 -12.117 -1.315 1 98.94 111 ALA B O 1
ATOM 2887 N N . PHE B 1 112 ? 0.421 -13.57 -2.373 1 98.88 112 PHE B N 1
ATOM 2888 C CA . PHE B 1 112 ? 0.355 -12.797 -3.607 1 98.88 112 PHE B CA 1
ATOM 2889 C C . PHE B 1 112 ? -0.247 -11.422 -3.352 1 98.88 112 PHE B C 1
ATOM 2891 O O . PHE B 1 112 ? 0.293 -10.414 -3.801 1 98.88 112 PHE B O 1
ATOM 2898 N N . ILE B 1 113 ? -1.3 -11.328 -2.594 1 98.88 113 ILE B N 1
ATOM 2899 C CA . ILE B 1 113 ? -1.957 -10.062 -2.268 1 98.88 113 ILE B CA 1
ATOM 2900 C C . ILE B 1 113 ? -1.015 -9.188 -1.446 1 98.88 113 ILE B C 1
ATOM 2902 O O . ILE B 1 113 ? -0.921 -7.98 -1.677 1 98.88 113 ILE B O 1
ATOM 2906 N N . LYS B 1 114 ? -0.32 -9.773 -0.49 1 98.81 114 LYS B N 1
ATOM 2907 C CA . LYS B 1 114 ? 0.632 -9.047 0.34 1 98.81 114 LYS B CA 1
ATOM 2908 C C . LYS B 1 114 ? 1.76 -8.453 -0.503 1 98.81 114 LYS B C 1
ATOM 2910 O O . LYS B 1 114 ? 2.195 -7.328 -0.267 1 98.81 114 LYS B O 1
ATOM 2915 N N . CYS B 1 115 ? 2.184 -9.172 -1.485 1 98.69 115 CYS B N 1
ATOM 2916 C CA . CYS B 1 115 ? 3.322 -8.781 -2.309 1 98.69 115 CYS B CA 1
ATOM 2917 C C . CYS B 1 115 ? 2.926 -7.699 -3.311 1 98.69 115 CYS B C 1
ATOM 2919 O O . CYS B 1 115 ? 3.5 -6.609 -3.316 1 98.69 115 CYS B O 1
ATOM 2921 N N . ILE B 1 116 ? 1.886 -7.973 -4.086 1 97.88 116 ILE B N 1
ATOM 2922 C CA . ILE B 1 116 ? 1.613 -7.191 -5.285 1 97.88 116 ILE B CA 1
ATOM 2923 C C . ILE B 1 116 ? 0.744 -5.988 -4.93 1 97.88 116 ILE B C 1
ATOM 2925 O O . ILE B 1 116 ? 0.915 -4.902 -5.492 1 97.88 116 ILE B O 1
ATOM 2929 N N . PHE B 1 117 ? -0.14 -6.125 -3.93 1 97.5 117 PHE B N 1
ATOM 2930 C CA . PHE B 1 117 ? -1.137 -5.082 -3.717 1 97.5 117 PHE B CA 1
ATOM 2931 C C . PHE B 1 117 ? -0.891 -4.355 -2.398 1 97.5 117 PHE B C 1
ATOM 2933 O O . PHE B 1 117 ? -0.764 -3.131 -2.371 1 97.5 117 PHE B O 1
ATOM 2940 N N . ALA B 1 118 ? -0.671 -5.105 -1.358 1 97.5 118 ALA B N 1
ATOM 2941 C CA . ALA B 1 118 ? -0.554 -4.5 -0.034 1 97.5 118 ALA B CA 1
ATOM 2942 C C . ALA B 1 118 ? 0.874 -4.031 0.229 1 97.5 118 ALA B C 1
ATOM 2944 O O . ALA B 1 118 ? 1.12 -3.273 1.17 1 97.5 118 ALA B O 1
ATOM 2945 N N . LYS B 1 119 ? 1.849 -4.438 -0.529 1 97.88 119 LYS B N 1
ATOM 2946 C CA . LYS B 1 119 ? 3.262 -4.094 -0.406 1 97.88 119 LYS B CA 1
ATOM 2947 C C . LYS B 1 119 ? 3.785 -4.41 0.991 1 97.88 119 LYS B C 1
ATOM 2949 O O . LYS B 1 119 ? 4.469 -3.59 1.604 1 97.88 119 LYS B O 1
ATOM 2954 N N . ARG B 1 120 ? 3.316 -5.484 1.5 1 98.19 120 ARG B N 1
ATOM 2955 C CA . ARG B 1 120 ? 3.83 -6.086 2.725 1 98.19 120 ARG B CA 1
ATOM 2956 C C . ARG B 1 120 ? 4.785 -7.23 2.414 1 98.19 120 ARG B C 1
ATOM 2958 O O . ARG B 1 120 ? 4.418 -8.406 2.531 1 98.19 120 ARG B O 1
ATOM 2965 N N . TYR B 1 121 ? 5.973 -6.91 2.094 1 98.88 121 TYR B N 1
ATOM 2966 C CA . TYR B 1 121 ? 6.91 -7.82 1.444 1 98.88 121 TYR B CA 1
ATOM 2967 C C . TYR B 1 121 ? 7.457 -8.844 2.436 1 98.88 121 TYR B C 1
ATOM 2969 O O . TYR B 1 121 ? 7.617 -10.016 2.102 1 98.88 121 TYR B O 1
ATOM 2977 N N . ARG B 1 122 ? 7.754 -8.414 3.615 1 98.81 122 ARG B N 1
ATOM 2978 C CA . ARG B 1 122 ? 8.25 -9.359 4.609 1 98.81 122 ARG B CA 1
ATOM 2979 C C . ARG B 1 122 ? 7.219 -10.438 4.906 1 98.81 122 ARG B C 1
ATOM 2981 O O . ARG B 1 122 ? 7.547 -11.625 4.949 1 98.81 122 ARG B O 1
ATOM 2988 N N . ASP B 1 123 ? 5.961 -10 5.039 1 98.81 123 ASP B N 1
ATOM 2989 C CA . ASP B 1 123 ? 4.879 -10.953 5.297 1 98.81 123 ASP B CA 1
ATOM 2990 C C . ASP B 1 123 ? 4.648 -11.859 4.09 1 98.81 123 ASP B C 1
ATOM 2992 O O . ASP B 1 123 ? 4.316 -13.039 4.25 1 98.81 123 ASP B O 1
ATOM 2996 N N . ALA B 1 124 ? 4.777 -11.281 2.889 1 98.94 124 ALA B N 1
ATOM 2997 C CA . ALA B 1 124 ? 4.633 -12.078 1.672 1 98.94 124 ALA B CA 1
ATOM 2998 C C . ALA B 1 124 ? 5.676 -13.195 1.618 1 98.94 124 ALA B C 1
ATOM 3000 O O . ALA B 1 124 ? 5.348 -14.344 1.312 1 98.94 124 ALA B O 1
ATOM 3001 N N . ILE B 1 125 ? 6.895 -12.844 1.97 1 98.94 125 ILE B N 1
ATOM 3002 C CA . ILE B 1 125 ? 7.984 -13.812 1.956 1 98.94 125 ILE B CA 1
ATOM 3003 C C . ILE B 1 125 ? 7.684 -14.945 2.939 1 98.94 125 ILE B C 1
ATOM 3005 O O . ILE B 1 125 ? 7.82 -16.125 2.604 1 98.94 125 ILE B O 1
ATOM 3009 N N . ILE B 1 126 ? 7.207 -14.586 4.121 1 98.94 126 ILE B N 1
ATOM 3010 C CA . ILE B 1 126 ? 6.887 -15.57 5.145 1 98.94 126 ILE B CA 1
ATOM 3011 C C . ILE B 1 126 ? 5.836 -16.547 4.617 1 98.94 126 ILE B C 1
ATOM 3013 O O . ILE B 1 126 ? 5.977 -17.766 4.754 1 98.94 126 ILE B O 1
ATOM 3017 N N . ASP B 1 127 ? 4.77 -16.016 3.959 1 98.94 127 ASP B N 1
ATOM 3018 C CA . ASP B 1 127 ? 3.693 -16.859 3.438 1 98.94 127 ASP B CA 1
ATOM 3019 C C . ASP B 1 127 ? 4.191 -17.75 2.307 1 98.94 127 ASP B C 1
ATOM 3021 O O . ASP B 1 127 ? 3.883 -18.953 2.27 1 98.94 127 ASP B O 1
ATOM 3025 N N . PHE B 1 128 ? 4.988 -17.203 1.365 1 98.88 128 PHE B N 1
ATOM 3026 C CA . PHE B 1 128 ? 5.48 -18 0.244 1 98.88 128 PHE B CA 1
ATOM 3027 C C . PHE B 1 128 ? 6.445 -19.078 0.724 1 98.88 128 PHE B C 1
ATOM 3029 O O . PHE B 1 128 ? 6.43 -20.203 0.218 1 98.88 128 PHE B O 1
ATOM 3036 N N . GLU B 1 129 ? 7.293 -18.703 1.639 1 98.88 129 GLU B N 1
ATOM 3037 C CA . GLU B 1 129 ? 8.211 -19.703 2.188 1 98.88 129 GLU B CA 1
ATOM 3038 C C . GLU B 1 129 ? 7.449 -20.828 2.887 1 98.88 129 GLU B C 1
ATOM 3040 O O . GLU B 1 129 ? 7.824 -22 2.785 1 98.88 129 GLU B O 1
ATOM 3045 N N . LYS B 1 130 ? 6.426 -20.5 3.594 1 98.81 130 LYS B N 1
ATOM 3046 C CA . LYS B 1 130 ? 5.59 -21.516 4.215 1 98.81 130 LYS B CA 1
ATOM 3047 C C . LYS B 1 130 ? 4.945 -22.422 3.16 1 98.81 130 LYS B C 1
ATOM 3049 O O . LYS B 1 130 ? 4.867 -23.641 3.34 1 98.81 130 LYS B O 1
ATOM 3054 N N . CYS B 1 131 ? 4.465 -21.844 2.057 1 98.75 131 CYS B N 1
ATOM 3055 C CA . CYS B 1 131 ? 3.92 -22.625 0.956 1 98.75 131 CYS B CA 1
ATOM 3056 C C . CYS B 1 131 ? 4.945 -23.641 0.449 1 98.75 131 CYS B C 1
ATOM 3058 O O . CYS B 1 131 ? 4.625 -24.812 0.274 1 98.75 131 CYS B O 1
ATOM 3060 N N . ILE B 1 132 ? 6.125 -23.141 0.257 1 98.19 132 ILE B N 1
ATOM 3061 C CA . ILE B 1 132 ? 7.184 -23.984 -0.287 1 98.19 132 ILE B CA 1
ATOM 3062 C C . ILE B 1 132 ? 7.504 -25.109 0.695 1 98.19 132 ILE B C 1
ATOM 3064 O O . ILE B 1 132 ? 7.664 -26.266 0.295 1 98.19 132 ILE B O 1
ATOM 3068 N N . ASP B 1 133 ? 7.559 -24.812 1.946 1 98.31 133 ASP B N 1
ATOM 3069 C CA . ASP B 1 133 ? 7.918 -25.766 2.984 1 98.31 133 ASP B CA 1
ATOM 3070 C C . ASP B 1 133 ? 6.871 -26.875 3.09 1 98.31 133 ASP B C 1
ATOM 3072 O O . ASP B 1 133 ? 7.215 -28.047 3.279 1 98.31 133 ASP B O 1
ATOM 3076 N N . VAL B 1 134 ? 5.648 -26.5 2.947 1 98.06 134 VAL B N 1
ATOM 3077 C CA . VAL B 1 134 ? 4.566 -27.438 3.23 1 98.06 134 VAL B CA 1
ATOM 3078 C C . VAL B 1 134 ? 4.148 -28.156 1.947 1 98.06 134 VAL B C 1
ATOM 3080 O O . VAL B 1 134 ? 3.848 -29.344 1.963 1 98.06 134 VAL B O 1
ATOM 3083 N N . TYR B 1 135 ? 4.156 -27.422 0.831 1 96.94 135 TYR B N 1
ATOM 3084 C CA . TYR B 1 135 ? 3.523 -27.969 -0.364 1 96.94 135 TYR B CA 1
ATOM 3085 C C . TYR B 1 135 ? 4.523 -28.078 -1.509 1 96.94 135 TYR B C 1
ATOM 3087 O O . TYR B 1 135 ? 4.195 -28.594 -2.58 1 96.94 135 TYR B O 1
ATOM 3095 N N . GLY B 1 136 ? 5.742 -27.609 -1.325 1 95.56 136 GLY B N 1
ATOM 3096 C CA . GLY B 1 136 ? 6.699 -27.516 -2.416 1 95.56 136 GLY B CA 1
ATOM 3097 C C . GLY B 1 136 ? 6.535 -26.266 -3.25 1 95.56 136 GLY B C 1
ATOM 3098 O O . GLY B 1 136 ? 5.543 -25.547 -3.111 1 95.56 136 GLY B O 1
ATOM 3099 N N . ASN B 1 137 ? 7.496 -25.984 -4.051 1 92.62 137 ASN B N 1
ATOM 3100 C CA . ASN B 1 137 ? 7.41 -24.812 -4.902 1 92.62 137 ASN B CA 1
ATOM 3101 C C . ASN B 1 137 ? 6.234 -24.891 -5.871 1 92.62 137 ASN B C 1
ATOM 3103 O O . ASN B 1 137 ? 5.848 -25.984 -6.285 1 92.62 137 ASN B O 1
ATOM 3107 N N . GLY B 1 138 ? 5.66 -23.781 -6.082 1 95.25 138 GLY B N 1
ATOM 3108 C CA . GLY B 1 138 ? 4.5 -23.719 -6.953 1 95.25 138 GLY B CA 1
ATOM 3109 C C . GLY B 1 138 ? 4.305 -22.359 -7.586 1 95.25 138 GLY B C 1
ATOM 3110 O O . GLY B 1 138 ? 5.258 -21.578 -7.711 1 95.25 138 GLY B O 1
ATOM 3111 N N . TYR B 1 139 ? 3.096 -22.203 -8.172 1 96.75 139 TYR B N 1
ATOM 3112 C CA . TYR B 1 139 ? 2.764 -20.984 -8.898 1 96.75 139 TYR B CA 1
ATOM 3113 C C . TYR B 1 139 ? 1.567 -20.281 -8.273 1 96.75 139 TYR B C 1
ATOM 3115 O O . TYR B 1 139 ? 0.677 -20.938 -7.719 1 96.75 139 TYR B O 1
ATOM 3123 N N . GLU B 1 140 ? 1.55 -19.094 -8.242 1 97.75 140 GLU B N 1
ATOM 3124 C CA . GLU B 1 140 ? 0.378 -18.234 -8.07 1 97.75 140 GLU B CA 1
ATOM 3125 C C . GLU B 1 140 ? 0.212 -17.281 -9.25 1 97.75 140 GLU B C 1
ATOM 3127 O O . GLU B 1 140 ? 1.154 -16.578 -9.625 1 97.75 140 GLU B O 1
ATOM 3132 N N . MET B 1 141 ? -0.971 -17.281 -9.812 1 95.5 141 MET B N 1
ATOM 3133 C CA . MET B 1 141 ? -1.169 -16.562 -11.07 1 95.5 141 MET B CA 1
ATOM 3134 C C . MET B 1 141 ? -0.154 -17 -12.117 1 95.5 141 MET B C 1
ATOM 3136 O O . MET B 1 141 ? -0.031 -18.203 -12.398 1 95.5 141 MET B O 1
ATOM 3140 N N . ASP B 1 142 ? 0.733 -16.188 -12.555 1 93.75 142 ASP B N 1
ATOM 3141 C CA . ASP B 1 142 ? 1.574 -16.547 -13.695 1 93.75 142 ASP B CA 1
ATOM 3142 C C . ASP B 1 142 ? 3.039 -16.656 -13.281 1 93.75 142 ASP B C 1
ATOM 3144 O O . ASP B 1 142 ? 3.924 -16.781 -14.133 1 93.75 142 ASP B O 1
ATOM 3148 N N . HIS B 1 143 ? 3.303 -16.719 -12 1 97.38 143 HIS B N 1
ATOM 3149 C CA . HIS B 1 143 ? 4.703 -16.75 -11.602 1 97.38 143 HIS B CA 1
ATOM 3150 C C . HIS B 1 143 ? 4.922 -17.703 -10.43 1 97.38 143 HIS B C 1
ATOM 3152 O O . HIS B 1 143 ? 3.977 -18.031 -9.711 1 97.38 143 HIS B O 1
ATOM 3158 N N . THR B 1 144 ? 6.113 -18.109 -10.273 1 97.81 144 THR B N 1
ATOM 3159 C CA . THR B 1 144 ? 6.48 -19.031 -9.195 1 97.81 144 THR B CA 1
ATOM 3160 C C . THR B 1 144 ? 6.5 -18.312 -7.852 1 97.81 144 THR B C 1
ATOM 3162 O O . THR B 1 144 ? 6.621 -17.078 -7.801 1 97.81 144 THR B O 1
ATOM 3165 N N . TYR B 1 145 ? 6.387 -19.109 -6.762 1 98.69 145 TYR B N 1
ATOM 3166 C CA . TYR B 1 145 ? 6.574 -18.547 -5.426 1 98.69 145 TYR B CA 1
ATOM 3167 C C . TYR B 1 145 ? 7.938 -17.891 -5.293 1 98.69 145 TYR B C 1
ATOM 3169 O O . TYR B 1 145 ? 8.055 -16.828 -4.684 1 98.69 145 TYR B O 1
ATOM 3177 N N . GLN B 1 146 ? 8.922 -18.484 -5.93 1 98.44 146 GLN B N 1
ATOM 3178 C CA . GLN B 1 146 ? 10.281 -17.953 -5.879 1 98.44 146 GLN B CA 1
ATOM 3179 C C . GLN B 1 146 ? 10.367 -16.594 -6.562 1 98.44 146 GLN B C 1
ATOM 3181 O O . GLN B 1 146 ? 11.078 -15.703 -6.098 1 98.44 146 GLN B O 1
ATOM 3186 N N . PHE B 1 147 ? 9.648 -16.438 -7.652 1 98.69 147 PHE B N 1
ATOM 3187 C CA . PHE B 1 147 ? 9.602 -15.141 -8.328 1 98.69 147 PHE B CA 1
ATOM 3188 C C . PHE B 1 147 ? 9.102 -14.055 -7.391 1 98.69 147 PHE B C 1
ATOM 3190 O O . PHE B 1 147 ? 9.727 -13 -7.27 1 98.69 147 PHE B O 1
ATOM 3197 N N . TYR B 1 148 ? 8.031 -14.312 -6.688 1 98.88 148 TYR B N 1
ATOM 3198 C CA . TYR B 1 148 ? 7.441 -13.328 -5.793 1 98.88 148 TYR B CA 1
ATOM 3199 C C . TYR B 1 148 ? 8.367 -13.039 -4.613 1 98.88 148 TYR B C 1
ATOM 3201 O O . TYR B 1 148 ? 8.445 -11.906 -4.141 1 98.88 148 TYR B O 1
ATOM 3209 N N . ILE B 1 149 ? 9.023 -14.062 -4.141 1 98.94 149 ILE B N 1
ATOM 3210 C CA . ILE B 1 149 ? 9.992 -13.867 -3.072 1 98.94 149 ILE B CA 1
ATOM 3211 C C . ILE B 1 149 ? 11.109 -12.945 -3.555 1 98.94 149 ILE B C 1
ATOM 3213 O O . ILE B 1 149 ? 11.516 -12.016 -2.844 1 98.94 149 ILE B O 1
ATOM 3217 N N . ALA B 1 150 ? 11.578 -13.164 -4.762 1 98.94 150 ALA B N 1
ATOM 3218 C CA . ALA B 1 150 ? 12.641 -12.328 -5.316 1 98.94 150 ALA B CA 1
ATOM 3219 C C . ALA B 1 150 ? 12.172 -10.883 -5.469 1 98.94 150 ALA B C 1
ATOM 3221 O O . ALA B 1 150 ? 12.906 -9.945 -5.137 1 98.94 150 ALA B O 1
ATOM 3222 N N . VAL B 1 151 ? 10.977 -10.672 -5.988 1 98.88 151 VAL B N 1
ATOM 3223 C CA . VAL B 1 151 ? 10.414 -9.336 -6.137 1 98.88 151 VAL B CA 1
ATOM 3224 C C . VAL B 1 151 ? 10.32 -8.656 -4.77 1 98.88 151 VAL B C 1
ATOM 3226 O O . VAL B 1 151 ? 10.656 -7.48 -4.629 1 98.88 151 VAL B O 1
ATOM 3229 N N . SER B 1 152 ? 9.867 -9.414 -3.779 1 98.94 152 SER B N 1
ATOM 3230 C CA . SER B 1 152 ? 9.781 -8.891 -2.42 1 98.94 152 SER B CA 1
ATOM 3231 C C . SER B 1 152 ? 11.156 -8.5 -1.894 1 98.94 152 SER B C 1
ATOM 3233 O O . SER B 1 152 ? 11.312 -7.445 -1.271 1 98.94 152 SER B O 1
ATOM 3235 N N . LYS B 1 153 ? 12.148 -9.367 -2.164 1 98.94 153 LYS B N 1
ATOM 3236 C CA . LYS B 1 153 ? 13.516 -9.078 -1.733 1 98.94 153 LYS B CA 1
ATOM 3237 C C . LYS B 1 153 ? 14.047 -7.816 -2.41 1 98.94 153 LYS B C 1
ATOM 3239 O O . LYS B 1 153 ? 14.742 -7.016 -1.784 1 98.94 153 LYS B O 1
ATOM 3244 N N . LEU B 1 154 ? 13.742 -7.621 -3.68 1 98.81 154 LEU B N 1
ATOM 3245 C CA . LEU B 1 154 ? 14.125 -6.402 -4.379 1 98.81 154 LEU B CA 1
ATOM 3246 C C . LEU B 1 154 ? 13.547 -5.172 -3.684 1 98.81 154 LEU B C 1
ATOM 3248 O O . LEU B 1 154 ? 14.258 -4.184 -3.48 1 98.81 154 LEU B O 1
ATOM 3252 N N . GLN B 1 155 ? 12.25 -5.281 -3.271 1 98.69 155 GLN B N 1
ATOM 3253 C CA . GLN B 1 155 ? 11.555 -4.16 -2.646 1 98.69 155 GLN B CA 1
ATOM 3254 C C . GLN B 1 155 ? 12.094 -3.891 -1.245 1 98.69 155 GLN B C 1
ATOM 3256 O O . GLN B 1 155 ? 11.883 -2.809 -0.692 1 98.69 155 GLN B O 1
ATOM 3261 N N . LEU B 1 156 ? 12.836 -4.848 -0.717 1 98.81 156 LEU B N 1
ATOM 3262 C CA . LEU B 1 156 ? 13.461 -4.707 0.593 1 98.81 156 LEU B CA 1
ATOM 3263 C C . LEU B 1 156 ? 14.945 -4.391 0.454 1 98.81 156 LEU B C 1
ATOM 3265 O O . LEU B 1 156 ? 15.688 -4.434 1.438 1 98.81 156 LEU B O 1
ATOM 3269 N N . ASN B 1 157 ? 15.414 -4.129 -0.728 1 98.31 157 ASN B N 1
ATOM 3270 C CA . ASN B 1 157 ? 16.781 -3.768 -1.07 1 98.31 157 ASN B CA 1
ATOM 3271 C C . ASN B 1 157 ? 17.75 -4.93 -0.828 1 98.31 157 ASN B C 1
ATOM 3273 O O . ASN B 1 157 ? 18.922 -4.715 -0.54 1 98.31 157 ASN B O 1
ATOM 3277 N N . LYS B 1 158 ? 17.266 -6.125 -0.788 1 98.75 158 LYS B N 1
ATOM 3278 C CA . LYS B 1 158 ? 18.094 -7.328 -0.749 1 98.75 158 LYS B CA 1
ATOM 3279 C C . LYS B 1 158 ? 18.391 -7.832 -2.156 1 98.75 158 LYS B C 1
ATOM 3281 O O . LYS B 1 158 ? 17.984 -8.938 -2.529 1 98.75 158 LYS B O 1
ATOM 3286 N N . PHE B 1 159 ? 19.188 -7.129 -2.877 1 98.75 159 PHE B N 1
ATOM 3287 C CA . PHE B 1 159 ? 19.359 -7.242 -4.32 1 98.75 159 PHE B CA 1
ATOM 3288 C C . PHE B 1 159 ? 20.141 -8.5 -4.684 1 98.75 159 PHE B C 1
ATOM 3290 O O . PHE B 1 159 ? 19.797 -9.203 -5.637 1 98.75 159 PHE B O 1
ATOM 3297 N N . GLU B 1 160 ? 21.156 -8.82 -3.912 1 98.81 160 GLU B N 1
ATOM 3298 C CA . GLU B 1 160 ? 21.953 -10 -4.199 1 98.81 160 GLU B CA 1
ATOM 3299 C C . GLU B 1 160 ? 21.156 -11.281 -4.012 1 98.81 160 GLU B C 1
ATOM 3301 O O . GLU B 1 160 ? 21.266 -12.219 -4.801 1 98.81 160 GLU B O 1
ATOM 3306 N N . GLU B 1 161 ? 20.391 -11.266 -2.955 1 98.88 161 GLU B N 1
ATOM 3307 C CA . GLU B 1 161 ? 19.531 -12.422 -2.715 1 98.88 161 GLU B CA 1
ATOM 3308 C C . GLU B 1 161 ? 18.5 -12.586 -3.826 1 98.88 161 GLU B C 1
ATOM 3310 O O . GLU B 1 161 ? 18.25 -13.703 -4.293 1 98.88 161 GLU B O 1
ATOM 3315 N N . ALA B 1 162 ? 17.906 -11.461 -4.242 1 98.94 162 ALA B N 1
ATOM 3316 C CA . ALA B 1 162 ? 16.938 -11.492 -5.332 1 98.94 162 ALA B CA 1
ATOM 3317 C C . ALA B 1 162 ? 17.578 -12.023 -6.613 1 98.94 162 ALA B C 1
ATOM 3319 O O . ALA B 1 162 ? 16.984 -12.859 -7.305 1 98.94 162 ALA B O 1
ATOM 3320 N N . GLU B 1 163 ? 18.781 -11.57 -6.875 1 98.94 163 GLU B N 1
ATOM 3321 C CA . GLU B 1 163 ? 19.484 -12.023 -8.062 1 98.94 163 GLU B CA 1
ATOM 3322 C C . GLU B 1 163 ? 19.688 -13.539 -8.047 1 98.94 163 GLU B C 1
ATOM 3324 O O . GLU B 1 163 ? 19.438 -14.211 -9.047 1 98.94 163 GLU B O 1
ATOM 3329 N N . ARG B 1 164 ? 20.125 -14.023 -6.934 1 98.81 164 ARG B N 1
ATOM 3330 C CA . ARG B 1 164 ? 20.375 -15.453 -6.809 1 98.81 164 ARG B CA 1
ATOM 3331 C C . ARG B 1 164 ? 19.109 -16.266 -7.035 1 98.81 164 ARG B C 1
ATOM 3333 O O . ARG B 1 164 ? 19.109 -17.25 -7.762 1 98.81 164 ARG B O 1
ATOM 3340 N N . ILE B 1 165 ? 18.047 -15.82 -6.484 1 98.81 165 ILE B N 1
ATOM 3341 C CA . ILE B 1 165 ? 16.766 -16.531 -6.582 1 98.81 165 ILE B CA 1
ATOM 3342 C C . ILE B 1 165 ? 16.281 -16.5 -8.031 1 98.81 165 ILE B C 1
ATOM 3344 O O . ILE B 1 165 ? 15.844 -17.531 -8.562 1 98.81 165 ILE B O 1
ATOM 3348 N N . LEU B 1 166 ? 16.359 -15.328 -8.703 1 98.81 166 LEU B N 1
ATOM 3349 C CA . LEU B 1 166 ? 15.875 -15.164 -10.07 1 98.81 166 LEU B CA 1
ATOM 3350 C C . LEU B 1 166 ? 16.703 -16 -11.039 1 98.81 166 LEU B C 1
ATOM 3352 O O . LEU B 1 166 ? 16.141 -16.609 -11.969 1 98.81 166 LEU B O 1
ATOM 3356 N N . LYS B 1 167 ? 17.984 -16.062 -10.758 1 98.69 167 LYS B N 1
ATOM 3357 C CA . LYS B 1 167 ? 18.844 -16.875 -11.609 1 98.69 167 LYS B CA 1
ATOM 3358 C C . LYS B 1 167 ? 18.422 -18.344 -11.555 1 98.69 167 LYS B C 1
ATOM 3360 O O . LYS B 1 167 ? 18.328 -19 -12.594 1 98.69 167 LYS B O 1
ATOM 3365 N N . GLU B 1 168 ? 18.234 -18.781 -10.391 1 98.38 168 GLU B N 1
ATOM 3366 C CA . GLU B 1 168 ? 17.828 -20.172 -10.227 1 98.38 168 GLU B CA 1
ATOM 3367 C C . GLU B 1 168 ? 16.453 -20.422 -10.844 1 98.38 168 GLU B C 1
ATOM 3369 O O . GLU B 1 168 ? 16.234 -21.438 -11.508 1 98.38 168 GLU B O 1
ATOM 3374 N N . ASP B 1 169 ? 15.516 -19.547 -10.641 1 97.62 169 ASP B N 1
ATOM 3375 C CA . ASP B 1 169 ? 14.164 -19.688 -11.18 1 97.62 169 ASP B CA 1
ATOM 3376 C C . ASP B 1 169 ? 14.18 -19.703 -12.703 1 97.62 169 ASP B C 1
ATOM 3378 O O . ASP B 1 169 ? 13.469 -20.5 -13.328 1 97.62 169 ASP B O 1
ATOM 3382 N N . ILE B 1 170 ? 14.984 -18.828 -13.273 1 97.75 170 ILE B N 1
ATOM 3383 C CA . ILE B 1 170 ? 15.133 -18.719 -14.727 1 97.75 170 ILE B CA 1
ATOM 3384 C C . ILE B 1 170 ? 15.734 -20.016 -15.273 1 97.75 170 ILE B C 1
ATOM 3386 O O . ILE B 1 170 ? 15.266 -20.547 -16.281 1 97.75 170 ILE B O 1
ATOM 3390 N N . LYS B 1 171 ? 16.734 -20.531 -14.594 1 97.69 171 LYS B N 1
ATOM 3391 C CA . LYS B 1 171 ? 17.344 -21.797 -14.992 1 97.69 171 LYS B CA 1
ATOM 3392 C C . LYS B 1 171 ? 16.328 -22.922 -15.031 1 97.69 171 LYS B C 1
ATOM 3394 O O . LYS B 1 171 ? 16.266 -23.672 -16.016 1 97.69 171 LYS B O 1
ATOM 3399 N N . LEU B 1 172 ? 15.57 -23.016 -14.016 1 96.5 172 LEU B N 1
ATOM 3400 C CA . LEU B 1 172 ? 14.57 -24.062 -13.922 1 96.5 172 LEU B CA 1
ATOM 3401 C C . LEU B 1 172 ? 13.523 -23.906 -15.023 1 96.5 172 LEU B C 1
ATOM 3403 O O . LEU B 1 172 ? 13.078 -24.906 -15.609 1 96.5 172 LEU B O 1
ATOM 3407 N N . GLN B 1 173 ? 13.156 -22.703 -15.305 1 95.56 173 GLN B N 1
ATOM 3408 C CA . GLN B 1 173 ? 12.195 -22.453 -16.375 1 95.56 173 GLN B CA 1
ATOM 3409 C C . GLN B 1 173 ? 12.758 -22.859 -17.734 1 95.56 173 GLN B C 1
ATOM 3411 O O . GLN B 1 173 ? 12.062 -23.484 -18.547 1 95.56 173 GLN B O 1
ATOM 3416 N N . LYS B 1 174 ? 13.945 -22.547 -17.922 1 95.62 174 LYS B N 1
ATOM 3417 C CA . LYS B 1 174 ? 14.578 -22.875 -19.203 1 95.62 174 LYS B CA 1
ATOM 3418 C C . LYS B 1 174 ? 14.727 -24.375 -19.359 1 95.62 174 LYS B C 1
ATOM 3420 O O . LYS B 1 174 ? 14.594 -24.891 -20.469 1 95.62 174 LYS B O 1
ATOM 3425 N N . GLU B 1 175 ? 15.047 -25 -18.297 1 96.31 175 GLU B N 1
ATOM 3426 C CA . GLU B 1 175 ? 15.148 -26.453 -18.344 1 96.31 175 GLU B CA 1
ATOM 3427 C C . GLU B 1 175 ? 13.805 -27.094 -18.688 1 96.31 175 GLU B C 1
ATOM 3429 O O . GLU B 1 175 ? 13.742 -28.078 -19.422 1 96.31 175 GLU B O 1
ATOM 3434 N N . LYS B 1 176 ? 12.789 -26.5 -18.219 1 93.5 176 LYS B N 1
ATOM 3435 C CA . LYS B 1 176 ? 11.461 -27.062 -18.391 1 93.5 176 LYS B CA 1
ATOM 3436 C C . LYS B 1 176 ? 10.805 -26.594 -19.688 1 93.5 176 LYS B C 1
ATOM 3438 O O . LYS B 1 176 ? 10.172 -27.375 -20.391 1 93.5 176 LYS B O 1
ATOM 3443 N N . TRP B 1 177 ? 10.969 -25.328 -20 1 92.81 177 TRP B N 1
ATOM 3444 C CA . TRP B 1 177 ? 10.188 -24.75 -21.094 1 92.81 177 TRP B CA 1
ATOM 3445 C C . TRP B 1 177 ? 11.094 -24.141 -22.156 1 92.81 177 TRP B C 1
ATOM 3447 O O . TRP B 1 177 ? 10.625 -23.5 -23.094 1 92.81 177 TRP B O 1
ATOM 3457 N N . LYS B 1 178 ? 12.398 -24.125 -22.031 1 92.94 178 LYS B N 1
ATOM 3458 C CA . LYS B 1 178 ? 13.414 -23.641 -22.953 1 92.94 178 LYS B CA 1
ATOM 3459 C C . LYS B 1 178 ? 13.508 -22.125 -22.922 1 92.94 178 LYS B C 1
ATOM 3461 O O . LYS B 1 178 ? 14.406 -21.531 -23.531 1 92.94 178 LYS B O 1
ATOM 3466 N N . GLU B 1 179 ? 12.508 -21.531 -22.203 1 92.94 179 GLU B N 1
ATOM 3467 C CA . GLU B 1 179 ? 12.5 -20.078 -22.094 1 92.94 179 GLU B CA 1
ATOM 3468 C C . GLU B 1 179 ? 12.047 -19.641 -20.703 1 92.94 179 GLU B C 1
ATOM 3470 O O . GLU B 1 179 ? 11.281 -20.344 -20.047 1 92.94 179 GLU B O 1
ATOM 3475 N N . ALA B 1 180 ? 12.57 -18.484 -20.328 1 94.5 180 ALA B N 1
ATOM 3476 C CA . ALA B 1 180 ? 12.117 -17.906 -19.062 1 94.5 180 ALA B CA 1
ATOM 3477 C C . ALA B 1 180 ? 11.086 -16.797 -19.312 1 94.5 180 ALA B C 1
ATOM 3479 O O . ALA B 1 180 ? 11.109 -16.141 -20.359 1 94.5 180 ALA B O 1
ATOM 3480 N N . HIS B 1 181 ? 10.172 -16.641 -18.375 1 95.31 181 HIS B N 1
ATOM 3481 C CA . HIS B 1 181 ? 9.195 -15.562 -18.453 1 95.31 181 HIS B CA 1
ATOM 3482 C C . HIS B 1 181 ? 9.875 -14.203 -18.484 1 95.31 181 HIS B C 1
ATOM 3484 O O . HIS B 1 181 ? 10.844 -13.969 -17.75 1 95.31 181 HIS B O 1
ATOM 3490 N N . LEU B 1 182 ? 9.383 -13.312 -19.312 1 96.19 182 LEU B N 1
ATOM 3491 C CA . LEU B 1 182 ? 10.023 -12.023 -19.547 1 96.19 182 LEU B CA 1
ATOM 3492 C C . LEU B 1 182 ? 10.164 -11.234 -18.25 1 96.19 182 LEU B C 1
ATOM 3494 O O . LEU B 1 182 ? 11.148 -10.516 -18.062 1 96.19 182 LEU B O 1
ATOM 3498 N N . LEU B 1 183 ? 9.211 -11.383 -17.375 1 97.56 183 LEU B N 1
ATOM 3499 C CA . LEU B 1 183 ? 9.273 -10.609 -16.141 1 97.56 183 LEU B CA 1
ATOM 3500 C C . LEU B 1 183 ? 10.406 -11.102 -15.242 1 97.56 183 LEU B C 1
ATOM 3502 O O . LEU B 1 183 ? 10.984 -10.32 -14.492 1 97.56 183 LEU B O 1
ATOM 3506 N N . ASP B 1 184 ? 10.68 -12.391 -15.312 1 98 184 ASP B N 1
ATOM 3507 C CA . ASP B 1 184 ? 11.852 -12.891 -14.594 1 98 184 ASP B CA 1
ATOM 3508 C C . ASP B 1 184 ? 13.133 -12.242 -15.109 1 98 184 ASP B C 1
ATOM 3510 O O . ASP B 1 184 ? 13.992 -11.844 -14.32 1 98 184 ASP B O 1
ATOM 3514 N N . LEU B 1 185 ? 13.195 -12.18 -16.391 1 98 185 LEU B N 1
ATOM 3515 C CA . LEU B 1 185 ? 14.359 -11.547 -17 1 98 185 LEU B CA 1
ATOM 3516 C C . LEU B 1 185 ? 14.438 -10.07 -16.625 1 98 185 LEU B C 1
ATOM 3518 O O . LEU B 1 185 ? 15.508 -9.57 -16.281 1 98 185 LEU B O 1
ATOM 3522 N N . PHE B 1 186 ? 13.32 -9.398 -16.703 1 98.69 186 PHE B N 1
ATOM 3523 C CA . PHE B 1 186 ? 13.242 -7.984 -16.359 1 98.69 186 PHE B CA 1
ATOM 3524 C C . PHE B 1 186 ? 13.727 -7.746 -14.93 1 98.69 186 PHE B C 1
ATOM 3526 O O . PHE B 1 186 ? 14.602 -6.914 -14.695 1 98.69 186 PHE B O 1
ATOM 3533 N N . TYR B 1 187 ? 13.219 -8.523 -14.008 1 98.75 187 TYR B N 1
ATOM 3534 C CA . TYR B 1 187 ? 13.547 -8.281 -12.609 1 98.75 187 TYR B CA 1
ATOM 3535 C C . TYR B 1 187 ? 14.961 -8.758 -12.289 1 98.75 187 TYR B C 1
ATOM 3537 O O . TYR B 1 187 ? 15.609 -8.234 -11.383 1 98.75 187 TYR B O 1
ATOM 3545 N N . LEU B 1 188 ? 15.445 -9.758 -13.023 1 98.81 188 LEU B N 1
ATOM 3546 C CA . LEU B 1 188 ? 16.859 -10.07 -12.906 1 98.81 188 LEU B CA 1
ATOM 3547 C C . LEU B 1 188 ? 17.719 -8.875 -13.32 1 98.81 188 LEU B C 1
ATOM 3549 O O . LEU B 1 188 ? 18.688 -8.539 -12.641 1 98.81 188 LEU B O 1
ATOM 3553 N N . GLY B 1 189 ? 17.344 -8.25 -14.414 1 98.75 189 GLY B N 1
ATOM 3554 C CA . GLY B 1 189 ? 18 -7.016 -14.82 1 98.75 189 GLY B CA 1
ATOM 3555 C C . GLY B 1 189 ? 17.953 -5.938 -13.75 1 98.75 189 GLY B C 1
ATOM 3556 O O . GLY B 1 189 ? 18.969 -5.285 -13.477 1 98.75 189 GLY B O 1
ATOM 3557 N N . ILE B 1 190 ? 16.797 -5.727 -13.156 1 98.5 190 ILE B N 1
ATOM 3558 C CA . ILE B 1 190 ? 16.625 -4.73 -12.109 1 98.5 190 ILE B CA 1
ATOM 3559 C C . ILE B 1 190 ? 17.547 -5.051 -10.93 1 98.5 190 ILE B C 1
ATOM 3561 O O . ILE B 1 190 ? 18.141 -4.148 -10.344 1 98.5 190 ILE B O 1
ATOM 3565 N N . SER B 1 191 ? 17.578 -6.352 -10.539 1 98.75 191 SER B N 1
ATOM 3566 C CA . SER B 1 191 ? 18.438 -6.738 -9.43 1 98.75 191 SER B CA 1
ATOM 3567 C C . SER B 1 191 ? 19.891 -6.363 -9.703 1 98.75 191 SER B C 1
ATOM 3569 O O . SER B 1 191 ? 20.594 -5.871 -8.812 1 98.75 191 SER B O 1
ATOM 3571 N N . LYS B 1 192 ? 20.344 -6.555 -10.883 1 98.69 192 LYS B N 1
ATOM 3572 C CA . LYS B 1 192 ? 21.703 -6.203 -11.281 1 98.69 192 LYS B CA 1
ATOM 3573 C C . LYS B 1 192 ? 21.875 -4.691 -11.367 1 98.69 192 LYS B C 1
ATOM 3575 O O . LYS B 1 192 ? 22.891 -4.148 -10.914 1 98.69 192 LYS B O 1
ATOM 3580 N N . TYR B 1 193 ? 20.922 -4.035 -11.914 1 97.94 193 TYR B N 1
ATOM 3581 C CA . TYR B 1 193 ? 20.906 -2.58 -12.008 1 97.94 193 TYR B CA 1
ATOM 3582 C C . TYR B 1 193 ? 21.078 -1.943 -10.633 1 97.94 193 TYR B C 1
ATOM 3584 O O . TYR B 1 193 ? 21.922 -1.052 -10.461 1 97.94 193 TYR B O 1
ATOM 3592 N N . GLU B 1 194 ? 20.344 -2.469 -9.641 1 97.06 194 GLU B N 1
ATOM 3593 C CA . GLU B 1 194 ? 20.375 -1.909 -8.289 1 97.06 194 GLU B CA 1
ATOM 3594 C C . GLU B 1 194 ? 21.734 -2.123 -7.633 1 97.06 194 GLU B C 1
ATOM 3596 O O . GLU B 1 194 ? 22.078 -1.431 -6.676 1 97.06 194 GLU B O 1
ATOM 3601 N N . GLN B 1 195 ? 22.5 -3.012 -8.164 1 97.5 195 GLN B N 1
ATOM 3602 C CA . GLN B 1 195 ? 23.812 -3.326 -7.629 1 97.5 195 GLN B CA 1
ATOM 3603 C C . GLN B 1 195 ? 24.906 -2.594 -8.398 1 97.5 195 GLN B C 1
ATOM 3605 O O . GLN B 1 195 ? 26.094 -2.771 -8.125 1 97.5 195 GLN B O 1
ATOM 3610 N N . GLY B 1 196 ? 24.516 -1.874 -9.445 1 95.81 196 GLY B N 1
ATOM 3611 C CA . GLY B 1 196 ? 25.484 -1.13 -10.234 1 95.81 196 GLY B CA 1
ATOM 3612 C C . GLY B 1 196 ? 26.156 -1.974 -11.297 1 95.81 196 GLY B C 1
ATOM 3613 O O . GLY B 1 196 ? 27.203 -1.592 -11.836 1 95.81 196 GLY B O 1
ATOM 3614 N N . LYS B 1 197 ? 25.609 -3.133 -11.484 1 97.75 197 LYS B N 1
ATOM 3615 C CA . LYS B 1 197 ? 26.109 -4 -12.547 1 97.75 197 LYS B CA 1
ATOM 3616 C C . LYS B 1 197 ? 25.484 -3.654 -13.891 1 97.75 197 LYS B C 1
ATOM 3618 O O . LYS B 1 197 ? 24.781 -4.48 -14.484 1 97.75 197 LYS B O 1
ATOM 3623 N N . TRP B 1 198 ? 25.859 -2.557 -14.5 1 97.44 198 TRP B N 1
ATOM 3624 C CA . TRP B 1 198 ? 25.172 -1.938 -15.625 1 97.44 198 TRP B CA 1
ATOM 3625 C C . TRP B 1 198 ? 25.25 -2.82 -16.859 1 97.44 198 TRP B C 1
ATOM 3627 O O . TRP B 1 198 ? 24.234 -3.08 -17.516 1 97.44 198 TRP B O 1
ATOM 3637 N N . LYS B 1 199 ? 26.391 -3.299 -17.156 1 98.12 199 LYS B N 1
ATOM 3638 C CA . LYS B 1 199 ? 26.562 -4.102 -18.359 1 98.12 199 LYS B CA 1
ATOM 3639 C C . LYS B 1 199 ? 25.797 -5.418 -18.266 1 98.12 199 LYS B C 1
ATOM 3641 O O . LYS B 1 199 ? 25.172 -5.848 -19.25 1 98.12 199 LYS B O 1
ATOM 3646 N N . GLU B 1 200 ? 25.891 -5.984 -17.094 1 98.44 200 GLU B N 1
ATOM 3647 C CA . GLU B 1 200 ? 25.172 -7.238 -16.891 1 98.44 200 GLU B CA 1
ATOM 3648 C C . GLU B 1 200 ? 23.656 -7.02 -16.953 1 98.44 200 GLU B C 1
ATOM 3650 O O . GLU B 1 200 ? 22.922 -7.863 -17.469 1 98.44 200 GLU B O 1
ATOM 3655 N N . ALA B 1 201 ? 23.188 -5.926 -16.391 1 98.69 201 ALA B N 1
ATOM 3656 C CA . ALA B 1 201 ? 21.766 -5.59 -16.422 1 98.69 201 ALA B CA 1
ATOM 3657 C C . ALA B 1 201 ? 21.266 -5.426 -17.859 1 98.69 201 ALA B C 1
ATOM 3659 O O . ALA B 1 201 ? 20.188 -5.922 -18.219 1 98.69 201 ALA B O 1
ATOM 3660 N N . ILE B 1 202 ? 22.109 -4.77 -18.703 1 98.56 202 ILE B N 1
ATOM 3661 C CA . ILE B 1 202 ? 21.75 -4.516 -20.094 1 98.56 202 ILE B CA 1
ATOM 3662 C C . ILE B 1 202 ? 21.547 -5.84 -20.812 1 98.56 202 ILE B C 1
ATOM 3664 O O . ILE B 1 202 ? 20.625 -5.973 -21.625 1 98.56 202 ILE B O 1
ATOM 3668 N N . ILE B 1 203 ? 22.375 -6.824 -20.5 1 98 203 ILE B N 1
ATOM 3669 C CA . ILE B 1 203 ? 22.25 -8.133 -21.125 1 98 203 ILE B CA 1
ATOM 3670 C C . ILE B 1 203 ? 20.875 -8.719 -20.828 1 98 203 ILE B C 1
ATOM 3672 O O . ILE B 1 203 ? 20.188 -9.211 -21.734 1 98 203 ILE B O 1
ATOM 3676 N N . GLU B 1 204 ? 20.406 -8.68 -19.594 1 98.19 204 GLU B N 1
ATOM 3677 C CA . GLU B 1 204 ? 19.109 -9.211 -19.219 1 98.19 204 GLU B CA 1
ATOM 3678 C C . GLU B 1 204 ? 17.984 -8.406 -19.844 1 98.19 204 GLU B C 1
ATOM 3680 O O . GLU B 1 204 ? 16.969 -8.977 -20.281 1 98.19 204 GLU B O 1
ATOM 3685 N N . PHE B 1 205 ? 18.109 -7.078 -19.891 1 98.56 205 PHE B N 1
ATOM 3686 C CA . PHE B 1 205 ? 17.109 -6.219 -20.516 1 98.56 205 PHE B CA 1
ATOM 3687 C C . PHE B 1 205 ? 16.984 -6.512 -22 1 98.56 205 PHE B C 1
ATOM 3689 O O . PHE B 1 205 ? 15.883 -6.562 -22.547 1 98.56 205 PHE B O 1
ATOM 3696 N N . ASP B 1 206 ? 18.141 -6.75 -22.609 1 97.88 206 ASP B N 1
ATOM 3697 C CA . ASP B 1 206 ? 18.125 -7.105 -24.016 1 97.88 206 ASP B CA 1
ATOM 3698 C C . ASP B 1 206 ? 17.391 -8.43 -24.25 1 97.88 206 ASP B C 1
ATOM 3700 O O . ASP B 1 206 ? 16.609 -8.562 -25.188 1 97.88 206 ASP B O 1
ATOM 3704 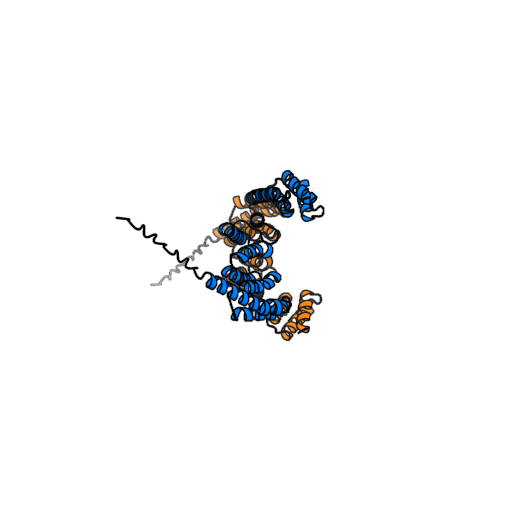N N . ASN B 1 207 ? 17.672 -9.391 -23.406 1 96.38 207 ASN B N 1
ATOM 3705 C CA . ASN B 1 207 ? 16.984 -10.672 -23.5 1 96.38 207 ASN B CA 1
ATOM 3706 C C . ASN B 1 207 ? 15.469 -10.5 -23.344 1 96.38 207 ASN B C 1
ATOM 3708 O O . ASN B 1 207 ? 14.695 -11.164 -24.047 1 96.38 207 ASN B O 1
ATOM 3712 N N . CYS B 1 208 ? 15.062 -9.656 -22.422 1 97.12 208 CYS B N 1
ATOM 3713 C CA . CYS B 1 208 ? 13.648 -9.367 -22.203 1 97.12 208 CYS B CA 1
ATOM 3714 C C . CYS B 1 208 ? 13.031 -8.727 -23.438 1 97.12 208 CYS B C 1
ATOM 3716 O O . CYS B 1 208 ? 11.93 -9.094 -23.859 1 97.12 208 CYS B O 1
ATOM 3718 N N . LEU B 1 209 ? 13.758 -7.801 -24.109 1 97.38 209 LEU B N 1
ATOM 3719 C CA . LEU B 1 209 ? 13.258 -7.043 -25.234 1 97.38 209 LEU B CA 1
ATOM 3720 C C . LEU B 1 209 ? 13.172 -7.918 -26.484 1 97.38 209 LEU B C 1
ATOM 3722 O O . LEU B 1 209 ? 12.445 -7.598 -27.422 1 97.38 209 LEU B O 1
ATOM 3726 N N . ILE B 1 210 ? 13.938 -8.984 -26.516 1 96 210 ILE B N 1
ATOM 3727 C CA . ILE B 1 210 ? 13.797 -9.961 -27.594 1 96 210 ILE B CA 1
ATOM 3728 C C . ILE B 1 210 ? 12.391 -10.562 -27.562 1 96 210 ILE B C 1
ATOM 3730 O O . ILE B 1 210 ? 11.758 -10.727 -28.609 1 96 210 ILE B O 1
ATOM 3734 N N . GLN B 1 211 ? 11.93 -10.828 -26.359 1 95.06 211 GLN B N 1
ATOM 3735 C CA . GLN B 1 211 ? 10.609 -11.422 -26.188 1 95.06 211 GLN B CA 1
ATOM 3736 C C . GLN B 1 211 ? 9.508 -10.375 -26.344 1 95.06 211 GLN B C 1
ATOM 3738 O O . GLN B 1 211 ? 8.438 -10.672 -26.891 1 95.06 211 GLN B O 1
ATOM 3743 N N . TYR B 1 212 ? 9.766 -9.164 -25.844 1 96.44 212 TYR B N 1
ATOM 3744 C CA . TYR B 1 212 ? 8.781 -8.094 -25.906 1 96.44 212 TYR B CA 1
ATOM 3745 C C . TYR B 1 212 ? 9.453 -6.75 -26.188 1 96.44 212 TYR B C 1
ATOM 3747 O O . TYR B 1 212 ? 9.688 -5.961 -25.281 1 96.44 212 TYR B O 1
ATOM 3755 N N . PRO B 1 213 ? 9.555 -6.355 -27.391 1 96.31 213 PRO B N 1
ATOM 3756 C CA . PRO B 1 213 ? 10.352 -5.203 -27.797 1 96.31 213 PRO B CA 1
ATOM 3757 C C . PRO B 1 213 ? 9.781 -3.877 -27.312 1 96.31 213 PRO B C 1
ATOM 3759 O O . PRO B 1 213 ? 10.523 -2.904 -27.141 1 96.31 213 PRO B O 1
ATOM 3762 N N . ASN B 1 214 ? 8.492 -3.838 -27.047 1 96.5 214 ASN B N 1
ATOM 3763 C CA . ASN B 1 214 ? 7.879 -2.562 -26.703 1 96.5 214 ASN B CA 1
ATOM 3764 C C . ASN B 1 214 ? 7.668 -2.432 -25.203 1 96.5 214 ASN B C 1
ATOM 3766 O O . ASN B 1 214 ? 6.797 -1.684 -24.75 1 96.5 214 ASN B O 1
ATOM 3770 N N . PHE B 1 215 ? 8.453 -3.125 -24.484 1 97 215 PHE B N 1
ATOM 3771 C CA . PHE B 1 215 ? 8.359 -3.051 -23.031 1 97 215 PHE B CA 1
ATOM 3772 C C . PHE B 1 215 ? 8.992 -1.762 -22.516 1 97 215 PHE B C 1
ATOM 3774 O O . PHE B 1 215 ? 10.195 -1.712 -22.25 1 97 215 PHE B O 1
ATOM 3781 N N . SER B 1 216 ? 8.18 -0.805 -22.234 1 97 216 SER B N 1
ATOM 3782 C CA . SER B 1 216 ? 8.641 0.551 -21.953 1 97 216 SER B CA 1
ATOM 3783 C C . SER B 1 216 ? 9.492 0.597 -20.688 1 97 216 SER B C 1
ATOM 3785 O O . SER B 1 216 ? 10.516 1.284 -20.656 1 97 216 SER B O 1
ATOM 3787 N N . ASP B 1 217 ? 9.031 -0.136 -19.688 1 96.31 217 ASP B N 1
ATOM 3788 C CA . ASP B 1 217 ? 9.789 -0.136 -18.438 1 96.31 217 ASP B CA 1
ATOM 3789 C C . ASP B 1 217 ? 11.211 -0.644 -18.672 1 96.31 217 ASP B C 1
ATOM 3791 O O . ASP B 1 217 ? 12.164 -0.093 -18.125 1 96.31 217 ASP B O 1
ATOM 3795 N N . VAL B 1 218 ? 11.344 -1.633 -19.406 1 97.75 218 VAL B N 1
ATOM 3796 C CA . VAL B 1 218 ? 12.648 -2.23 -19.688 1 97.75 218 VAL B CA 1
ATOM 3797 C C . VAL B 1 218 ? 13.516 -1.246 -20.469 1 97.75 218 VAL B C 1
ATOM 3799 O O . VAL B 1 218 ? 14.703 -1.084 -20.172 1 97.75 218 VAL B O 1
ATOM 3802 N N . GLN B 1 219 ? 12.93 -0.626 -21.453 1 97.75 219 GLN B N 1
ATOM 3803 C CA . GLN B 1 219 ? 13.656 0.37 -22.234 1 97.75 219 GLN B CA 1
ATOM 3804 C C . GLN B 1 219 ? 14.156 1.504 -21.344 1 97.75 219 GLN B C 1
ATOM 3806 O O . GLN B 1 219 ? 15.273 1.988 -21.516 1 97.75 219 GLN B O 1
ATOM 3811 N N . TYR B 1 220 ? 13.367 1.865 -20.453 1 96.88 220 TYR B N 1
ATOM 3812 C CA . TYR B 1 220 ? 13.727 2.936 -19.531 1 96.88 220 TYR B CA 1
ATOM 3813 C C . TYR B 1 220 ? 14.961 2.559 -18.703 1 96.88 220 TYR B C 1
ATOM 3815 O O . TYR B 1 220 ? 15.945 3.301 -18.672 1 96.88 220 TYR B O 1
ATOM 3823 N N . TYR B 1 221 ? 14.914 1.441 -18.094 1 96.88 221 TYR B N 1
ATOM 3824 C CA . TYR B 1 221 ? 16.016 1.036 -17.234 1 96.88 221 TYR B CA 1
ATOM 3825 C C . TYR B 1 221 ? 17.266 0.751 -18.047 1 96.88 221 TYR B C 1
ATOM 3827 O O . TYR B 1 221 ? 18.391 1.012 -17.594 1 96.88 221 TYR B O 1
ATOM 3835 N N . LYS B 1 222 ? 17.078 0.171 -19.172 1 97.62 222 LYS B N 1
ATOM 3836 C CA . LYS B 1 222 ? 18.234 -0.027 -20.062 1 97.62 222 LYS B CA 1
ATOM 3837 C C . LYS B 1 222 ? 18.906 1.301 -20.391 1 97.62 222 LYS B C 1
ATOM 3839 O O . LYS B 1 222 ? 20.141 1.397 -20.375 1 97.62 222 LYS B O 1
ATOM 3844 N N . SER B 1 223 ? 18.094 2.289 -20.672 1 97.12 223 SER B N 1
ATOM 3845 C CA . SER B 1 223 ? 18.641 3.604 -21 1 97.12 223 SER B CA 1
ATOM 3846 C C . SER B 1 223 ? 19.438 4.18 -19.828 1 97.12 223 SER B C 1
ATOM 3848 O O . SER B 1 223 ? 20.453 4.832 -20.031 1 97.12 223 SER B O 1
ATOM 3850 N N . LEU B 1 224 ? 18.844 3.988 -18.656 1 94.88 224 LEU B N 1
ATOM 3851 C CA . LEU B 1 224 ? 19.578 4.449 -17.469 1 94.88 224 LEU B CA 1
ATOM 3852 C C . LEU B 1 224 ? 20.938 3.766 -17.375 1 94.88 224 LEU B C 1
ATOM 3854 O O . LEU B 1 224 ? 21.922 4.406 -17.016 1 94.88 224 LEU B O 1
ATOM 3858 N N . CYS B 1 225 ? 21 2.508 -17.641 1 96.44 225 CYS B N 1
ATOM 3859 C CA . CYS B 1 225 ? 22.25 1.763 -17.609 1 96.44 225 CYS B CA 1
ATOM 3860 C C . CYS B 1 225 ? 23.234 2.285 -18.656 1 96.44 225 CYS B C 1
ATOM 3862 O O . CYS B 1 225 ? 24.422 2.422 -18.391 1 96.44 225 CYS B O 1
ATOM 3864 N N . LEU B 1 226 ? 22.734 2.6 -19.812 1 95.88 226 LEU B N 1
ATOM 3865 C CA . LEU B 1 226 ? 23.578 3.059 -20.906 1 95.88 226 LEU B CA 1
ATOM 3866 C C . LEU B 1 226 ? 24.188 4.422 -20.609 1 95.88 226 LEU B C 1
ATOM 3868 O O . LEU B 1 226 ? 25.281 4.742 -21.094 1 95.88 226 LEU B O 1
ATOM 3872 N N . SER B 1 227 ? 23.531 5.168 -19.766 1 91.56 227 SER B N 1
ATOM 3873 C CA . SER B 1 227 ? 24 6.504 -19.422 1 91.56 227 SER B CA 1
ATOM 3874 C C . SER B 1 227 ? 25.094 6.445 -18.344 1 91.56 227 SER B C 1
ATOM 3876 O O . SER B 1 227 ? 25.688 7.465 -18.016 1 91.56 227 SER B O 1
ATOM 3878 N N . ARG B 1 228 ? 25.344 5.293 -17.875 1 88.44 228 ARG B N 1
ATOM 3879 C CA . ARG B 1 228 ? 26.344 5.133 -16.812 1 88.44 228 ARG B CA 1
ATOM 3880 C C . ARG B 1 228 ? 27.656 4.605 -17.391 1 88.44 228 ARG B C 1
ATOM 3882 O O . ARG B 1 228 ? 28.734 5.035 -16.969 1 88.44 228 ARG B O 1
#

InterPro domains:
  IPR011990 Tetratricopeptide-like helical domain superfamily [G3DSA:1.25.40.10] (26-228)
  IPR011990 Tetratricopeptide-like helical domain superfamily [SSF48452] (53-228)
  IPR019734 Tetratricopeptide repeat [PF13174] (185-214)
  IPR019734 Tetratricopeptide repeat [PS50005] (72-105)
  IPR019734 Tetratricopeptide repeat [SM00028] (72-105)
  IPR019734 Tetratricopeptide repeat [SM00028] (143-176)
  IPR019734 Tetratricopeptide repeat [SM00028] (182-215)